Protein AF-0000000083949241 (afdb_homodimer)

Radius of gyration: 25.57 Å; Cα contacts (8 Å, |Δi|>4): 778; chains: 2; bounding box: 56×88×55 Å

Structure (mmCIF, N/CA/C/O backbone):
data_AF-0000000083949241-model_v1
#
loop_
_entity.id
_entity.type
_entity.pdbx_description
1 polymer "Pyrimidine 5'-nucleotidase YjjG"
#
loop_
_atom_site.group_PDB
_atom_site.id
_atom_site.type_symbol
_atom_site.label_atom_id
_atom_site.label_alt_id
_atom_site.label_comp_id
_atom_site.label_asym_id
_atom_site.label_entity_id
_atom_site.label_seq_id
_atom_site.pdbx_PDB_ins_code
_atom_site.Cartn_x
_atom_site.Cartn_y
_atom_site.Cartn_z
_atom_site.occupancy
_atom_site.B_iso_or_equiv
_atom_site.auth_seq_id
_atom_site.auth_comp_id
_atom_site.auth_asym_id
_atom_site.auth_atom_id
_atom_site.pdbx_PDB_model_num
ATOM 1 N N . MET A 1 1 ? 3.969 38.906 28.594 1 31.47 1 MET A N 1
ATOM 2 C CA . MET A 1 1 ? 4.617 39.594 27.484 1 31.47 1 MET A CA 1
ATOM 3 C C . MET A 1 1 ? 3.771 39.469 26.219 1 31.47 1 MET A C 1
ATOM 5 O O . MET A 1 1 ? 3.24 38.406 25.906 1 31.47 1 MET A O 1
ATOM 9 N N . PRO A 1 2 ? 3.133 40.438 25.672 1 34.81 2 PRO A N 1
ATOM 10 C CA . PRO A 1 2 ? 2.5 40.25 24.359 1 34.81 2 PRO A CA 1
ATOM 11 C C . PRO A 1 2 ? 3.363 39.438 23.391 1 34.81 2 PRO A C 1
ATOM 13 O O . PRO A 1 2 ? 4.59 39.406 23.531 1 34.81 2 PRO A O 1
ATOM 16 N N . TYR A 1 3 ? 3 38.156 23.078 1 38.16 3 TYR A N 1
ATOM 17 C CA . TYR A 1 3 ? 3.797 37.562 22.016 1 38.16 3 TYR A CA 1
ATOM 18 C C . TYR A 1 3 ? 4.184 38.594 20.969 1 38.16 3 TYR A C 1
ATOM 20 O O . TYR A 1 3 ? 3.35 39 20.156 1 38.16 3 TYR A O 1
ATOM 28 N N . SER A 1 4 ? 4.719 39.719 21.375 1 34.59 4 SER A N 1
ATOM 29 C CA . SER A 1 4 ? 5.062 40.875 20.547 1 34.59 4 SER A CA 1
ATOM 30 C C . SER A 1 4 ? 5.395 40.469 19.125 1 34.59 4 SER A C 1
ATOM 32 O O . SER A 1 4 ? 4.703 40.844 18.172 1 34.59 4 SER A O 1
ATOM 34 N N . ASN A 1 5 ? 6.734 40.781 18.516 1 39.88 5 ASN A N 1
ATOM 35 C CA . ASN A 1 5 ? 7.215 40.781 17.141 1 39.88 5 ASN A CA 1
ATOM 36 C C . ASN A 1 5 ? 6.934 39.438 16.469 1 39.88 5 ASN A C 1
ATOM 38 O O . ASN A 1 5 ? 6.957 38.375 17.125 1 39.88 5 ASN A O 1
ATOM 42 N N . SER A 1 6 ? 6.238 39.281 15.242 1 45.97 6 SER A N 1
ATOM 43 C CA . SER A 1 6 ? 5.844 38.406 14.133 1 45.97 6 SER A CA 1
ATOM 44 C C . SER A 1 6 ? 6.922 37.375 13.82 1 45.97 6 SER A C 1
ATOM 46 O O . SER A 1 6 ? 7.781 37.625 12.969 1 45.97 6 SER A O 1
ATOM 48 N N . GLN A 1 7 ? 7.629 36.969 14.625 1 58.72 7 GLN A N 1
ATOM 49 C CA . GLN A 1 7 ? 8.664 36.062 14.172 1 58.72 7 GLN A CA 1
ATOM 50 C C . GLN A 1 7 ? 8.109 35.062 13.164 1 58.72 7 GLN A C 1
ATOM 52 O O . GLN A 1 7 ? 7.141 34.344 13.453 1 58.72 7 GLN A O 1
ATOM 57 N N . ALA A 1 8 ? 8.414 35.312 11.852 1 82.75 8 ALA A N 1
ATOM 58 C CA . ALA A 1 8 ? 7.996 34.594 10.664 1 82.75 8 ALA A CA 1
ATOM 59 C C . ALA A 1 8 ? 8.406 33.125 10.773 1 82.75 8 ALA A C 1
ATOM 61 O O . ALA A 1 8 ? 9.539 32.812 11.141 1 82.75 8 ALA A O 1
ATOM 62 N N . TYR A 1 9 ? 7.457 32.344 10.953 1 96.06 9 TYR A N 1
ATOM 63 C CA . TYR A 1 9 ? 7.734 30.906 10.914 1 96.06 9 TYR A CA 1
ATOM 64 C C . TYR A 1 9 ? 8.562 30.547 9.688 1 96.06 9 TYR A C 1
ATOM 66 O O . TYR A 1 9 ? 8.281 31.016 8.578 1 96.06 9 TYR A O 1
ATOM 74 N N . GLN A 1 10 ? 9.594 29.844 9.953 1 97.56 10 GLN A N 1
ATOM 75 C CA . GLN A 1 10 ? 10.391 29.297 8.852 1 97.56 10 GLN A CA 1
ATOM 76 C C . GLN A 1 10 ? 9.641 28.188 8.133 1 97.56 10 GLN A C 1
ATOM 78 O O . GLN A 1 10 ? 9.734 28.062 6.91 1 97.56 10 GLN A O 1
ATOM 83 N N . TRP A 1 11 ? 8.93 27.344 8.852 1 98.5 11 TRP A N 1
ATOM 84 C CA . TRP A 1 11 ? 8.125 26.25 8.336 1 98.5 11 TRP A CA 1
ATOM 85 C C . TRP A 1 11 ? 6.695 26.312 8.867 1 98.5 11 TRP A C 1
ATOM 87 O O . TRP A 1 11 ? 6.48 26.625 10.039 1 98.5 11 TRP A O 1
ATOM 97 N N . VAL A 1 12 ? 5.777 26.047 8.016 1 98.69 12 VAL A N 1
ATOM 98 C CA . VAL A 1 12 ? 4.402 25.781 8.414 1 98.69 12 VAL A CA 1
ATOM 99 C C . VAL A 1 12 ? 4.004 24.375 7.961 1 98.69 12 VAL A C 1
ATOM 101 O O . VAL A 1 12 ? 4.035 24.078 6.766 1 98.69 12 VAL A O 1
ATOM 104 N N . LEU A 1 13 ? 3.734 23.484 8.906 1 98.88 13 LEU A N 1
ATOM 105 C CA . LEU A 1 13 ? 3.256 22.125 8.664 1 98.88 13 LEU A CA 1
ATOM 106 C C . LEU A 1 13 ? 1.739 22.062 8.805 1 98.88 13 LEU A C 1
ATOM 108 O O . LEU A 1 13 ? 1.17 22.625 9.734 1 98.88 13 LEU A O 1
ATOM 112 N N . PHE A 1 14 ? 1.123 21.391 7.855 1 98.94 14 PHE A N 1
ATOM 113 C CA . PHE A 1 14 ? -0.328 21.266 7.863 1 98.94 14 PHE A CA 1
ATOM 114 C C . PHE A 1 14 ? -0.735 19.797 7.98 1 98.94 14 PHE A C 1
ATOM 116 O O . PHE A 1 14 ? -0.119 18.922 7.363 1 98.94 14 PHE A O 1
ATOM 123 N N . ASP A 1 15 ? -1.791 19.516 8.789 1 98.94 15 ASP A N 1
ATOM 124 C CA . ASP A 1 15 ? -2.607 18.328 8.562 1 98.94 15 ASP A CA 1
ATOM 125 C C . ASP A 1 15 ? -3.307 18.391 7.207 1 98.94 15 ASP A C 1
ATOM 127 O O . ASP A 1 15 ? -3.41 19.469 6.605 1 98.94 15 ASP A O 1
ATOM 131 N N . ALA A 1 16 ? -3.771 17.234 6.754 1 98.75 16 ALA A N 1
ATOM 132 C CA . ALA A 1 16 ? -4.426 17.203 5.445 1 98.75 16 ALA A CA 1
ATOM 133 C C . ALA A 1 16 ? -5.941 17.266 5.59 1 98.75 16 ALA A C 1
ATOM 135 O O . ALA A 1 16 ? -6.562 18.297 5.348 1 98.75 16 ALA A O 1
ATOM 136 N N . ASP A 1 17 ? -6.535 16.219 6.156 1 98.44 17 ASP A N 1
ATOM 137 C CA . ASP A 1 17 ? -7.984 16.062 6.23 1 98.44 17 ASP A CA 1
ATOM 138 C C . ASP A 1 17 ? -8.578 16.984 7.293 1 98.44 17 ASP A C 1
ATOM 140 O O . ASP A 1 17 ? -8.164 16.953 8.453 1 98.44 17 ASP A O 1
ATOM 144 N N . GLU A 1 18 ? -9.555 17.812 6.82 1 98.38 18 GLU A N 1
ATOM 145 C CA . GLU A 1 18 ? -10.305 18.766 7.637 1 98.38 18 GLU A CA 1
ATOM 146 C C . GLU A 1 18 ? -9.414 19.906 8.117 1 98.38 18 GLU A C 1
ATOM 148 O O . GLU A 1 18 ? -9.734 20.578 9.094 1 98.38 18 GLU A O 1
ATOM 153 N N . THR A 1 19 ? -8.281 20.031 7.422 1 98.81 19 THR A N 1
ATOM 154 C CA . THR A 1 19 ? -7.391 21.172 7.605 1 98.81 19 THR A CA 1
ATOM 155 C C . THR A 1 19 ? -7.113 21.859 6.273 1 98.81 19 THR A C 1
ATOM 157 O O . THR A 1 19 ? -7.484 23.031 6.082 1 98.81 19 THR A O 1
ATOM 160 N N . LEU A 1 20 ? -6.602 21.156 5.289 1 98.69 20 LEU A 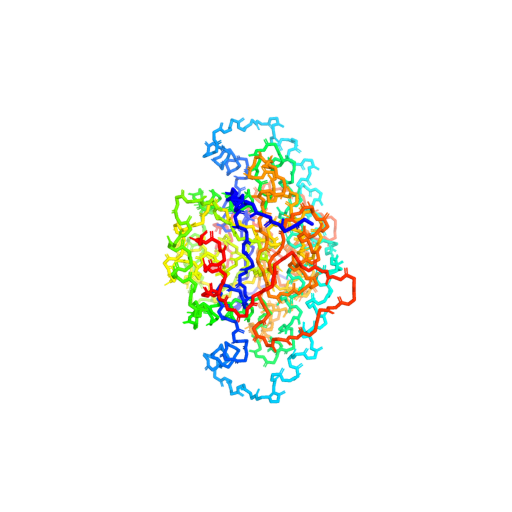N 1
ATOM 161 C CA . LEU A 1 20 ? -6.418 21.703 3.947 1 98.69 20 LEU A CA 1
ATOM 162 C C . LEU A 1 20 ? -7.535 21.25 3.018 1 98.69 20 LEU A C 1
ATOM 164 O O . LEU A 1 20 ? -7.941 21.984 2.117 1 98.69 20 LEU A O 1
ATOM 168 N N . PHE A 1 21 ? -8 20.031 3.264 1 98.62 21 PHE A N 1
ATOM 169 C CA . PHE A 1 21 ? -8.992 19.422 2.395 1 98.62 21 PHE A CA 1
ATOM 170 C C . PHE A 1 21 ? -10.227 19 3.189 1 98.62 21 PHE A C 1
ATOM 172 O O . PHE A 1 21 ? -10.109 18.516 4.32 1 98.62 21 PHE A O 1
ATOM 179 N N . GLN A 1 22 ? -11.367 19.172 2.576 1 96.81 22 GLN A N 1
ATOM 180 C CA . GLN A 1 22 ? -12.57 18.578 3.152 1 96.81 22 GLN A CA 1
ATOM 181 C C . GLN A 1 22 ? -12.516 17.062 3.102 1 96.81 22 GLN A C 1
ATOM 183 O O . GLN A 1 22 ? -12.07 16.484 2.107 1 96.81 22 GLN A O 1
ATOM 188 N N . PHE A 1 23 ? -12.922 16.406 4.176 1 95.25 23 PHE A N 1
ATOM 189 C CA . PHE A 1 23 ? -13.023 14.953 4.191 1 95.25 23 PHE A CA 1
ATOM 190 C C . PHE A 1 23 ? -14.453 14.508 4.48 1 95.25 23 PHE A C 1
ATOM 192 O O . PHE A 1 23 ? -14.828 14.344 5.641 1 95.25 23 PHE A O 1
ATOM 199 N N . ASP A 1 24 ? -15.195 14.273 3.455 1 96.81 24 ASP A N 1
ATOM 200 C CA . ASP A 1 24 ? -16.578 13.852 3.555 1 96.81 24 ASP A CA 1
ATOM 201 C C . ASP A 1 24 ? -16.703 12.336 3.355 1 96.81 24 ASP A C 1
ATOM 203 O O . ASP A 1 24 ? -17.062 11.883 2.266 1 96.81 24 ASP A O 1
ATOM 207 N N . ALA A 1 25 ? -16.531 11.586 4.453 1 97.19 25 ALA A N 1
ATOM 208 C CA . ALA A 1 25 ? -16.484 10.133 4.395 1 97.19 25 ALA A CA 1
ATOM 209 C C . ALA A 1 25 ? -17.828 9.555 3.938 1 97.19 25 ALA A C 1
ATOM 211 O O . ALA A 1 25 ? -17.859 8.68 3.072 1 97.19 25 ALA A O 1
ATOM 212 N N . PRO A 1 26 ? -18.984 10.055 4.496 1 97.81 26 PRO A N 1
ATOM 213 C CA . PRO A 1 26 ? -20.25 9.508 4.023 1 97.81 26 PRO A CA 1
ATOM 214 C C . PRO A 1 26 ? -20.438 9.672 2.518 1 97.81 26 PRO A C 1
ATOM 216 O O . PRO A 1 26 ? -20.859 8.734 1.841 1 97.81 26 PRO A O 1
ATOM 219 N N . ARG A 1 27 ? -20.141 10.805 1.992 1 98 27 ARG A N 1
ATOM 220 C CA . ARG A 1 27 ? -20.281 11.055 0.562 1 98 27 ARG A CA 1
ATOM 221 C C . ARG A 1 27 ? -19.359 10.156 -0.247 1 98 27 ARG A C 1
ATOM 223 O O . ARG A 1 27 ? -19.75 9.617 -1.279 1 98 27 ARG A O 1
ATOM 230 N N . GLY A 1 28 ? -18.094 10.023 0.193 1 98.44 28 GLY A N 1
ATOM 231 C CA . GLY A 1 28 ? -17.141 9.156 -0.487 1 98.44 28 GLY A CA 1
ATOM 232 C C . GLY A 1 28 ? -17.562 7.699 -0.498 1 98.44 28 GLY A C 1
ATOM 233 O O . GLY A 1 28 ? -17.438 7.016 -1.518 1 98.44 28 GLY A O 1
ATOM 234 N N . LEU A 1 29 ? -18.062 7.227 0.665 1 98.75 29 LEU A N 1
ATOM 235 C CA . LEU A 1 29 ? -18.516 5.848 0.763 1 98.75 29 LEU A CA 1
ATOM 236 C C . LEU A 1 29 ? -19.734 5.613 -0.128 1 98.75 29 LEU A C 1
ATOM 238 O O . LEU A 1 29 ? -19.812 4.602 -0.828 1 98.75 29 LEU A O 1
ATOM 242 N N . LYS A 1 30 ? -20.688 6.539 -0.098 1 98.62 30 LYS A N 1
ATOM 243 C CA . LYS A 1 30 ? -21.859 6.43 -0.959 1 98.62 30 LYS A CA 1
ATOM 244 C C . LYS A 1 30 ? -21.453 6.355 -2.43 1 98.62 30 LYS A C 1
ATOM 246 O O . LYS A 1 30 ? -21.984 5.539 -3.184 1 98.62 30 LYS A O 1
ATOM 251 N N . LEU A 1 31 ? -20.531 7.199 -2.832 1 98.56 31 LEU A N 1
ATOM 252 C CA . LEU A 1 31 ? -20.062 7.188 -4.211 1 98.56 31 LEU A CA 1
ATOM 253 C C . LEU A 1 31 ? -19.391 5.859 -4.547 1 98.56 31 LEU A C 1
ATOM 255 O O . LEU A 1 31 ? -19.703 5.238 -5.566 1 98.56 31 LEU A O 1
ATOM 259 N N . MET A 1 32 ? -18.469 5.406 -3.701 1 98.38 32 MET A N 1
ATOM 260 C CA . MET A 1 32 ? -17.75 4.156 -3.928 1 98.38 32 MET A CA 1
ATOM 261 C C . MET A 1 32 ? -18.719 2.988 -4.094 1 98.38 32 MET A C 1
ATOM 263 O O . MET A 1 32 ? -18.609 2.221 -5.051 1 98.38 32 MET A O 1
ATOM 267 N N . PHE A 1 33 ? -19.656 2.869 -3.178 1 98.44 33 PHE A N 1
ATOM 268 C CA . PHE A 1 33 ? -20.594 1.74 -3.188 1 98.44 33 PHE A CA 1
ATOM 269 C C . PHE A 1 33 ? -21.547 1.84 -4.363 1 98.44 33 PHE A C 1
ATOM 271 O O . PHE A 1 33 ? -21.953 0.822 -4.93 1 98.44 33 PHE A O 1
ATOM 278 N N . SER A 1 34 ? -21.922 3.09 -4.766 1 98.25 34 SER A N 1
ATOM 279 C CA . SER A 1 34 ? -22.781 3.262 -5.938 1 98.25 34 SER A CA 1
ATOM 280 C C . SER A 1 34 ? -22.109 2.707 -7.191 1 98.25 34 SER A C 1
ATOM 282 O O . SER A 1 34 ? -22.781 2.16 -8.07 1 98.25 34 SER A O 1
ATOM 284 N N . ARG A 1 35 ? -20.844 2.857 -7.289 1 97 35 ARG A N 1
ATOM 285 C CA . ARG A 1 35 ? -20.078 2.352 -8.43 1 97 35 ARG A CA 1
ATOM 286 C C . ARG A 1 35 ? -20.094 0.826 -8.461 1 97 35 ARG A C 1
ATOM 288 O O . ARG A 1 35 ? -19.766 0.218 -9.477 1 97 35 ARG A O 1
ATOM 295 N N . GLN A 1 36 ? -20.516 0.241 -7.391 1 92.94 36 GLN A N 1
ATOM 296 C CA . GLN A 1 36 ? -20.609 -1.212 -7.289 1 92.94 36 GLN A CA 1
ATOM 297 C C . GLN A 1 36 ? -22.047 -1.682 -7.285 1 92.94 36 GLN A C 1
ATOM 299 O O . GLN A 1 36 ? -22.344 -2.836 -6.957 1 92.94 36 GLN A O 1
ATOM 304 N N . GLY A 1 37 ? -22.938 -0.794 -7.484 1 95.25 37 GLY A N 1
ATOM 305 C CA . GLY A 1 37 ? -24.344 -1.12 -7.559 1 95.25 37 GLY A CA 1
ATOM 306 C C . GLY A 1 37 ? -25 -1.259 -6.199 1 95.25 37 GLY A C 1
ATOM 307 O O . GLY A 1 37 ? -26.062 -1.889 -6.07 1 95.25 37 GLY A O 1
ATOM 308 N N . VAL A 1 38 ? -24.391 -0.781 -5.188 1 97 38 VAL A N 1
ATOM 309 C CA . VAL A 1 38 ? -24.906 -0.882 -3.824 1 97 38 VAL A CA 1
ATOM 310 C C . VAL A 1 38 ? -25.453 0.467 -3.381 1 97 38 VAL A C 1
ATOM 312 O O . VAL A 1 38 ? -24.828 1.505 -3.572 1 97 38 VAL A O 1
ATOM 315 N N . ASP A 1 39 ? -26.672 0.486 -2.879 1 97.25 39 ASP A N 1
ATOM 316 C CA . ASP A 1 39 ? -27.234 1.675 -2.244 1 97.25 39 ASP A CA 1
ATOM 317 C C . ASP A 1 39 ? -26.781 1.779 -0.787 1 97.25 39 ASP A C 1
ATOM 319 O O . ASP A 1 39 ? -27.391 1.168 0.096 1 97.25 39 ASP A O 1
ATOM 323 N N . PHE A 1 40 ? -25.828 2.504 -0.528 1 98.06 40 PHE A N 1
ATOM 324 C CA . PHE A 1 40 ? -25.234 2.689 0.789 1 98.06 40 PHE A CA 1
ATOM 325 C C . PHE A 1 40 ? -25.984 3.758 1.577 1 98.06 40 PHE A C 1
ATOM 327 O O . PHE A 1 40 ? -25.891 4.945 1.264 1 98.06 40 PHE A O 1
ATOM 334 N N . SER A 1 41 ? -26.641 3.389 2.668 1 97.75 41 SER A N 1
ATOM 335 C CA . SER A 1 41 ? -27.547 4.258 3.414 1 97.75 41 SER A CA 1
ATOM 336 C C . SER A 1 41 ? -26.859 4.875 4.621 1 97.75 41 SER A C 1
ATOM 338 O O . SER A 1 41 ? -25.703 4.531 4.93 1 97.75 41 SER A O 1
ATOM 340 N N . ASP A 1 42 ? -27.562 5.746 5.25 1 97.69 42 ASP A N 1
ATOM 341 C CA . ASP A 1 42 ? -27.062 6.332 6.492 1 97.69 42 ASP A CA 1
ATOM 342 C C . ASP A 1 42 ? -26.938 5.277 7.586 1 97.69 42 ASP A C 1
ATOM 344 O O . ASP A 1 42 ? -26.047 5.359 8.438 1 97.69 42 ASP A O 1
ATOM 348 N N . ALA A 1 43 ? -27.859 4.324 7.566 1 97.75 43 ALA A N 1
ATOM 349 C CA . ALA A 1 43 ? -27.766 3.219 8.516 1 97.75 43 ALA A CA 1
ATOM 350 C C . ALA A 1 43 ? -26.516 2.385 8.273 1 97.75 43 ALA A C 1
ATOM 352 O O . ALA A 1 43 ? -25.875 1.926 9.219 1 97.75 43 ALA A O 1
ATOM 353 N N . ASP A 1 44 ? -26.203 2.15 7 1 98.06 44 ASP A N 1
ATOM 354 C CA . ASP A 1 44 ? -24.969 1.455 6.656 1 98.06 44 ASP A CA 1
ATOM 355 C C . ASP A 1 44 ? -23.75 2.211 7.176 1 98.06 44 ASP A C 1
ATOM 357 O O . ASP A 1 44 ? -22.812 1.603 7.691 1 98.06 44 ASP A O 1
ATOM 361 N N . TYR A 1 45 ? -23.781 3.51 7.062 1 98.25 45 TYR A N 1
ATOM 362 C CA . TYR A 1 45 ? -22.672 4.32 7.539 1 98.25 45 TYR A CA 1
ATOM 363 C C . TYR A 1 45 ? -22.516 4.199 9.047 1 98.25 45 TYR A C 1
ATOM 365 O O . TYR A 1 45 ? -21.391 4.105 9.555 1 98.25 45 TYR A O 1
ATOM 373 N N . ALA A 1 46 ? -23.594 4.258 9.742 1 98.06 46 ALA A N 1
ATOM 374 C CA . ALA A 1 46 ? -23.547 4.117 11.195 1 98.06 46 ALA A CA 1
ATOM 375 C C . ALA A 1 46 ? -22.938 2.781 11.602 1 98.06 46 ALA A C 1
ATOM 377 O O . ALA A 1 46 ? -22.125 2.721 12.531 1 98.06 46 ALA A O 1
ATOM 378 N N . GLU A 1 47 ? -23.297 1.739 10.898 1 97.25 47 GLU A N 1
ATOM 379 C CA . GLU A 1 47 ? -22.719 0.423 11.148 1 97.25 47 GLU A CA 1
ATOM 380 C C . GLU A 1 47 ? -21.219 0.407 10.836 1 97.25 47 GLU A C 1
ATOM 382 O O . GLU A 1 47 ? -20.422 -0.116 11.617 1 97.25 47 GLU A O 1
ATOM 387 N N . TYR A 1 48 ? -20.922 0.955 9.68 1 98.12 48 TYR A N 1
ATOM 388 C CA . TYR A 1 48 ? -19.531 1.077 9.281 1 98.12 48 TYR A CA 1
ATOM 389 C C . TYR A 1 48 ? -18.719 1.805 10.344 1 98.12 48 TYR A C 1
ATOM 391 O O . TYR A 1 48 ? -17.609 1.385 10.688 1 98.12 48 TYR A O 1
ATOM 399 N N . GLN A 1 49 ? -19.203 2.838 10.945 1 98 49 GLN A N 1
ATOM 400 C CA . GLN A 1 49 ? -18.5 3.682 11.906 1 98 49 GLN A CA 1
ATOM 401 C C . GLN A 1 49 ? -18.266 2.943 13.219 1 98 49 GLN A C 1
ATOM 403 O O . GLN A 1 49 ? -17.281 3.207 13.922 1 98 49 GLN A O 1
ATOM 408 N N . GLN A 1 50 ? -19.109 1.997 13.555 1 97.94 50 GLN A N 1
ATOM 409 C CA . GLN A 1 50 ? -18.906 1.189 14.758 1 97.94 50 GLN A CA 1
ATOM 410 C C . GLN A 1 50 ? -17.594 0.412 14.68 1 97.94 50 GLN A C 1
ATOM 412 O O . GLN A 1 50 ? -16.938 0.176 15.703 1 97.94 50 GLN A O 1
ATOM 417 N N . THR A 1 51 ? -17.234 0.081 13.461 1 97.94 51 THR A N 1
ATOM 418 C CA . THR A 1 51 ? -15.984 -0.63 13.242 1 97.94 51 THR A CA 1
ATOM 419 C C . THR A 1 51 ? -14.844 0.352 12.992 1 97.94 51 THR A C 1
ATOM 421 O O . THR A 1 51 ? -13.773 0.232 13.594 1 97.94 51 THR A O 1
ATOM 424 N N . ASN A 1 52 ? -15.109 1.346 12.219 1 98.44 52 ASN A N 1
ATOM 425 C CA . ASN A 1 52 ? -14.07 2.24 11.719 1 98.44 52 ASN A CA 1
ATOM 426 C C . ASN A 1 52 ? -13.531 3.146 12.828 1 98.44 52 ASN A C 1
ATOM 428 O O . ASN A 1 52 ? -12.32 3.336 12.945 1 98.44 52 ASN A O 1
ATOM 432 N N . ALA A 1 53 ? -14.352 3.691 13.617 1 98.06 53 ALA A N 1
ATOM 433 C CA . ALA A 1 53 ? -13.977 4.711 14.586 1 98.06 53 ALA A CA 1
ATOM 434 C C . ALA A 1 53 ? -12.953 4.168 15.586 1 98.06 53 ALA A C 1
ATOM 436 O O . ALA A 1 53 ? -11.891 4.766 15.781 1 98.06 53 ALA A O 1
ATOM 437 N N . PRO A 1 54 ? -13.188 2.984 16.188 1 98.38 54 PRO A N 1
ATOM 438 C CA . PRO A 1 54 ? -12.188 2.461 17.125 1 98.38 54 PRO A CA 1
ATOM 439 C C . PRO A 1 54 ? -10.875 2.088 16.422 1 98.38 54 PRO A C 1
ATOM 441 O O . PRO A 1 54 ? -9.812 2.152 17.047 1 98.38 54 PRO A O 1
ATOM 444 N N . LEU A 1 55 ? -10.914 1.692 15.156 1 98.19 55 LEU A N 1
ATOM 445 C CA . LEU A 1 55 ? -9.703 1.358 14.414 1 98.19 55 LEU A CA 1
ATOM 446 C C . LEU A 1 55 ? -8.789 2.574 14.289 1 98.19 55 LEU A C 1
ATOM 448 O O . LEU A 1 55 ? -7.566 2.451 14.406 1 98.19 55 LEU A O 1
ATOM 452 N N . TRP A 1 56 ? -9.383 3.719 14.094 1 97.56 56 TRP A N 1
ATOM 453 C CA . TRP A 1 56 ? -8.578 4.934 13.984 1 97.56 56 TRP A CA 1
ATOM 454 C C . TRP A 1 56 ? -7.93 5.273 15.328 1 97.56 56 TRP A C 1
ATOM 456 O O . TRP A 1 56 ? -6.789 5.742 15.367 1 97.56 56 TRP A O 1
ATOM 466 N N . VAL A 1 57 ? -8.633 5.105 16.406 1 96.88 57 VAL A N 1
ATOM 467 C CA . VAL A 1 57 ? -8.062 5.309 17.734 1 96.88 57 VAL A CA 1
ATOM 468 C C . VAL A 1 57 ? -6.887 4.363 17.938 1 96.88 57 VAL A C 1
ATOM 470 O O . VAL A 1 57 ? -5.809 4.789 18.359 1 96.88 57 VAL A O 1
ATOM 473 N N . ALA A 1 58 ? -7.039 3.102 17.594 1 97.5 58 ALA A N 1
ATOM 474 C CA . ALA A 1 58 ? -5.984 2.1 17.734 1 97.5 58 ALA A CA 1
ATOM 475 C C . ALA A 1 58 ? -4.77 2.453 16.875 1 97.5 58 ALA A C 1
ATOM 477 O O . ALA A 1 58 ? -3.629 2.273 17.312 1 97.5 58 ALA A O 1
ATOM 478 N N . TYR A 1 59 ? -5.043 2.934 15.695 1 97.25 59 TYR A N 1
ATOM 479 C CA . TYR A 1 59 ? -3.963 3.312 14.789 1 97.25 59 TYR A CA 1
ATOM 480 C C . TYR A 1 59 ? -3.166 4.484 15.352 1 97.25 59 TYR A C 1
ATOM 482 O O . TYR A 1 59 ? -1.935 4.441 15.391 1 97.25 59 TYR A O 1
ATOM 490 N N . GLN A 1 60 ? -3.842 5.512 15.828 1 95.56 60 GLN A N 1
ATOM 491 C CA . GLN A 1 60 ? -3.189 6.688 16.391 1 95.56 60 GLN A CA 1
ATOM 492 C C . GLN A 1 60 ? -2.426 6.336 17.672 1 95.56 60 GLN A C 1
ATOM 494 O O . GLN A 1 60 ? -1.426 6.977 18 1 95.56 60 GLN A O 1
ATOM 499 N N . ASP A 1 61 ? -2.875 5.305 18.359 1 95.12 61 ASP A N 1
ATOM 500 C CA . ASP A 1 61 ? -2.223 4.844 19.578 1 95.12 61 ASP A CA 1
ATOM 501 C C . ASP A 1 61 ? -1.055 3.912 19.25 1 95.12 61 ASP A C 1
ATOM 503 O O . ASP A 1 61 ? -0.365 3.439 20.156 1 95.12 61 ASP A O 1
ATOM 507 N N . GLY A 1 62 ? -0.894 3.658 18.047 1 93 62 GLY A N 1
ATOM 508 C CA . GLY A 1 62 ? 0.218 2.818 17.641 1 93 62 GLY A CA 1
ATOM 509 C C . GLY A 1 62 ? -0.034 1.34 17.875 1 93 62 GLY A C 1
ATOM 510 O O . GLY A 1 62 ? 0.904 0.54 17.875 1 93 62 GLY A O 1
ATOM 511 N N . LYS A 1 63 ? -1.294 0.91 18.016 1 94.56 63 LYS A N 1
ATOM 512 C CA . LYS A 1 63 ? -1.635 -0.465 18.359 1 94.56 63 LYS A CA 1
ATOM 513 C C . LYS A 1 63 ? -1.825 -1.322 17.125 1 94.56 63 LYS A C 1
ATOM 515 O O . LYS A 1 63 ? -1.728 -2.549 17.188 1 94.56 63 LYS A O 1
ATOM 520 N N . ILE A 1 64 ? -2.168 -0.709 15.984 1 94 64 ILE A N 1
ATOM 521 C CA . ILE A 1 64 ? -2.332 -1.428 14.727 1 94 64 ILE A CA 1
ATOM 522 C C . ILE A 1 64 ? -1.645 -0.66 13.602 1 94 64 ILE A C 1
ATOM 524 O O . ILE A 1 64 ? -1.366 0.534 13.734 1 94 64 ILE A O 1
ATOM 528 N N . SER A 1 65 ? -1.359 -1.345 12.516 1 92.69 65 SER A N 1
ATOM 529 C CA . SER A 1 65 ? -0.745 -0.733 11.344 1 92.69 65 SER A CA 1
ATOM 530 C C . SER A 1 65 ? -1.793 -0.077 10.453 1 92.69 65 SER A C 1
ATOM 532 O O . SER A 1 65 ? -2.99 -0.326 10.602 1 92.69 65 SER A O 1
ATOM 534 N N . ALA A 1 66 ? -1.28 0.708 9.508 1 94.38 66 ALA A N 1
ATOM 535 C CA . ALA A 1 66 ? -2.162 1.294 8.508 1 94.38 66 ALA A CA 1
ATOM 536 C C . ALA A 1 66 ? -2.867 0.21 7.695 1 94.38 66 ALA A C 1
ATOM 538 O O . ALA A 1 66 ? -4.066 0.308 7.43 1 94.38 66 ALA A O 1
ATOM 539 N N . SER A 1 67 ? -2.143 -0.784 7.383 1 91.62 67 SER A N 1
ATOM 540 C CA . SER A 1 67 ? -2.719 -1.877 6.605 1 91.62 67 SER A CA 1
ATOM 541 C C . SER A 1 67 ? -3.834 -2.576 7.379 1 91.62 67 SER A C 1
ATOM 543 O O . SER A 1 67 ? -4.895 -2.863 6.824 1 91.62 67 SER A O 1
ATOM 545 N N . GLU A 1 68 ? -3.527 -2.916 8.617 1 92.31 68 GLU A N 1
ATOM 546 C CA . GLU A 1 68 ? -4.551 -3.555 9.438 1 92.31 68 GLU A CA 1
ATOM 547 C C . GLU A 1 68 ? -5.82 -2.709 9.492 1 92.31 68 GLU A C 1
ATOM 549 O O . GLU A 1 68 ? -6.93 -3.236 9.375 1 92.31 68 GLU A O 1
ATOM 554 N N . LEU A 1 69 ? -5.703 -1.409 9.656 1 97.12 69 LEU A N 1
ATOM 555 C CA . LEU A 1 69 ? -6.848 -0.506 9.648 1 97.12 69 LEU A CA 1
ATOM 556 C C . LEU A 1 69 ? -7.582 -0.56 8.312 1 97.12 69 LEU A C 1
ATOM 558 O O . LEU A 1 69 ? -8.797 -0.762 8.273 1 97.12 69 LEU A O 1
ATOM 562 N N . GLN A 1 70 ? -6.84 -0.426 7.242 1 96.56 70 GLN A N 1
ATOM 563 C CA . GLN A 1 70 ? -7.398 -0.371 5.895 1 96.56 70 GLN A CA 1
ATOM 564 C C . GLN A 1 70 ? -8.172 -1.646 5.566 1 96.56 70 GLN A C 1
ATOM 566 O O . GLN A 1 70 ? -9.227 -1.593 4.938 1 96.56 70 GLN A O 1
ATOM 571 N N . LEU A 1 71 ? -7.703 -2.764 6 1 93.38 71 LEU A N 1
ATOM 572 C CA . LEU A 1 71 ? -8.312 -4.043 5.645 1 93.38 71 LEU A CA 1
ATOM 573 C C . LEU A 1 71 ? -9.477 -4.363 6.574 1 93.38 71 LEU A C 1
ATOM 575 O O . LEU A 1 71 ? -10.539 -4.785 6.117 1 93.38 71 LEU A O 1
ATOM 579 N N . THR A 1 72 ? -9.281 -4.125 7.879 1 96 72 THR A N 1
ATOM 580 C CA . THR A 1 72 ? -10.305 -4.492 8.859 1 96 72 THR A CA 1
ATOM 581 C C . THR A 1 72 ? -11.562 -3.654 8.664 1 96 72 THR A C 1
ATOM 583 O O . THR A 1 72 ? -12.68 -4.168 8.781 1 96 72 THR A O 1
ATOM 586 N N . ARG A 1 73 ? -11.453 -2.416 8.266 1 98.25 73 ARG A N 1
ATOM 587 C CA . ARG A 1 73 ? -12.602 -1.519 8.219 1 98.25 73 ARG A CA 1
ATOM 588 C C . ARG A 1 73 ? -13.562 -1.927 7.109 1 98.25 73 ARG A C 1
ATOM 590 O O . ARG A 1 73 ? -14.734 -1.532 7.121 1 98.25 73 ARG A O 1
ATOM 597 N N . PHE A 1 74 ? -13.117 -2.748 6.156 1 97.75 74 PHE A N 1
ATOM 598 C CA . PHE A 1 74 ? -13.969 -3.125 5.035 1 97.75 74 PHE A CA 1
ATOM 599 C C . PHE A 1 74 ? -14.203 -4.633 5.012 1 97.75 74 PHE A C 1
ATOM 601 O O . PHE A 1 74 ? -14.812 -5.156 4.078 1 97.75 74 PHE A O 1
ATOM 608 N N . SER A 1 75 ? -13.711 -5.367 6.027 1 95.19 75 SER A N 1
ATOM 609 C CA . SER A 1 75 ? -13.75 -6.828 6.023 1 95.19 75 SER A CA 1
ATOM 610 C C . SER A 1 75 ? -15.18 -7.34 5.852 1 95.19 75 SER A C 1
ATOM 612 O O . SER A 1 75 ? -15.43 -8.234 5.043 1 95.19 75 SER A O 1
ATOM 614 N N . HIS A 1 76 ? -16.156 -6.789 6.559 1 95.56 76 HIS A N 1
ATOM 615 C CA . HIS A 1 76 ? -17.547 -7.238 6.512 1 95.56 76 HIS A CA 1
ATOM 616 C C . HIS A 1 76 ? -18.156 -7 5.133 1 95.56 76 HIS A C 1
ATOM 618 O O . HIS A 1 76 ? -18.797 -7.891 4.57 1 95.56 76 HIS A O 1
ATOM 624 N N . TRP A 1 77 ? -17.938 -5.832 4.559 1 96.5 77 TRP A N 1
ATOM 625 C CA . TRP A 1 77 ? -18.5 -5.492 3.258 1 96.5 77 TRP A CA 1
ATOM 626 C C . TRP A 1 77 ? -17.844 -6.297 2.145 1 96.5 77 TRP A C 1
ATOM 628 O O . TRP A 1 77 ? -18.484 -6.648 1.155 1 96.5 77 TRP A O 1
ATOM 638 N N . ALA A 1 78 ? -16.547 -6.523 2.326 1 93.69 78 ALA A N 1
ATOM 639 C CA . ALA A 1 78 ? -15.82 -7.336 1.35 1 93.69 78 ALA A CA 1
ATOM 640 C C . ALA A 1 78 ? -16.438 -8.719 1.223 1 93.69 78 ALA A C 1
ATOM 642 O O . ALA A 1 78 ? -16.656 -9.211 0.112 1 93.69 78 ALA A O 1
ATOM 643 N N . LYS A 1 79 ? -16.734 -9.305 2.346 1 89.69 79 LYS A N 1
ATOM 644 C CA . LYS A 1 79 ? -17.391 -10.617 2.363 1 89.69 79 LYS A CA 1
ATOM 645 C C . LYS A 1 79 ? -18.75 -10.562 1.694 1 89.69 79 LYS A C 1
ATOM 647 O O . LYS A 1 79 ? -19.078 -11.406 0.863 1 89.69 79 LYS A O 1
ATOM 652 N N . ARG A 1 80 ? -19.484 -9.539 1.984 1 91.88 80 ARG A N 1
ATOM 653 C CA . ARG A 1 80 ? -20.844 -9.375 1.466 1 91.88 80 ARG A CA 1
ATOM 654 C C . ARG A 1 80 ? -20.828 -9.203 -0.05 1 91.88 80 ARG A C 1
ATOM 656 O O . ARG A 1 80 ? -21.75 -9.664 -0.739 1 91.88 80 ARG A O 1
ATOM 663 N N . LEU A 1 81 ? -19.812 -8.578 -0.565 1 92.81 81 LEU A N 1
ATOM 664 C CA . LEU A 1 81 ? -19.797 -8.203 -1.974 1 92.81 81 LEU A CA 1
ATOM 665 C C . LEU A 1 81 ? -18.922 -9.156 -2.785 1 92.81 81 LEU A C 1
ATOM 667 O O . LEU A 1 81 ? -18.766 -8.984 -3.998 1 92.81 81 LEU A O 1
ATOM 671 N N . GLY A 1 82 ? -18.297 -10.133 -2.123 1 85.38 82 GLY A N 1
ATOM 672 C CA . GLY A 1 82 ? -17.406 -11.039 -2.824 1 85.38 82 GLY A CA 1
ATOM 673 C C . GLY A 1 82 ? -16.156 -10.359 -3.35 1 85.38 82 GLY A C 1
ATOM 674 O O . GLY A 1 82 ? -15.719 -10.625 -4.477 1 85.38 82 GLY A O 1
ATOM 675 N N . ARG A 1 83 ? -15.617 -9.367 -2.592 1 89.06 83 ARG A N 1
ATOM 676 C CA . ARG A 1 83 ? -14.398 -8.625 -2.883 1 89.06 83 ARG A CA 1
ATOM 677 C C . ARG A 1 83 ? -13.383 -8.766 -1.752 1 89.06 83 ARG A C 1
ATOM 679 O O . ARG A 1 83 ? -13.672 -9.406 -0.735 1 89.06 83 ARG A O 1
ATOM 686 N N . THR A 1 84 ? -12.219 -8.289 -1.977 1 89.69 84 THR A N 1
ATOM 687 C CA . THR A 1 84 ? -11.266 -8.227 -0.872 1 89.69 84 THR A CA 1
ATOM 688 C C . THR A 1 84 ? -11.359 -6.879 -0.16 1 89.69 84 THR A C 1
ATOM 690 O O . THR A 1 84 ? -11.734 -5.875 -0.766 1 89.69 84 THR A O 1
ATOM 693 N N . PRO A 1 85 ? -11 -6.852 1.144 1 94.88 85 PRO A N 1
ATOM 694 C CA . PRO A 1 85 ? -10.953 -5.562 1.836 1 94.88 85 PRO A CA 1
ATOM 695 C C . PRO A 1 85 ? -10.023 -4.559 1.159 1 94.88 85 PRO A C 1
ATOM 697 O O . PRO A 1 85 ? -10.305 -3.359 1.147 1 94.88 85 PRO A O 1
ATOM 700 N N . PHE A 1 86 ? -8.969 -5.023 0.584 1 93.94 86 PHE A N 1
ATOM 701 C CA . PHE A 1 86 ? -8 -4.18 -0.112 1 93.94 86 PHE A CA 1
ATOM 702 C C . PHE A 1 86 ? -8.648 -3.48 -1.301 1 93.94 86 PHE A C 1
ATOM 704 O O . PHE A 1 86 ? -8.484 -2.273 -1.485 1 93.94 86 PHE A O 1
ATOM 711 N N . GLU A 1 87 ? -9.383 -4.23 -2.096 1 92.06 87 GLU A N 1
ATOM 712 C CA . GLU A 1 87 ? -10.086 -3.67 -3.246 1 92.06 87 GLU A CA 1
ATOM 713 C C . GLU A 1 87 ? -11.062 -2.578 -2.818 1 92.06 87 GLU A C 1
ATOM 715 O O . GLU A 1 87 ? -11.172 -1.539 -3.475 1 92.06 87 GLU A O 1
ATOM 720 N N . LEU A 1 88 ? -11.781 -2.861 -1.757 1 96.69 88 LEU A N 1
ATOM 721 C CA . LEU A 1 88 ? -12.758 -1.892 -1.278 1 96.69 88 LEU A CA 1
ATOM 722 C C . LEU A 1 88 ? -12.062 -0.646 -0.733 1 96.69 88 LEU A C 1
ATOM 724 O O . LEU A 1 88 ? -12.531 0.474 -0.951 1 96.69 88 LEU A O 1
ATOM 728 N N . ASN A 1 89 ? -10.977 -0.826 -0.027 1 97.62 89 ASN A N 1
ATOM 729 C CA . ASN A 1 89 ? -10.234 0.336 0.445 1 97.62 89 ASN A CA 1
ATOM 730 C C . ASN A 1 89 ? -9.727 1.188 -0.716 1 97.62 89 ASN A C 1
ATOM 732 O O . ASN A 1 89 ? -9.859 2.414 -0.693 1 97.62 89 ASN A O 1
ATOM 736 N N . SER A 1 90 ? -9.172 0.562 -1.701 1 95.88 90 SER A N 1
ATOM 737 C CA . SER A 1 90 ? -8.672 1.284 -2.869 1 95.88 90 SER A CA 1
ATOM 738 C C . SER A 1 90 ? -9.805 2.025 -3.58 1 95.88 90 SER A C 1
ATOM 740 O O . SER A 1 90 ? -9.633 3.174 -3.994 1 95.88 90 SER A O 1
ATOM 742 N N . ALA A 1 91 ? -10.914 1.362 -3.744 1 97.12 91 ALA A N 1
ATOM 743 C CA . ALA A 1 91 ? -12.078 2.002 -4.355 1 97.12 91 ALA A CA 1
ATOM 744 C C . ALA A 1 91 ? -12.516 3.225 -3.553 1 97.12 91 ALA A C 1
ATOM 746 O O . ALA A 1 91 ? -12.898 4.246 -4.129 1 97.12 91 ALA A O 1
ATOM 747 N N . PHE A 1 92 ? -12.5 3.084 -2.236 1 98.56 92 PHE A N 1
ATOM 748 C CA . PHE A 1 92 ? -12.852 4.203 -1.369 1 98.56 92 PHE A CA 1
ATOM 749 C C . PHE A 1 92 ? -11.875 5.355 -1.557 1 98.56 92 PHE A C 1
ATOM 751 O O . PHE A 1 92 ? -12.281 6.512 -1.68 1 98.56 92 PHE A O 1
ATOM 758 N N . MET A 1 93 ? -10.539 5.07 -1.6 1 97.94 93 MET A N 1
ATOM 759 C CA . MET A 1 93 ? -9.531 6.109 -1.819 1 97.94 93 MET A CA 1
ATOM 760 C C . MET A 1 93 ? -9.766 6.816 -3.152 1 97.94 93 MET A C 1
ATOM 762 O O . MET A 1 93 ? -9.664 8.039 -3.236 1 97.94 93 MET A O 1
ATOM 766 N N . THR A 1 94 ? -10.078 6.098 -4.141 1 97.12 94 THR A N 1
ATOM 767 C CA . THR A 1 94 ? -10.367 6.668 -5.453 1 97.12 94 THR A CA 1
ATOM 768 C C . THR A 1 94 ? -11.578 7.594 -5.387 1 97.12 94 THR A C 1
ATOM 770 O O . THR A 1 94 ? -11.547 8.703 -5.922 1 97.12 94 THR A O 1
ATOM 773 N N . ALA A 1 95 ? -12.625 7.137 -4.75 1 98.38 95 ALA A N 1
ATOM 774 C CA . ALA A 1 95 ? -13.82 7.957 -4.594 1 98.38 95 ALA A CA 1
ATOM 775 C C . ALA A 1 95 ? -13.508 9.242 -3.834 1 98.38 95 ALA A C 1
ATOM 777 O O . ALA A 1 95 ? -13.977 10.32 -4.207 1 98.38 95 ALA A O 1
ATOM 778 N N . MET A 1 96 ? -12.742 9.109 -2.785 1 98.25 96 MET A N 1
ATOM 779 C CA . MET A 1 96 ? -12.375 10.273 -1.985 1 98.25 96 MET A CA 1
ATOM 780 C C . MET A 1 96 ? -11.562 11.273 -2.811 1 98.25 96 MET A C 1
ATOM 782 O O . MET A 1 96 ? -11.734 12.484 -2.672 1 98.25 96 MET A O 1
ATOM 786 N N . ALA A 1 97 ? -10.703 10.781 -3.662 1 97.44 97 ALA A N 1
ATOM 787 C CA . ALA A 1 97 ? -9.953 11.648 -4.562 1 97.44 97 ALA A CA 1
ATOM 788 C C . ALA A 1 97 ? -10.883 12.375 -5.531 1 97.44 97 ALA A C 1
ATOM 790 O O . ALA A 1 97 ? -10.703 13.562 -5.801 1 97.44 97 ALA A O 1
ATOM 791 N N . ASP A 1 98 ? -11.828 11.719 -6.004 1 97.31 98 ASP A N 1
ATOM 792 C CA . ASP A 1 98 ? -12.75 12.25 -7 1 97.31 98 ASP A CA 1
ATOM 793 C C . ASP A 1 98 ? -13.562 13.406 -6.43 1 97.31 98 ASP A C 1
ATOM 795 O O . ASP A 1 98 ? -13.875 14.367 -7.141 1 97.31 98 ASP A O 1
ATOM 799 N N . ILE A 1 99 ? -13.836 13.359 -5.191 1 97.69 99 ILE A N 1
ATOM 800 C CA . ILE A 1 99 ? -14.719 14.383 -4.629 1 97.69 99 ILE A CA 1
ATOM 801 C C . ILE A 1 99 ? -13.891 15.391 -3.836 1 97.69 99 ILE A C 1
ATOM 803 O O . ILE A 1 99 ? -14.445 16.25 -3.146 1 97.69 99 ILE A O 1
ATOM 807 N N . CYS A 1 100 ? -12.625 15.281 -3.898 1 97.44 100 CYS A N 1
ATOM 808 C CA . CYS A 1 100 ? -11.727 16.078 -3.064 1 97.44 100 CYS A CA 1
ATOM 809 C C . CYS A 1 100 ? -11.883 17.562 -3.373 1 97.44 100 CYS A C 1
ATOM 811 O O . CYS A 1 100 ? -11.844 17.969 -4.539 1 97.44 100 CYS A O 1
ATOM 813 N N . GLU A 1 101 ? -12.039 18.359 -2.344 1 97.69 101 GLU A N 1
ATOM 814 C CA . GLU A 1 101 ? -12.102 19.812 -2.43 1 97.69 101 GLU A CA 1
ATOM 815 C C . GLU A 1 101 ? -11.273 20.469 -1.331 1 97.69 101 GLU A C 1
ATOM 817 O O . GLU A 1 101 ? -11.297 20.031 -0.179 1 97.69 101 GLU A O 1
ATOM 822 N N . PRO A 1 102 ? -10.508 21.531 -1.725 1 98.56 102 PRO A N 1
ATOM 823 C CA . PRO A 1 102 ? -9.844 22.297 -0.665 1 98.56 102 PRO A CA 1
ATOM 824 C C . PRO A 1 102 ? -10.836 22.953 0.298 1 98.56 102 PRO A 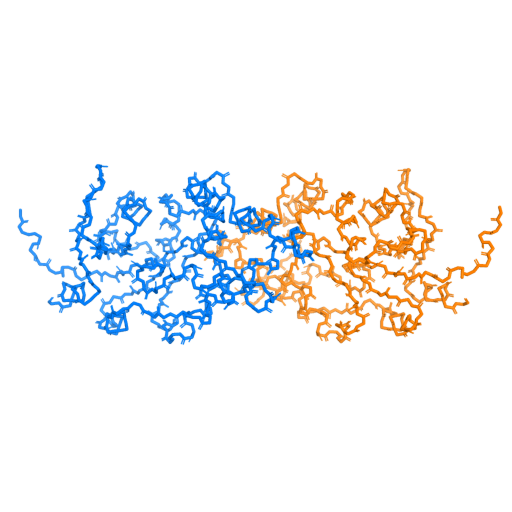C 1
ATOM 826 O O . PRO A 1 102 ? -11.945 23.297 -0.1 1 98.56 102 PRO A O 1
ATOM 829 N N . LEU A 1 103 ? -10.453 23.094 1.557 1 98.44 103 LEU A N 1
ATOM 830 C CA . LEU A 1 103 ? -11.234 23.922 2.475 1 98.44 103 LEU A CA 1
ATOM 831 C C . LEU A 1 103 ? -11.266 25.375 2.014 1 98.44 103 LEU A C 1
ATOM 833 O O . LEU A 1 103 ? -10.32 25.844 1.393 1 98.44 103 LEU A O 1
ATOM 837 N N . PRO A 1 104 ? -12.367 26.078 2.35 1 98.31 104 PRO A N 1
ATOM 838 C CA . PRO A 1 104 ? -12.391 27.516 2.031 1 98.31 104 PRO A CA 1
ATOM 839 C C . PRO A 1 104 ? -11.188 28.266 2.596 1 98.31 104 PRO A C 1
ATOM 841 O O . PRO A 1 104 ? -10.836 28.094 3.766 1 98.31 104 PRO A O 1
ATOM 844 N N . GLY A 1 105 ? -10.484 28.984 1.677 1 98.44 105 GLY A N 1
ATOM 845 C CA . GLY A 1 105 ? -9.367 29.812 2.111 1 98.44 105 GLY A CA 1
ATOM 846 C C . GLY A 1 105 ? -8.023 29.125 1.962 1 98.44 105 GLY A C 1
ATOM 847 O O . GLY A 1 105 ? -6.977 29.75 2.121 1 98.44 105 GLY A O 1
ATOM 848 N N . ALA A 1 106 ? -8.008 27.828 1.663 1 98.69 106 ALA A N 1
ATOM 849 C CA . ALA A 1 106 ? -6.766 27.062 1.605 1 98.69 106 ALA A CA 1
ATOM 850 C C . ALA A 1 106 ? -5.844 27.609 0.512 1 98.69 106 ALA A C 1
ATOM 852 O O . ALA A 1 106 ? -4.66 27.859 0.757 1 98.69 106 ALA A O 1
ATOM 853 N N . ALA A 1 107 ? -6.41 27.766 -0.667 1 98.38 107 ALA A N 1
ATOM 854 C CA . ALA A 1 107 ? -5.598 28.234 -1.787 1 98.38 107 ALA A CA 1
ATOM 855 C C . ALA A 1 107 ? -4.988 29.594 -1.488 1 98.38 107 ALA A C 1
ATOM 857 O O . ALA A 1 107 ? -3.791 29.812 -1.695 1 98.38 107 ALA A O 1
ATOM 858 N N . GLU A 1 108 ? -5.77 30.547 -1.039 1 98.19 108 GLU A N 1
ATOM 859 C CA . GLU A 1 108 ? -5.312 31.891 -0.72 1 98.19 108 GLU A CA 1
ATOM 860 C C . GLU A 1 108 ? -4.234 31.875 0.359 1 98.19 108 GLU A C 1
ATOM 862 O O . GLU A 1 108 ? -3.236 32.594 0.264 1 98.19 108 GLU A O 1
ATOM 867 N N . LEU A 1 109 ? -4.465 31.062 1.378 1 98.31 109 LEU A N 1
ATOM 868 C CA . LEU A 1 109 ? -3.496 30.922 2.461 1 98.31 109 LEU A CA 1
ATOM 869 C C . LEU A 1 109 ? -2.16 30.406 1.937 1 98.31 109 LEU A C 1
ATOM 871 O O . LEU A 1 109 ? -1.113 31 2.203 1 98.31 109 LEU A O 1
ATOM 875 N N . LEU A 1 110 ? -2.209 29.328 1.171 1 98.44 110 LEU A N 1
ATOM 876 C CA . LEU A 1 110 ? -0.985 28.734 0.649 1 98.44 110 LEU A CA 1
ATOM 877 C C . LEU A 1 110 ? -0.244 29.719 -0.253 1 98.44 110 LEU A C 1
ATOM 879 O O . LEU A 1 110 ? 0.98 29.828 -0.173 1 98.44 110 LEU A O 1
ATOM 883 N N . ASP A 1 111 ? -0.984 30.438 -1.084 1 97.56 111 ASP A N 1
ATOM 884 C CA . ASP A 1 111 ? -0.383 31.422 -1.974 1 97.56 111 ASP A CA 1
ATOM 885 C C . ASP A 1 111 ? 0.283 32.531 -1.179 1 97.56 111 ASP A C 1
ATOM 887 O O . ASP A 1 111 ? 1.365 33 -1.541 1 97.56 111 ASP A O 1
ATOM 891 N N . SER A 1 112 ? -0.31 32.906 -0.162 1 97.12 112 SER A N 1
ATOM 892 C CA . SER A 1 112 ? 0.197 34.031 0.633 1 97.12 112 SER A CA 1
ATOM 893 C C . SER A 1 112 ? 1.479 33.656 1.365 1 97.12 112 SER A C 1
ATOM 895 O O . SER A 1 112 ? 2.258 34.531 1.76 1 97.12 112 SER A O 1
ATOM 897 N N . LEU A 1 113 ? 1.682 32.375 1.578 1 97 113 LEU A N 1
ATOM 898 C CA . LEU A 1 113 ? 2.83 31.906 2.352 1 97 113 LEU A CA 1
ATOM 899 C C . LEU A 1 113 ? 4.027 31.656 1.442 1 97 113 LEU A C 1
ATOM 901 O O . LEU A 1 113 ? 5.145 31.453 1.924 1 97 113 LEU A O 1
ATOM 905 N N . LYS A 1 114 ? 3.756 31.703 0.157 1 93.31 114 LYS A N 1
ATOM 906 C CA . LYS A 1 114 ? 4.844 31.5 -0.796 1 93.31 114 LYS A CA 1
ATOM 907 C C . LYS A 1 114 ? 5.945 32.531 -0.597 1 93.31 114 LYS A C 1
ATOM 909 O O . LYS A 1 114 ? 5.676 33.75 -0.557 1 93.31 114 LYS A O 1
ATOM 914 N N . GLY A 1 115 ? 7.188 32.031 -0.497 1 92.12 115 GLY A N 1
ATOM 915 C CA . GLY A 1 115 ? 8.32 32.938 -0.325 1 92.12 115 GLY A CA 1
ATOM 916 C C . GLY A 1 115 ? 8.492 33.406 1.103 1 92.12 115 GLY A C 1
ATOM 917 O O . GLY A 1 115 ? 9.5 34.031 1.438 1 92.12 115 GLY A O 1
ATOM 918 N N . ARG A 1 116 ? 7.566 33.156 1.975 1 94.38 116 ARG A N 1
ATOM 919 C CA . ARG A 1 116 ? 7.625 33.594 3.361 1 94.38 116 ARG A CA 1
ATOM 920 C C . ARG A 1 116 ? 7.984 32.438 4.297 1 94.38 116 ARG A C 1
ATOM 922 O O . ARG A 1 116 ? 8.68 32.656 5.297 1 94.38 116 ARG A O 1
ATOM 929 N N . ALA A 1 117 ? 7.461 31.281 4 1 97.31 117 ALA A N 1
ATOM 930 C CA . ALA A 1 117 ? 7.719 30.078 4.773 1 97.31 117 ALA A CA 1
ATOM 931 C C . ALA A 1 117 ? 7.777 28.844 3.863 1 97.31 117 ALA A C 1
ATOM 933 O O . ALA A 1 117 ? 7.133 28.812 2.811 1 97.31 117 ALA A O 1
ATOM 934 N N . ARG A 1 118 ? 8.562 27.875 4.215 1 98 118 ARG A N 1
ATOM 935 C CA . ARG A 1 118 ? 8.469 26.562 3.584 1 98 118 ARG A CA 1
ATOM 936 C C . ARG A 1 118 ? 7.273 25.781 4.125 1 98 118 ARG A C 1
ATOM 938 O O . ARG A 1 118 ? 6.93 25.906 5.301 1 98 118 ARG A O 1
ATOM 945 N N . LEU A 1 119 ? 6.68 25.062 3.295 1 98.75 119 LEU A N 1
ATOM 946 C CA . LEU A 1 119 ? 5.43 24.406 3.676 1 98.75 119 LEU A CA 1
ATOM 947 C C . LEU A 1 119 ? 5.57 22.891 3.629 1 98.75 119 LEU A C 1
ATOM 949 O O . LEU A 1 119 ? 6.23 22.359 2.736 1 98.75 119 LEU A O 1
ATOM 953 N N . GLY A 1 120 ? 4.934 22.172 4.578 1 98.75 120 GLY A N 1
ATOM 954 C CA . GLY A 1 120 ? 4.855 20.719 4.602 1 98.75 120 GLY A CA 1
ATOM 955 C C . GLY A 1 120 ? 3.508 20.203 5.062 1 98.75 120 GLY A C 1
ATOM 956 O O . GLY A 1 120 ? 2.688 20.953 5.578 1 98.75 120 GLY A O 1
ATOM 957 N N . ILE A 1 121 ? 3.295 18.953 4.785 1 98.81 121 ILE A N 1
ATOM 958 C CA . ILE A 1 121 ? 2.129 18.234 5.281 1 98.81 121 ILE A CA 1
ATOM 959 C C . ILE A 1 121 ? 2.576 17.062 6.16 1 98.81 121 ILE A C 1
ATOM 961 O O . ILE A 1 121 ? 3.531 16.359 5.828 1 98.81 121 ILE A O 1
ATOM 965 N N . ILE A 1 122 ? 2.02 16.922 7.332 1 98.81 122 ILE A N 1
ATOM 966 C CA . ILE A 1 122 ? 2.064 15.703 8.141 1 98.81 122 ILE A CA 1
ATOM 967 C C . ILE A 1 122 ? 0.657 15.133 8.297 1 98.81 122 ILE A C 1
ATOM 969 O O . ILE A 1 122 ? -0.22 15.773 8.875 1 98.81 122 ILE A O 1
ATOM 973 N N . THR A 1 123 ? 0.406 13.938 7.766 1 98.81 123 THR A N 1
ATOM 974 C CA . THR A 1 123 ? -0.949 13.398 7.734 1 98.81 123 THR A CA 1
ATOM 975 C C . THR A 1 123 ? -0.961 11.938 8.188 1 98.81 123 THR A C 1
ATOM 977 O O . THR A 1 123 ? -0.054 11.172 7.852 1 98.81 123 THR A O 1
ATOM 980 N N . ASN A 1 124 ? -1.984 11.594 8.969 1 98.12 124 ASN A N 1
ATOM 981 C CA . ASN A 1 124 ? -2.236 10.195 9.32 1 98.12 124 ASN A CA 1
ATOM 982 C C . ASN A 1 124 ? -2.982 9.469 8.203 1 98.12 124 ASN A C 1
ATOM 984 O O . ASN A 1 124 ? -3.277 8.281 8.32 1 98.12 124 ASN A O 1
ATOM 988 N N . GLY A 1 125 ? -3.291 10.156 7.09 1 97.5 125 GLY A N 1
ATOM 989 C CA . GLY A 1 125 ? -3.979 9.523 5.973 1 97.5 125 GLY A CA 1
ATOM 990 C C . GLY A 1 125 ? -3.117 8.523 5.234 1 97.5 125 GLY A C 1
ATOM 991 O O . GLY A 1 125 ? -2.008 8.211 5.668 1 97.5 125 GLY A O 1
ATOM 992 N N . PHE A 1 126 ? -3.656 8.078 4.199 1 96.75 126 PHE A N 1
ATOM 993 C CA . PHE A 1 126 ? -3.021 6.957 3.521 1 96.75 126 PHE A CA 1
ATOM 994 C C . PHE A 1 126 ? -2.354 7.41 2.229 1 96.75 126 PHE A C 1
ATOM 996 O O . PHE A 1 126 ? -2.873 8.281 1.528 1 96.75 126 PHE A O 1
ATOM 1003 N N . THR A 1 127 ? -1.271 6.766 1.922 1 94.94 127 THR A N 1
ATOM 1004 C CA . THR A 1 127 ? -0.378 7.113 0.821 1 94.94 127 THR A CA 1
ATOM 1005 C C . THR A 1 127 ? -1.146 7.184 -0.496 1 94.94 127 THR A C 1
ATOM 1007 O O . THR A 1 127 ? -0.979 8.133 -1.268 1 94.94 127 THR A O 1
ATOM 1010 N N . GLU A 1 128 ? -2.039 6.234 -0.78 1 93.06 128 GLU A N 1
ATOM 1011 C CA . GLU A 1 128 ? -2.748 6.086 -2.047 1 93.06 128 GLU A CA 1
ATOM 1012 C C . GLU A 1 128 ? -3.531 7.348 -2.393 1 93.06 128 GLU A C 1
ATOM 1014 O O . GLU A 1 128 ? -3.713 7.672 -3.568 1 93.06 128 GLU A O 1
ATOM 1019 N N . LEU A 1 129 ? -3.873 8.125 -1.404 1 97.25 129 LEU A N 1
ATOM 1020 C CA . LEU A 1 129 ? -4.766 9.258 -1.612 1 97.25 129 LEU A CA 1
ATOM 1021 C C . LEU A 1 129 ? -3.975 10.562 -1.705 1 97.25 129 LEU A C 1
ATOM 1023 O O . LEU A 1 129 ? -4.363 11.477 -2.43 1 97.25 129 LEU A O 1
ATOM 1027 N N . GLN A 1 130 ? -2.893 10.719 -1.069 1 96.12 130 GLN A N 1
ATOM 1028 C CA . GLN A 1 130 ? -2.311 12.016 -0.736 1 96.12 130 GLN A CA 1
ATOM 1029 C C . GLN A 1 130 ? -1.718 12.688 -1.972 1 96.12 130 GLN A C 1
ATOM 1031 O O . GLN A 1 130 ? -2.018 13.844 -2.26 1 96.12 130 GLN A O 1
ATOM 1036 N N . GLN A 1 131 ? -0.909 11.969 -2.771 1 91.19 131 GLN A N 1
ATOM 1037 C CA . GLN A 1 131 ? -0.309 12.594 -3.945 1 91.19 131 GLN A CA 1
ATOM 1038 C C . GLN A 1 131 ? -1.369 12.938 -4.984 1 91.19 131 GLN A C 1
ATOM 1040 O O . GLN A 1 131 ? -1.311 14.008 -5.609 1 91.19 131 GLN A O 1
ATOM 1045 N N . VAL A 1 132 ? -2.311 12.086 -5.125 1 94.31 132 VAL A N 1
ATOM 1046 C CA . VAL A 1 132 ? -3.359 12.266 -6.121 1 94.31 132 VAL A CA 1
ATOM 1047 C C . VAL A 1 132 ? -4.168 13.523 -5.793 1 94.31 132 VAL A C 1
ATOM 1049 O O . VAL A 1 132 ? -4.453 14.336 -6.68 1 94.31 132 VAL A O 1
ATOM 1052 N N . ARG A 1 133 ? -4.512 13.734 -4.574 1 96.94 133 ARG A N 1
ATOM 1053 C CA . ARG A 1 133 ? -5.344 14.883 -4.242 1 96.94 133 ARG A CA 1
ATOM 1054 C C . ARG A 1 133 ? -4.562 16.188 -4.375 1 96.94 133 ARG A C 1
ATOM 1056 O O . ARG A 1 133 ? -5.121 17.219 -4.75 1 96.94 133 ARG A O 1
ATOM 1063 N N . LEU A 1 134 ? -3.248 16.141 -4.066 1 97.5 134 LEU A N 1
ATOM 1064 C CA . LEU A 1 134 ? -2.42 17.328 -4.242 1 97.5 134 LEU A CA 1
ATOM 1065 C C . LEU A 1 134 ? -2.354 17.734 -5.711 1 97.5 134 LEU A C 1
ATOM 1067 O O . LEU A 1 134 ? -2.436 18.922 -6.039 1 97.5 134 LEU A O 1
ATOM 1071 N N . GLN A 1 135 ? -2.236 16.766 -6.582 1 95.75 135 GLN A N 1
ATOM 1072 C CA . GLN A 1 135 ? -2.203 17.031 -8.016 1 95.75 135 GLN A CA 1
ATOM 1073 C C . GLN A 1 135 ? -3.547 17.562 -8.508 1 95.75 135 GLN A C 1
ATOM 1075 O O . GLN A 1 135 ? -3.6 18.547 -9.234 1 95.75 135 GLN A O 1
ATOM 1080 N N . LYS A 1 136 ? -4.559 17 -8.102 1 96 136 LYS A N 1
ATOM 1081 C CA . LYS A 1 136 ? -5.898 17.359 -8.555 1 96 136 LYS A CA 1
ATOM 1082 C C . LYS A 1 136 ? -6.27 18.781 -8.125 1 96 136 LYS A C 1
ATOM 1084 O O . LYS A 1 136 ? -6.984 19.484 -8.844 1 96 136 LYS A O 1
ATOM 1089 N N . THR A 1 137 ? -5.793 19.188 -7.012 1 96.94 137 THR A N 1
ATOM 1090 C CA . THR A 1 137 ? -6.172 20.484 -6.469 1 96.94 137 THR A CA 1
ATOM 1091 C C . THR A 1 137 ? -5.164 21.547 -6.871 1 96.94 137 THR A C 1
ATOM 1093 O O . THR A 1 137 ? -5.352 22.734 -6.57 1 96.94 137 THR A O 1
ATOM 1096 N N . GLY A 1 138 ? -4.055 21.156 -7.465 1 96.06 138 GLY A N 1
ATOM 1097 C CA . GLY A 1 138 ? -3.018 22.094 -7.867 1 96.06 138 GLY A CA 1
ATOM 1098 C C . GLY A 1 138 ? -2.125 22.531 -6.723 1 96.06 138 GLY A C 1
ATOM 1099 O O . GLY A 1 138 ? -1.445 23.547 -6.809 1 96.06 138 GLY A O 1
ATOM 1100 N N . PHE A 1 139 ? -2.141 21.766 -5.602 1 97.62 139 PHE A N 1
ATOM 1101 C CA . PHE A 1 139 ? -1.386 22.172 -4.418 1 97.62 139 PHE A CA 1
ATOM 1102 C C . PHE A 1 139 ? -0.011 21.516 -4.41 1 97.62 139 PHE A C 1
ATOM 1104 O O . PHE A 1 139 ? 0.836 21.844 -3.576 1 97.62 139 PHE A O 1
ATOM 1111 N N . ALA A 1 140 ? 0.285 20.625 -5.324 1 96.38 140 ALA A N 1
ATOM 1112 C CA . ALA A 1 140 ? 1.483 19.797 -5.273 1 96.38 140 ALA A CA 1
ATOM 1113 C C . ALA A 1 140 ? 2.744 20.656 -5.195 1 96.38 140 ALA A C 1
ATOM 1115 O O . ALA A 1 140 ? 3.66 20.344 -4.426 1 96.38 140 ALA A O 1
ATOM 1116 N N . GLU A 1 141 ? 2.818 21.734 -5.879 1 96 141 GLU A N 1
ATOM 1117 C CA . GLU A 1 141 ? 4.031 22.531 -5.984 1 96 141 GLU A CA 1
ATOM 1118 C C . GLU A 1 141 ? 4.172 23.484 -4.801 1 96 141 GLU A C 1
ATOM 1120 O O . GLU A 1 141 ? 5.199 24.156 -4.648 1 96 141 GLU A O 1
ATOM 1125 N N . HIS A 1 142 ? 3.145 23.562 -3.98 1 97.56 142 HIS A N 1
ATOM 1126 C CA . HIS A 1 142 ? 3.197 24.453 -2.828 1 97.56 142 HIS A CA 1
ATOM 1127 C C . HIS A 1 142 ? 4.031 23.859 -1.702 1 97.56 142 HIS A C 1
ATOM 1129 O O . HIS A 1 142 ? 4.492 24.578 -0.812 1 97.56 142 HIS A O 1
ATOM 1135 N N . PHE A 1 143 ? 4.207 22.531 -1.729 1 98.19 143 PHE A N 1
ATOM 1136 C CA . PHE A 1 143 ? 4.746 21.875 -0.54 1 98.19 143 PHE A CA 1
ATOM 1137 C C . PHE A 1 143 ? 6.148 21.344 -0.802 1 98.19 143 PHE A C 1
ATOM 1139 O O . PHE A 1 143 ? 6.383 20.672 -1.813 1 98.19 143 PHE A O 1
ATOM 1146 N N . ASP A 1 144 ? 6.977 21.609 0.154 1 97.5 144 ASP A N 1
ATOM 1147 C CA . ASP A 1 144 ? 8.352 21.125 0.115 1 97.5 144 ASP A CA 1
ATOM 1148 C C . ASP A 1 144 ? 8.461 19.734 0.727 1 97.5 144 ASP A C 1
ATOM 1150 O O . ASP A 1 144 ? 9.445 19.031 0.505 1 97.5 144 ASP A O 1
ATOM 1154 N N . LEU A 1 145 ? 7.465 19.406 1.494 1 96.88 145 LEU A N 1
ATOM 1155 C CA . LEU A 1 145 ? 7.543 18.188 2.281 1 96.88 145 LEU A CA 1
ATOM 1156 C C . LEU A 1 145 ? 6.168 17.547 2.42 1 96.88 145 LEU A C 1
ATOM 1158 O O . LEU A 1 145 ? 5.176 18.234 2.666 1 96.88 145 LEU A O 1
ATOM 1162 N N . LEU A 1 146 ? 6.102 16.281 2.172 1 97.12 146 LEU A N 1
ATOM 1163 C CA . LEU A 1 146 ? 4.922 15.469 2.432 1 97.12 146 LEU A CA 1
ATOM 1164 C C . LEU A 1 146 ? 5.277 14.266 3.299 1 97.12 146 LEU A C 1
ATOM 1166 O O . LEU A 1 146 ? 6.016 13.375 2.863 1 97.12 146 LEU A O 1
ATOM 1170 N N . VAL A 1 147 ? 4.781 14.234 4.57 1 97.44 147 VAL A N 1
ATOM 1171 C CA . VAL A 1 147 ? 5.02 13.156 5.523 1 97.44 147 VAL A CA 1
ATOM 1172 C C . VAL A 1 147 ? 3.717 12.414 5.797 1 97.44 147 VAL A C 1
ATOM 1174 O O . VAL A 1 147 ? 2.744 13 6.273 1 97.44 147 VAL A O 1
ATOM 1177 N N . ILE A 1 148 ? 3.713 11.141 5.473 1 97.5 148 ILE A N 1
ATOM 1178 C CA . ILE A 1 148 ? 2.539 10.289 5.629 1 97.5 148 ILE A CA 1
ATOM 1179 C C . ILE A 1 148 ? 2.816 9.219 6.68 1 97.5 148 ILE A C 1
ATOM 1181 O O . ILE A 1 148 ? 3.803 8.484 6.586 1 97.5 148 ILE A O 1
ATOM 1185 N N . SER A 1 149 ? 1.896 9.07 7.652 1 97.69 149 SER A N 1
ATOM 1186 C CA . SER A 1 149 ? 2.102 8.156 8.773 1 97.69 149 SER A CA 1
ATOM 1187 C C . SER A 1 149 ? 2.305 6.727 8.289 1 97.69 149 SER A C 1
ATOM 1189 O O . SER A 1 149 ? 3.135 5.992 8.836 1 97.69 149 SER A O 1
ATOM 1191 N N . GLU A 1 150 ? 1.576 6.348 7.285 1 94.88 150 GLU A N 1
ATOM 1192 C CA . GLU A 1 150 ? 1.677 5.012 6.707 1 94.88 150 GLU A CA 1
ATOM 1193 C C . GLU A 1 150 ? 3.1 4.719 6.238 1 94.88 150 GLU A C 1
ATOM 1195 O O . GLU A 1 150 ? 3.617 3.621 6.461 1 94.88 150 GLU A O 1
ATOM 1200 N N . GLU A 1 151 ? 3.736 5.688 5.688 1 92.56 151 GLU A N 1
ATOM 1201 C CA . GLU A 1 151 ? 5.078 5.527 5.137 1 92.56 151 GLU A CA 1
ATOM 1202 C C . GLU A 1 151 ? 6.133 5.543 6.242 1 92.56 151 GLU A C 1
ATOM 1204 O O . GLU A 1 151 ? 7.141 4.84 6.156 1 92.56 151 GLU A O 1
ATOM 1209 N N . VAL A 1 152 ? 5.852 6.312 7.258 1 91.56 152 VAL A N 1
ATOM 1210 C CA . VAL A 1 152 ? 6.793 6.477 8.359 1 91.56 152 VAL A CA 1
ATOM 1211 C C . VAL A 1 152 ? 6.672 5.297 9.32 1 91.56 152 VAL A C 1
ATOM 1213 O O . VAL A 1 152 ? 7.66 4.891 9.938 1 91.56 152 VAL A O 1
ATOM 1216 N N . GLY A 1 153 ? 5.441 4.754 9.492 1 88.75 153 GLY A N 1
ATOM 1217 C CA . GLY A 1 153 ? 5.164 3.695 10.453 1 88.75 153 GLY A CA 1
ATOM 1218 C C . GLY A 1 153 ? 4.754 4.215 11.812 1 88.75 153 GLY A C 1
ATOM 1219 O O . GLY A 1 153 ? 4.508 3.432 12.734 1 88.75 153 GLY A O 1
ATOM 1220 N N . LEU A 1 154 ? 4.672 5.484 11.953 1 93.06 154 LEU A N 1
ATOM 1221 C CA . LEU A 1 154 ? 4.223 6.16 13.172 1 93.06 154 LEU A CA 1
ATOM 1222 C C . LEU A 1 154 ? 3.168 7.211 12.852 1 93.06 154 LEU A C 1
ATOM 1224 O O . LEU A 1 154 ? 3.318 7.977 11.891 1 93.06 154 LEU A O 1
ATOM 1228 N N . ALA A 1 155 ? 2.137 7.258 13.641 1 97.94 155 ALA A N 1
ATOM 1229 C CA . ALA A 1 155 ? 1.068 8.234 13.445 1 97.94 155 ALA A CA 1
ATOM 1230 C C . ALA A 1 155 ? 1.129 9.336 14.492 1 97.94 155 ALA A C 1
ATOM 1232 O O . ALA A 1 155 ? 1.623 9.117 15.602 1 97.94 155 ALA A O 1
ATOM 1233 N N . LYS A 1 156 ? 0.622 10.578 14.016 1 98.62 156 LYS A N 1
ATOM 1234 C CA . LYS A 1 156 ? 0.327 11.57 15.047 1 98.62 156 LYS A CA 1
ATOM 1235 C C . LYS A 1 156 ? -0.592 10.992 16.109 1 98.62 156 LYS A C 1
ATOM 1237 O O . LYS A 1 156 ? -1.492 10.203 15.812 1 98.62 156 LYS A O 1
ATOM 1242 N N . PRO A 1 157 ? -0.304 11.266 17.375 1 98.38 157 PRO A N 1
ATOM 1243 C CA . PRO A 1 157 ? 0.59 12.289 17.938 1 98.38 157 PRO A CA 1
ATOM 1244 C C . PRO A 1 157 ? 1.971 11.734 18.281 1 98.38 157 PRO A C 1
ATOM 1246 O O . PRO A 1 157 ? 2.764 12.406 18.938 1 98.38 157 PRO A O 1
ATOM 1249 N N . ASP A 1 158 ? 2.342 10.578 17.891 1 97.94 158 ASP A N 1
ATOM 1250 C CA . ASP A 1 158 ? 3.65 10.031 18.234 1 97.94 158 ASP A CA 1
ATOM 1251 C C . ASP A 1 158 ? 4.766 11.016 17.891 1 97.94 158 ASP A C 1
ATOM 1253 O O . ASP A 1 158 ? 4.797 11.57 16.781 1 97.94 158 ASP A O 1
ATOM 1257 N N . PRO A 1 159 ? 5.703 11.203 18.844 1 97.56 159 PRO A N 1
ATOM 1258 C CA . PRO A 1 159 ? 6.781 12.156 18.547 1 97.56 159 PRO A CA 1
ATOM 1259 C C . PRO A 1 159 ? 7.645 11.734 17.375 1 97.56 159 PRO A C 1
ATOM 1261 O O . PRO A 1 159 ? 8.242 12.578 16.703 1 97.56 159 PRO A O 1
ATOM 1264 N N . GLY A 1 160 ? 7.629 10.461 17.094 1 95.88 160 GLY A N 1
ATOM 1265 C CA . GLY A 1 160 ? 8.484 9.945 16.047 1 95.88 160 GLY A CA 1
ATOM 1266 C C . GLY A 1 160 ? 8.156 10.5 14.672 1 95.88 160 GLY A C 1
ATOM 1267 O O . GLY A 1 160 ? 9.055 10.719 13.859 1 95.88 160 GLY A O 1
ATOM 1268 N N . ILE A 1 161 ? 6.914 10.711 14.391 1 97.38 161 ILE A N 1
ATOM 1269 C CA . ILE A 1 161 ? 6.551 11.219 13.07 1 97.38 161 ILE A CA 1
ATOM 1270 C C . ILE A 1 161 ? 6.984 12.672 12.945 1 97.38 161 ILE A C 1
ATOM 1272 O O . ILE A 1 161 ? 7.398 13.117 11.867 1 97.38 161 ILE A O 1
ATOM 1276 N N . PHE A 1 162 ? 6.945 13.422 13.992 1 98.69 162 PHE A N 1
ATOM 1277 C CA . PHE A 1 162 ? 7.41 14.797 13.992 1 98.69 162 PHE A CA 1
ATOM 1278 C C . PHE A 1 162 ? 8.93 14.859 13.891 1 98.69 162 PHE A C 1
ATOM 1280 O O . PHE A 1 162 ? 9.477 15.688 13.164 1 98.69 162 PHE A O 1
ATOM 1287 N N . GLU A 1 163 ? 9.633 13.977 14.602 1 97.19 163 GLU A N 1
ATOM 1288 C CA . GLU A 1 163 ? 11.086 13.906 14.492 1 97.19 163 GLU A CA 1
ATOM 1289 C C .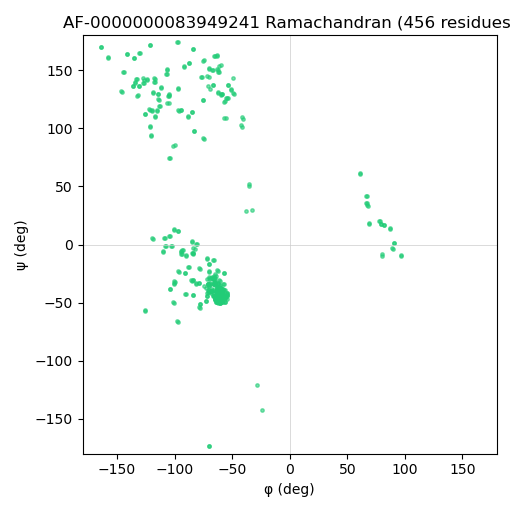 GLU A 1 163 ? 11.516 13.586 13.062 1 97.19 163 GLU A C 1
ATOM 1291 O O . GLU A 1 163 ? 12.5 14.141 12.562 1 97.19 163 GLU A O 1
ATOM 1296 N N . HIS A 1 164 ? 10.773 12.703 12.484 1 95 164 HIS A N 1
ATOM 1297 C CA . HIS A 1 164 ? 11.039 12.383 11.086 1 95 164 HIS A CA 1
ATOM 1298 C C . HIS A 1 164 ? 10.906 13.617 10.203 1 95 164 HIS A C 1
ATOM 1300 O O . HIS A 1 164 ? 11.789 13.898 9.383 1 95 164 HIS A O 1
ATOM 1306 N N . ALA A 1 165 ? 9.852 14.352 10.336 1 97.62 165 ALA A N 1
ATOM 1307 C CA . ALA A 1 165 ? 9.633 15.57 9.57 1 97.62 165 ALA A CA 1
ATOM 1308 C C . ALA A 1 165 ? 10.75 16.578 9.82 1 97.62 165 ALA A C 1
ATOM 1310 O O . ALA A 1 165 ? 11.305 17.156 8.883 1 97.62 165 ALA A O 1
ATOM 1311 N N . LEU A 1 166 ? 11.109 16.75 11.062 1 97.88 166 LEU A N 1
ATOM 1312 C CA . LEU A 1 166 ? 12.141 17.703 11.445 1 97.88 166 LEU A CA 1
ATOM 1313 C C . LEU A 1 166 ? 13.484 17.328 10.828 1 97.88 166 LEU A C 1
ATOM 1315 O O . LEU A 1 166 ? 14.234 18.203 10.383 1 97.88 166 LEU A O 1
ATOM 1319 N N . ALA A 1 167 ? 13.75 16.078 10.844 1 95.19 167 ALA A N 1
ATOM 1320 C CA . ALA A 1 167 ? 14.992 15.625 10.227 1 95.19 167 ALA A CA 1
ATOM 1321 C C . ALA A 1 167 ? 15.023 15.969 8.742 1 95.19 167 ALA A C 1
ATOM 1323 O O . ALA A 1 167 ? 16.031 16.469 8.234 1 95.19 167 ALA A O 1
ATOM 1324 N N . LYS A 1 168 ? 13.945 15.789 8.062 1 94.75 168 LYS A N 1
ATOM 1325 C CA . LYS A 1 168 ? 13.852 16.094 6.637 1 94.75 168 LYS A CA 1
ATOM 1326 C C . LYS A 1 168 ? 13.945 17.594 6.387 1 94.75 168 LYS A C 1
ATOM 1328 O O . LYS A 1 168 ? 14.414 18.016 5.328 1 94.75 168 LYS A O 1
ATOM 1333 N N . MET A 1 169 ? 13.539 18.312 7.336 1 97.19 169 MET A N 1
ATOM 1334 C CA . MET A 1 169 ? 13.57 19.766 7.258 1 97.19 169 MET A CA 1
ATOM 1335 C C . MET A 1 169 ? 14.938 20.312 7.664 1 97.19 169 MET A C 1
ATOM 1337 O O . MET A 1 169 ? 15.133 21.516 7.777 1 97.19 169 MET A O 1
ATOM 1341 N N . GLN A 1 170 ? 15.852 19.422 7.961 1 95.75 170 GLN A N 1
ATOM 1342 C CA . GLN A 1 170 ? 17.219 19.734 8.344 1 95.75 170 GLN A CA 1
ATOM 1343 C C . GLN A 1 170 ? 17.266 20.438 9.695 1 95.75 170 GLN A C 1
ATOM 1345 O O . GLN A 1 170 ? 18.031 21.391 9.883 1 95.75 170 GLN A O 1
ATOM 1350 N N . GLN A 1 171 ? 16.406 20.078 10.508 1 95.5 171 GLN A N 1
ATOM 1351 C CA . GLN A 1 171 ? 16.391 20.406 11.93 1 95.5 171 GLN A CA 1
ATOM 1352 C C . GLN A 1 171 ? 16.312 21.906 12.148 1 95.5 171 GLN A C 1
ATOM 1354 O O . GLN A 1 171 ? 17.172 22.484 12.82 1 95.5 171 GLN A O 1
ATOM 1359 N N . PRO A 1 172 ? 15.344 22.562 11.727 1 97.69 172 PRO A N 1
ATOM 1360 C CA . PRO A 1 172 ? 15.148 23.969 12.055 1 97.69 172 PRO A CA 1
ATOM 1361 C C . PRO A 1 172 ? 14.898 24.203 13.547 1 97.69 172 PRO A C 1
ATOM 1363 O O . PRO A 1 172 ? 14.641 23.25 14.281 1 97.69 172 PRO A O 1
ATOM 1366 N N . GLU A 1 173 ? 15.094 25.484 13.93 1 97.56 173 GLU A N 1
ATOM 1367 C CA . GLU A 1 173 ? 14.656 25.828 15.281 1 97.56 173 GLU A CA 1
ATOM 1368 C C . GLU A 1 173 ? 13.18 25.516 15.477 1 97.56 173 GLU A C 1
ATOM 1370 O O . GLU A 1 173 ? 12.328 26.031 14.742 1 97.56 173 GLU A O 1
ATOM 1375 N N . ARG A 1 174 ? 12.82 24.688 16.453 1 98.06 174 ARG A N 1
ATOM 1376 C CA . ARG A 1 174 ? 11.484 24.141 16.641 1 98.06 174 ARG A CA 1
ATOM 1377 C C . ARG A 1 174 ? 10.461 25.234 16.859 1 98.06 174 ARG A C 1
ATOM 1379 O O . ARG A 1 174 ? 9.32 25.125 16.406 1 98.06 174 ARG A O 1
ATOM 1386 N N . LYS A 1 175 ? 10.859 26.281 17.516 1 97.19 175 LYS A N 1
ATOM 1387 C CA . LYS A 1 175 ? 9.938 27.391 17.812 1 97.19 175 LYS A CA 1
ATOM 1388 C C . LYS A 1 175 ? 9.617 28.172 16.547 1 97.19 175 LYS A C 1
ATOM 1390 O O . LYS A 1 175 ? 8.688 29 16.531 1 97.19 175 LYS A O 1
ATOM 1395 N N . ARG A 1 176 ? 10.352 27.938 15.469 1 97.69 176 ARG A N 1
ATOM 1396 C CA . ARG A 1 176 ? 10.094 28.594 14.188 1 97.69 176 ARG A CA 1
ATOM 1397 C C . ARG A 1 176 ? 9.336 27.656 13.242 1 97.69 176 ARG A C 1
ATOM 1399 O O . ARG A 1 176 ? 9.297 27.891 12.031 1 97.69 176 ARG A O 1
ATOM 1406 N N . VAL A 1 177 ? 8.805 26.562 13.75 1 98.62 177 VAL A N 1
ATOM 1407 C CA . VAL A 1 177 ? 7.953 25.625 13.016 1 98.62 177 VAL A CA 1
ATOM 1408 C C . VAL A 1 177 ? 6.543 25.641 13.602 1 98.62 177 VAL A C 1
ATOM 1410 O O . VAL A 1 177 ? 6.363 25.5 14.812 1 98.62 177 VAL A O 1
ATOM 1413 N N . LEU A 1 178 ? 5.531 25.891 12.75 1 98.75 178 LEU A N 1
ATOM 1414 C CA . LEU A 1 178 ? 4.129 25.906 13.156 1 98.75 178 LEU A CA 1
ATOM 1415 C C . LEU A 1 178 ? 3.404 24.672 12.648 1 98.75 178 LEU A C 1
ATOM 1417 O O . LEU A 1 178 ? 3.422 24.391 11.445 1 98.75 178 LEU A O 1
ATOM 1421 N N . MET A 1 179 ? 2.812 23.875 13.516 1 98.94 179 MET A N 1
ATOM 1422 C CA . MET A 1 179 ? 1.923 22.766 13.156 1 98.94 179 MET A CA 1
ATOM 1423 C C . MET A 1 179 ? 0.466 23.219 13.172 1 98.94 179 MET A C 1
ATOM 1425 O O . MET A 1 179 ? -0.06 23.609 14.219 1 98.94 179 MET A O 1
ATOM 1429 N N . VAL A 1 180 ? -0.174 23.203 12.023 1 98.94 180 VAL A N 1
ATOM 1430 C CA . VAL A 1 180 ? -1.57 23.594 11.867 1 98.94 180 VAL A CA 1
ATOM 1431 C C . VAL A 1 180 ? -2.438 22.359 11.672 1 98.94 180 VAL A C 1
ATOM 1433 O O . VAL A 1 180 ? -2.137 21.516 10.828 1 98.94 180 VAL A O 1
ATOM 1436 N N . GLY A 1 181 ? -3.469 22.203 12.438 1 98.94 181 GLY A N 1
ATOM 1437 C CA . GLY A 1 181 ? -4.367 21.078 12.234 1 98.94 181 GLY A CA 1
ATOM 1438 C C . GLY A 1 181 ? -5.699 21.25 12.945 1 98.94 181 GLY A C 1
ATOM 1439 O O . GLY A 1 181 ? -5.867 22.172 13.758 1 98.94 181 GLY A O 1
ATOM 1440 N N . ASP A 1 182 ? -6.633 20.406 12.664 1 98.81 182 ASP A N 1
ATOM 1441 C CA . ASP A 1 182 ? -7.984 20.5 13.203 1 98.81 182 ASP A CA 1
ATOM 1442 C C . ASP A 1 182 ? -8.141 19.609 14.438 1 98.81 182 ASP A C 1
ATOM 1444 O O . ASP A 1 182 ? -9.078 19.781 15.219 1 98.81 182 ASP A O 1
ATOM 1448 N N . ASN A 1 183 ? -7.34 18.578 14.586 1 98.31 183 ASN A N 1
ATOM 1449 C CA . ASN A 1 183 ? -7.512 17.625 15.672 1 98.31 183 ASN A CA 1
ATOM 1450 C C . ASN A 1 183 ? -6.609 17.938 16.859 1 98.31 183 ASN A C 1
ATOM 1452 O O . ASN A 1 183 ? -5.383 17.875 16.75 1 98.31 183 ASN A O 1
ATOM 1456 N N . PRO A 1 184 ? -7.16 18.281 17.984 1 98.5 184 PRO A N 1
ATOM 1457 C CA . PRO A 1 184 ? -6.328 18.672 19.125 1 98.5 184 PRO A CA 1
ATOM 1458 C C . PRO A 1 184 ? -5.477 17.516 19.656 1 98.5 184 PRO A C 1
ATOM 1460 O O . PRO A 1 184 ? -4.355 17.734 20.125 1 98.5 184 PRO A O 1
ATOM 1463 N N . HIS A 1 185 ? -5.949 16.312 19.5 1 97.62 185 HIS A N 1
ATOM 1464 C CA . HIS A 1 185 ? -5.289 15.18 20.125 1 97.62 185 HIS A CA 1
ATOM 1465 C C . HIS A 1 185 ? -4.137 14.672 19.266 1 97.62 185 HIS A C 1
ATOM 1467 O O . HIS A 1 185 ? -3.158 14.133 19.781 1 97.62 185 HIS A O 1
ATOM 1473 N N . SER A 1 186 ? -4.305 14.844 17.938 1 98.12 186 SER A N 1
ATOM 1474 C CA . SER A 1 186 ? -3.24 14.359 17.062 1 98.12 186 SER A CA 1
ATOM 1475 C C . SER A 1 186 ? -2.352 15.508 16.594 1 98.12 186 SER A C 1
ATOM 1477 O O . SER A 1 186 ? -1.14 15.492 16.828 1 98.12 186 SER A O 1
ATOM 1479 N N . ASP A 1 187 ? -2.91 16.547 16.109 1 98.75 187 ASP A N 1
ATOM 1480 C CA . ASP A 1 187 ? -2.146 17.656 15.523 1 98.75 187 ASP A CA 1
ATOM 1481 C C . ASP A 1 187 ? -1.553 18.547 16.609 1 98.75 187 ASP A C 1
ATOM 1483 O O . ASP A 1 187 ? -0.352 18.828 16.594 1 98.75 187 ASP A O 1
ATOM 1487 N N . ILE A 1 188 ? -2.332 18.984 17.516 1 98.81 188 ILE A N 1
ATOM 1488 C CA . ILE A 1 188 ? -1.917 20 18.484 1 98.81 188 ILE A CA 1
ATOM 1489 C C . ILE A 1 188 ? -1.061 19.344 19.578 1 98.81 188 ILE A C 1
ATOM 1491 O O . ILE A 1 188 ? 0.079 19.75 19.797 1 98.81 188 ILE A O 1
ATOM 1495 N N . LEU A 1 189 ? -1.609 18.297 20.188 1 98.69 189 LEU A N 1
ATOM 1496 C CA . LEU A 1 189 ? -0.829 17.594 21.203 1 98.69 189 LEU A CA 1
ATOM 1497 C C . LEU A 1 189 ? 0.501 17.125 20.625 1 98.69 189 LEU A C 1
ATOM 1499 O O . LEU A 1 189 ? 1.548 17.281 21.266 1 98.69 189 LEU A O 1
ATOM 1503 N N . GLY A 1 190 ? 0.448 16.516 19.406 1 98.62 190 GLY A N 1
ATOM 1504 C CA . GLY A 1 190 ? 1.673 16.062 18.766 1 98.62 190 GLY A CA 1
ATOM 1505 C C . GLY A 1 190 ? 2.674 17.188 18.547 1 98.62 190 GLY A C 1
ATOM 1506 O O . GLY A 1 190 ? 3.859 17.031 18.844 1 98.62 190 GLY A O 1
ATOM 1507 N N . GLY A 1 191 ? 2.232 18.297 17.984 1 98.81 191 GLY A N 1
ATOM 1508 C CA . GLY A 1 191 ? 3.088 19.453 17.781 1 98.81 191 GLY A CA 1
ATOM 1509 C C . GLY A 1 191 ? 3.695 19.984 19.078 1 98.81 191 GLY A C 1
ATOM 1510 O O . GLY A 1 191 ? 4.887 20.297 19.125 1 98.81 191 GLY A O 1
ATOM 1511 N N . LEU A 1 192 ? 2.906 20.062 20.109 1 98.62 192 LEU A N 1
ATOM 1512 C CA . LEU A 1 192 ? 3.371 20.531 21.422 1 98.62 192 LEU A CA 1
ATOM 1513 C C . LEU A 1 192 ? 4.465 19.609 21.953 1 98.62 192 LEU A C 1
ATOM 1515 O O . LEU A 1 192 ? 5.512 20.094 22.406 1 98.62 192 LEU A O 1
ATOM 1519 N N . GLN A 1 193 ? 4.234 18.328 21.922 1 98.19 193 GLN A N 1
ATOM 1520 C CA . GLN A 1 193 ? 5.184 17.359 22.453 1 98.19 193 GLN A CA 1
ATOM 1521 C C . GLN A 1 193 ? 6.488 17.375 21.656 1 98.19 193 GLN A C 1
ATOM 1523 O O . GLN A 1 193 ? 7.547 17.031 22.203 1 98.19 193 GLN A O 1
ATOM 1528 N N . ALA A 1 194 ? 6.375 17.781 20.453 1 98.44 194 ALA A N 1
ATOM 1529 C CA . ALA A 1 194 ? 7.551 17.875 19.578 1 98.44 194 ALA A CA 1
ATOM 1530 C C . ALA A 1 194 ? 8.273 19.203 19.781 1 98.44 194 ALA A C 1
ATOM 1532 O O . ALA A 1 194 ? 9.328 19.438 19.188 1 98.44 194 ALA A O 1
ATOM 1533 N N . GLY A 1 195 ? 7.684 20.109 20.562 1 98.44 195 GLY A N 1
ATOM 1534 C CA . GLY A 1 195 ? 8.305 21.391 20.844 1 98.44 195 GLY A CA 1
ATOM 1535 C C . GLY A 1 195 ? 7.992 22.453 19.797 1 98.44 195 GLY A C 1
ATOM 1536 O O . GLY A 1 195 ? 8.648 23.5 19.75 1 98.44 195 GLY A O 1
ATOM 1537 N N . LEU A 1 196 ? 7.039 22.219 18.953 1 98.62 196 LEU A N 1
ATOM 1538 C CA . LEU A 1 196 ? 6.66 23.156 17.906 1 98.62 196 LEU A CA 1
ATOM 1539 C C . LEU A 1 196 ? 5.629 24.156 18.406 1 98.62 196 LEU A C 1
ATOM 1541 O O . LEU A 1 196 ? 4.98 23.922 19.438 1 98.62 196 LEU A O 1
ATOM 1545 N N . ASP A 1 197 ? 5.566 25.312 17.766 1 98.5 197 ASP A N 1
ATOM 1546 C CA . ASP A 1 197 ? 4.344 26.094 17.922 1 98.5 197 ASP A CA 1
ATOM 1547 C C . ASP A 1 197 ? 3.17 25.422 17.203 1 98.5 197 ASP A C 1
ATOM 1549 O O . ASP A 1 197 ? 3.365 24.656 16.266 1 98.5 197 ASP A O 1
ATOM 1553 N N . THR A 1 198 ? 1.972 25.641 17.703 1 98.75 198 THR A N 1
ATOM 1554 C CA . THR A 1 198 ? 0.808 24.953 17.156 1 98.75 198 THR A CA 1
ATOM 1555 C C . THR A 1 198 ? -0.331 25.938 16.906 1 98.75 198 THR A C 1
ATOM 1557 O O . THR A 1 198 ? -0.482 26.922 17.625 1 98.75 198 THR A O 1
ATOM 1560 N N . CYS A 1 199 ? -1.019 25.734 15.867 1 98.81 199 CYS A N 1
ATOM 1561 C CA . CYS A 1 199 ? -2.252 26.438 15.539 1 98.81 199 CYS A CA 1
ATOM 1562 C C . CYS A 1 199 ? -3.412 25.469 15.375 1 98.81 199 CYS A C 1
ATOM 1564 O O . CYS A 1 199 ? -3.408 24.641 14.461 1 98.81 199 CYS A O 1
ATOM 1566 N N . TRP A 1 200 ? -4.422 25.578 16.25 1 98.94 200 TRP A N 1
ATOM 1567 C CA . TRP A 1 200 ? -5.621 24.75 16.188 1 98.94 200 TRP A CA 1
ATOM 1568 C C . TRP A 1 200 ? -6.68 25.391 15.297 1 98.94 200 TRP A C 1
ATOM 1570 O O . TRP A 1 200 ? -7.188 26.469 15.594 1 98.94 200 TRP A O 1
ATOM 1580 N N . LEU A 1 201 ? -6.934 24.812 14.148 1 98.88 201 LEU A N 1
ATOM 1581 C CA . LEU A 1 201 ? -8.07 25.188 13.312 1 98.88 201 LEU A CA 1
ATOM 1582 C C . LEU A 1 201 ? -9.375 24.656 13.898 1 98.88 201 LEU A C 1
ATOM 1584 O O . LEU A 1 201 ? -9.797 23.547 13.562 1 98.88 201 LEU A O 1
ATOM 1588 N N . ASN A 1 202 ? -10.039 25.375 14.711 1 98.69 202 ASN A N 1
ATOM 1589 C CA . ASN A 1 202 ? -11.242 25.016 15.461 1 98.69 202 ASN A CA 1
ATOM 1590 C C . ASN A 1 202 ? -12.492 25.656 14.852 1 98.69 202 ASN A C 1
ATOM 1592 O O . ASN A 1 202 ? -13.109 26.516 15.469 1 98.69 202 ASN A O 1
ATOM 1596 N N . VAL A 1 203 ? -12.898 25.109 13.766 1 97.69 203 VAL A N 1
ATOM 1597 C CA . VAL A 1 203 ? -13.969 25.688 12.961 1 97.69 203 VAL A CA 1
ATOM 1598 C C . VAL A 1 203 ? -15.266 25.719 13.766 1 97.69 203 VAL A C 1
ATOM 1600 O O . VAL A 1 203 ? -16.062 26.641 13.641 1 97.69 203 VAL A O 1
ATOM 1603 N N . LYS A 1 204 ? -15.508 24.781 14.633 1 96.81 204 LYS A N 1
ATOM 1604 C CA . LYS A 1 204 ? -16.781 24.641 15.336 1 96.81 204 LYS A CA 1
ATOM 1605 C C . LYS A 1 204 ? -16.75 25.359 16.688 1 96.81 204 LYS A C 1
ATOM 1607 O O . LYS A 1 204 ? -17.75 25.391 17.406 1 96.81 204 LYS A O 1
ATOM 1612 N N . GLY A 1 205 ? -15.617 25.875 17.047 1 97.12 205 GLY A N 1
ATOM 1613 C CA . GLY A 1 205 ? -15.5 26.578 18.312 1 97.12 205 GLY A CA 1
ATOM 1614 C C . GLY A 1 205 ? -15.656 25.672 19.516 1 97.12 205 GLY A C 1
ATOM 1615 O O . GLY A 1 205 ? -16.344 26.016 20.484 1 97.12 205 GLY A O 1
ATOM 1616 N N . GLU A 1 206 ? -15.055 24.5 19.453 1 97.62 206 GLU A N 1
ATOM 1617 C CA . GLU A 1 206 ? -15.102 23.547 20.562 1 97.62 206 GLU A CA 1
ATOM 1618 C C . GLU A 1 206 ? -14.188 23.969 21.703 1 97.62 206 GLU A C 1
ATOM 1620 O O . GLU A 1 206 ? -13.25 24.75 21.484 1 97.62 206 GLU A O 1
ATOM 1625 N N . ALA A 1 207 ? -14.492 23.469 22.844 1 97.38 207 ALA A N 1
ATOM 1626 C CA . ALA A 1 207 ? -13.594 23.688 23.969 1 97.38 207 ALA A CA 1
ATOM 1627 C C . ALA A 1 207 ? -12.297 22.906 23.812 1 97.38 207 ALA A C 1
ATOM 1629 O O . ALA A 1 207 ? -12.312 21.75 23.375 1 97.38 207 ALA A O 1
ATOM 1630 N N . ALA A 1 208 ? -11.219 23.438 24.234 1 96.06 208 ALA A N 1
ATOM 1631 C CA . ALA A 1 208 ? -9.938 22.734 24.203 1 96.06 208 ALA A CA 1
ATOM 1632 C C . ALA A 1 208 ? -9.922 21.578 25.203 1 96.06 208 ALA A C 1
ATOM 1634 O O . ALA A 1 208 ? -10.375 21.734 26.344 1 96.06 208 ALA A O 1
ATOM 1635 N N . PRO A 1 209 ? -9.469 20.422 24.797 1 97.5 209 PRO A N 1
ATOM 1636 C CA . PRO A 1 209 ? -9.328 19.344 25.781 1 97.5 209 PRO A CA 1
ATOM 1637 C C . PRO A 1 209 ? -8.383 19.703 26.922 1 97.5 209 PRO A C 1
ATOM 1639 O O . PRO A 1 209 ? -7.457 20.5 26.734 1 97.5 209 PRO A O 1
ATOM 1642 N N . GLU A 1 210 ? -8.594 19.078 28.047 1 96.88 210 GLU A N 1
ATOM 1643 C CA . GLU A 1 210 ? -7.738 19.312 29.203 1 96.88 210 GLU A CA 1
ATOM 1644 C C . GLU A 1 210 ? -6.285 18.969 28.906 1 96.88 210 GLU A C 1
ATOM 1646 O O . GLU A 1 210 ? -6 17.906 28.328 1 96.88 210 GLU A O 1
ATOM 1651 N N . GLY A 1 211 ? -5.445 19.891 29.203 1 97.19 211 GLY A N 1
ATOM 1652 C CA . GLY A 1 211 ? -4.023 19.625 29.062 1 97.19 211 GLY A CA 1
ATOM 1653 C C . GLY A 1 211 ? -3.48 19.969 27.688 1 97.19 211 GLY A C 1
ATOM 1654 O O . GLY A 1 211 ? -2.279 19.844 27.438 1 97.19 211 GLY A O 1
ATOM 1655 N N . ILE A 1 212 ? -4.34 20.375 26.797 1 98.31 212 ILE A N 1
ATOM 1656 C CA . ILE A 1 212 ? -3.91 20.734 25.453 1 98.31 212 ILE A CA 1
ATOM 1657 C C . ILE A 1 212 ? -4.195 22.219 25.188 1 98.31 212 ILE A C 1
ATOM 1659 O O . ILE A 1 212 ? -5.355 22.625 25.062 1 98.31 212 ILE A O 1
ATOM 1663 N N . LYS A 1 213 ? -3.107 23 25.125 1 97.88 213 LYS A N 1
ATOM 1664 C CA . LYS A 1 213 ? -3.232 24.453 24.922 1 97.88 213 LYS A CA 1
ATOM 1665 C C . LYS A 1 213 ? -2.496 24.891 23.656 1 97.88 213 LYS A C 1
ATOM 1667 O O . LYS A 1 213 ? -1.271 25.031 23.672 1 97.88 213 LYS A O 1
ATOM 1672 N N . PRO A 1 214 ? -3.221 25.094 22.625 1 98.5 214 PRO A N 1
ATOM 1673 C CA . PRO A 1 214 ? -2.559 25.562 21.406 1 98.5 214 PRO A CA 1
ATOM 1674 C C . PRO A 1 214 ? -1.978 26.969 21.547 1 98.5 214 PRO A C 1
ATOM 1676 O O . PRO A 1 214 ? -2.488 27.766 22.328 1 98.5 214 PRO A O 1
ATOM 1679 N N . HIS A 1 215 ? -0.885 27.297 20.828 1 97.94 215 HIS A N 1
ATOM 1680 C CA . HIS A 1 215 ? -0.317 28.641 20.797 1 97.94 215 HIS A CA 1
ATOM 1681 C C . HIS A 1 215 ? -1.233 29.625 20.078 1 97.94 215 HIS A C 1
ATOM 1683 O O . HIS A 1 215 ? -1.341 30.781 20.453 1 97.94 215 HIS A O 1
ATOM 1689 N N . ILE A 1 216 ? -1.802 29.172 18.984 1 97.62 216 ILE A N 1
ATOM 1690 C CA . ILE A 1 216 ? -2.744 29.922 18.172 1 97.62 216 ILE A CA 1
ATOM 1691 C C . ILE A 1 216 ? -4.023 29.109 17.969 1 97.62 216 ILE A C 1
ATOM 1693 O O . ILE A 1 216 ? -3.977 27.891 17.875 1 97.62 216 ILE A O 1
ATOM 1697 N N . GLU A 1 217 ? -5.133 29.75 17.984 1 98.44 217 GLU A N 1
ATOM 1698 C CA . GLU A 1 217 ? -6.418 29.156 17.625 1 98.44 217 GLU A CA 1
ATOM 1699 C C . GLU A 1 217 ? -7.176 30.047 16.641 1 98.44 217 GLU A C 1
ATOM 1701 O O . GLU A 1 217 ? -7.266 31.25 16.828 1 98.44 217 GLU A O 1
ATOM 1706 N N . VAL A 1 218 ? -7.605 29.484 15.57 1 98.62 218 VAL A N 1
ATOM 1707 C CA . VAL A 1 218 ? -8.375 30.219 14.57 1 98.62 218 VAL A CA 1
ATOM 1708 C C . VAL A 1 218 ? -9.633 29.422 14.211 1 98.62 218 VAL A C 1
ATOM 1710 O O . VAL A 1 218 ? -9.711 28.219 14.477 1 98.62 218 VAL A O 1
ATOM 1713 N N . ARG A 1 219 ? -10.57 30.062 13.57 1 98.19 219 ARG A N 1
ATOM 1714 C CA . ARG A 1 219 ? -11.828 29.422 13.195 1 98.19 219 ARG A CA 1
ATOM 1715 C C . ARG A 1 219 ? -11.914 29.219 11.688 1 98.19 219 ARG A C 1
ATOM 1717 O O . ARG A 1 219 ? -12.867 28.609 11.188 1 98.19 219 ARG A O 1
ATOM 1724 N N . SER A 1 220 ? -10.945 29.75 10.984 1 98.5 220 SER A N 1
ATOM 1725 C CA . SER A 1 220 ? -10.883 29.609 9.531 1 98.5 220 SER A CA 1
ATOM 1726 C C . SER A 1 220 ? -9.469 29.812 9.016 1 98.5 220 SER A C 1
ATOM 1728 O O . SER A 1 220 ? -8.617 30.375 9.703 1 98.5 220 SER A O 1
ATOM 1730 N N . LEU A 1 221 ? -9.266 29.312 7.785 1 98.69 221 LEU A N 1
ATOM 1731 C CA . LEU A 1 221 ? -7.945 29.469 7.18 1 98.69 221 LEU A CA 1
ATOM 1732 C C . LEU A 1 221 ? -7.711 30.922 6.789 1 98.69 221 LEU A C 1
ATOM 1734 O O . LEU A 1 221 ? -6.57 31.406 6.801 1 98.69 221 LEU A O 1
ATOM 1738 N N . SER A 1 222 ? -8.773 31.609 6.473 1 98.38 222 SER A N 1
ATOM 1739 C CA . SER A 1 222 ? -8.656 33.031 6.215 1 98.38 222 SER A CA 1
ATOM 1740 C C . SER A 1 222 ? -8.156 33.781 7.449 1 98.38 222 SER A C 1
ATOM 1742 O O . SER A 1 222 ? -7.355 34.719 7.336 1 98.38 222 SER A O 1
ATOM 1744 N N . GLU A 1 223 ? -8.695 33.406 8.578 1 98.06 223 GLU A N 1
ATOM 1745 C CA . GLU A 1 223 ? -8.227 34 9.828 1 98.06 223 GLU A CA 1
ATOM 1746 C C . GLU A 1 223 ? -6.754 33.688 10.07 1 98.06 223 GLU A C 1
ATOM 1748 O O . GLU A 1 223 ? -5.992 34.531 10.523 1 98.06 223 GLU A O 1
ATOM 1753 N N . LEU A 1 224 ? -6.355 32.469 9.812 1 98.12 224 LEU A N 1
ATOM 1754 C CA . LEU A 1 224 ? -4.953 32.094 9.945 1 98.12 224 LEU A CA 1
ATOM 1755 C C . LEU A 1 224 ? -4.074 32.938 9.031 1 98.12 224 LEU A C 1
ATOM 1757 O O . LEU A 1 224 ? -3.01 33.406 9.438 1 98.12 224 LEU A O 1
ATOM 1761 N N . GLN A 1 225 ? -4.543 33.094 7.812 1 97.62 225 GLN A N 1
ATOM 1762 C CA . GLN A 1 225 ? -3.814 33.938 6.855 1 97.62 225 GLN A CA 1
ATOM 1763 C C . GLN A 1 225 ? -3.576 35.312 7.414 1 97.62 225 GLN A C 1
ATOM 1765 O O . GLN A 1 225 ? -2.469 35.875 7.309 1 97.62 225 GLN A O 1
ATOM 1770 N N . ARG A 1 226 ? -4.582 35.906 7.969 1 96.12 226 ARG A N 1
ATOM 1771 C CA . ARG A 1 226 ? -4.477 37.25 8.523 1 96.12 226 ARG A CA 1
ATOM 1772 C C . ARG A 1 226 ? -3.469 37.281 9.672 1 96.12 226 ARG A C 1
ATOM 1774 O O . ARG A 1 226 ? -2.721 38.25 9.812 1 96.12 226 ARG A O 1
ATOM 1781 N N . GLN A 1 227 ? -3.428 36.25 10.43 1 94.5 227 GLN A N 1
ATOM 1782 C CA . GLN A 1 227 ? -2.537 36.219 11.586 1 94.5 227 GLN A CA 1
ATOM 1783 C C . GLN A 1 227 ? -1.087 36.031 11.156 1 94.5 227 GLN A C 1
ATOM 1785 O O . GLN A 1 227 ? -0.169 36.531 11.797 1 94.5 227 GLN A O 1
ATOM 1790 N N . LEU A 1 228 ? -0.882 35.25 10.125 1 94.44 228 LEU A N 1
ATOM 1791 C CA . LEU A 1 228 ? 0.478 34.906 9.719 1 94.44 228 LEU A CA 1
ATOM 1792 C C . LEU A 1 228 ? 1.052 36 8.797 1 94.44 228 LEU A C 1
ATOM 1794 O O . LEU A 1 228 ? 2.271 36.125 8.695 1 94.44 228 LEU A O 1
ATOM 1798 N N . CYS A 1 229 ? 0.26 36.656 8.023 1 84.81 229 CYS A N 1
ATOM 1799 C CA . CYS A 1 229 ? 0.755 37.562 7 1 84.81 229 CYS A CA 1
ATOM 1800 C C . CYS A 1 229 ? 0.514 39.031 7.398 1 84.81 229 CYS A C 1
ATOM 1802 O O . CYS A 1 229 ? 0.846 39.938 6.648 1 84.81 229 CYS A O 1
ATOM 1804 N N . SER A 1 230 ? -0.066 39.219 8.477 1 73.56 230 SER A N 1
ATOM 1805 C CA . SER A 1 230 ? -0.19 40.625 8.938 1 73.56 230 SER A CA 1
ATOM 1806 C C . SER A 1 230 ? 1.133 41.125 9.484 1 73.56 230 SER A C 1
ATOM 1808 O O . SER A 1 230 ? 1.97 40.344 9.945 1 73.56 230 SER A O 1
ATOM 1810 N N . MET B 1 1 ? -2.348 -47.281 -11.242 1 31.83 1 MET B N 1
ATOM 1811 C CA . MET B 1 1 ? -3.236 -46.969 -12.352 1 31.83 1 MET B CA 1
ATOM 1812 C C . MET B 1 1 ? -2.623 -45.875 -13.234 1 31.83 1 MET B C 1
ATOM 1814 O O . MET B 1 1 ? -2.086 -44.875 -12.727 1 31.83 1 MET B O 1
ATOM 1818 N N . PRO B 1 2 ? -2.152 -46.031 -14.438 1 34.22 2 PRO B N 1
ATOM 1819 C CA . PRO B 1 2 ? -1.683 -44.906 -15.234 1 34.22 2 PRO B CA 1
ATOM 1820 C C . PRO B 1 2 ? -2.598 -43.688 -15.117 1 34.22 2 PRO B C 1
ATOM 1822 O O . PRO B 1 2 ? -3.789 -43.844 -14.828 1 34.22 2 PRO B O 1
ATOM 1825 N N . TYR B 1 3 ? -2.15 -42.594 -14.438 1 39.22 3 TYR B N 1
ATOM 1826 C CA . TYR B 1 3 ? -3.021 -41.438 -14.578 1 39.22 3 TYR B CA 1
ATOM 1827 C C . TYR B 1 3 ? -3.633 -41.375 -15.969 1 39.22 3 TYR B C 1
ATOM 1829 O O . TYR B 1 3 ? -2.951 -41.031 -16.938 1 39.22 3 TYR B O 1
ATOM 1837 N N . SER B 1 4 ? -4.242 -42.438 -16.422 1 35.28 4 SER B N 1
ATOM 1838 C CA . SER B 1 4 ? -4.82 -42.562 -17.75 1 35.28 4 SER B CA 1
ATOM 1839 C C . SER B 1 4 ? -5.168 -41.188 -18.328 1 35.28 4 SER B C 1
ATOM 1841 O O . SER B 1 4 ? -5.164 -40.188 -17.609 1 35.28 4 SER B O 1
ATOM 1843 N N . ASN B 1 5 ? -6.383 -41 -19.141 1 39.44 5 ASN B N 1
ATOM 1844 C CA . ASN B 1 5 ? -6.793 -39.906 -20.016 1 39.44 5 ASN B CA 1
ATOM 1845 C C . ASN B 1 5 ? -6.637 -38.562 -19.328 1 39.44 5 ASN B C 1
ATOM 1847 O O . ASN B 1 5 ? -6.625 -38.469 -18.094 1 39.44 5 ASN B O 1
ATOM 1851 N N . SER B 1 6 ? -6.215 -37.344 -20.016 1 45.5 6 SER B N 1
ATOM 1852 C CA . SER B 1 6 ? -5.965 -35.906 -20.078 1 45.5 6 SER B CA 1
ATOM 1853 C C . SER B 1 6 ? -7.023 -35.125 -19.312 1 45.5 6 SER B C 1
ATOM 1855 O O . SER B 1 6 ? -8.023 -34.688 -19.891 1 45.5 6 SER B O 1
ATOM 1857 N N . GLN B 1 7 ? -7.562 -35.531 -18.438 1 58.78 7 GLN B N 1
ATOM 1858 C CA . GLN B 1 7 ? -8.602 -34.688 -17.875 1 58.78 7 GLN B CA 1
ATOM 1859 C C . GLN B 1 7 ? -8.148 -33.219 -17.828 1 58.78 7 GLN B C 1
ATOM 1861 O O . GLN B 1 7 ? -7.113 -32.906 -17.234 1 58.78 7 GLN B O 1
ATOM 1866 N N . ALA B 1 8 ? -8.641 -32.406 -18.828 1 82.62 8 ALA B N 1
ATOM 1867 C CA . ALA B 1 8 ? -8.352 -31 -19.047 1 82.62 8 ALA B CA 1
ATOM 1868 C C . ALA B 1 8 ? -8.664 -30.172 -17.812 1 82.62 8 ALA B C 1
ATOM 1870 O O . ALA B 1 8 ? -9.711 -30.328 -17.188 1 82.62 8 ALA B O 1
ATOM 1871 N N . TYR B 1 9 ? -7.645 -29.75 -17.219 1 96.06 9 TYR B N 1
ATOM 1872 C CA . TYR B 1 9 ? -7.848 -28.828 -16.109 1 96.06 9 TYR B CA 1
ATOM 1873 C C . TYR B 1 9 ? -8.797 -27.703 -16.516 1 96.06 9 TYR B C 1
ATOM 1875 O O . TYR B 1 9 ? -8.672 -27.141 -17.609 1 96.06 9 TYR B O 1
ATOM 1883 N N . GLN B 1 10 ? -9.734 -27.516 -15.68 1 97.56 10 GLN B N 1
ATOM 1884 C CA . GLN B 1 10 ? -10.625 -26.359 -15.867 1 97.56 10 GLN B CA 1
ATOM 1885 C C . GLN B 1 10 ? -9.898 -25.062 -15.555 1 97.56 10 GLN B C 1
ATOM 1887 O O . GLN B 1 10 ? -10.133 -24.047 -16.219 1 97.56 10 GLN B O 1
ATOM 1892 N N . TRP B 1 11 ? -9.078 -25.047 -14.539 1 98.5 11 TRP B N 1
ATOM 1893 C CA . TRP B 1 11 ? -8.281 -23.891 -14.117 1 98.5 11 TRP B CA 1
ATOM 1894 C C . TRP B 1 11 ? -6.805 -24.266 -14 1 98.5 11 TRP B C 1
ATOM 1896 O O . TRP B 1 11 ? -6.473 -25.359 -13.523 1 98.5 11 TRP B O 1
ATOM 1906 N N . VAL B 1 12 ? -5.969 -23.391 -14.445 1 98.75 12 VAL B N 1
ATOM 1907 C CA . VAL B 1 12 ? -4.547 -23.453 -14.133 1 98.75 12 VAL B CA 1
ATOM 1908 C C . VAL B 1 12 ? -4.129 -22.188 -13.391 1 98.75 12 VAL B C 1
ATOM 1910 O O . VAL B 1 12 ? -4.285 -21.078 -13.906 1 98.75 12 VAL B O 1
ATOM 1913 N N . LEU B 1 13 ? -3.705 -22.328 -12.141 1 98.88 13 LEU B N 1
ATOM 1914 C CA . LEU B 1 13 ? -3.186 -21.25 -11.305 1 98.88 13 LEU B CA 1
ATOM 1915 C C . LEU B 1 13 ? -1.661 -21.219 -11.336 1 98.88 13 LEU B C 1
ATOM 1917 O O . LEU B 1 13 ? -1.02 -22.281 -11.234 1 98.88 13 LEU B O 1
ATOM 1921 N N . PHE B 1 14 ? -1.117 -20.031 -11.5 1 98.94 14 PHE B N 1
ATOM 1922 C CA . PHE B 1 14 ? 0.331 -19.875 -11.555 1 98.94 14 PHE B CA 1
ATOM 1923 C C . PHE B 1 14 ? 0.828 -19.016 -10.406 1 98.94 14 PHE B C 1
ATOM 1925 O O . PHE B 1 14 ? 0.194 -18.016 -10.062 1 98.94 14 PHE B O 1
ATOM 1932 N N . ASP B 1 15 ? 1.982 -19.406 -9.805 1 98.94 15 ASP B N 1
ATOM 1933 C CA . ASP B 1 15 ? 2.832 -18.422 -9.125 1 98.94 15 ASP B CA 1
ATOM 1934 C C . ASP B 1 15 ? 3.369 -17.391 -10.117 1 98.94 15 ASP B C 1
ATOM 1936 O O . ASP B 1 15 ? 3.35 -17.609 -11.328 1 98.94 15 ASP B O 1
ATOM 1940 N N . ALA B 1 16 ? 3.838 -16.266 -9.562 1 98.75 16 ALA B N 1
ATOM 1941 C CA . ALA B 1 16 ? 4.34 -15.219 -10.445 1 98.75 16 ALA B CA 1
ATOM 1942 C C . ALA B 1 16 ? 5.859 -15.273 -10.562 1 98.75 16 ALA B C 1
ATOM 1944 O O . ALA B 1 16 ? 6.391 -15.719 -11.578 1 98.75 16 ALA B O 1
ATOM 1945 N N . ASP B 1 17 ? 6.57 -15 -9.461 1 98.44 17 ASP B N 1
ATOM 1946 C CA . ASP B 1 17 ? 8.023 -14.883 -9.469 1 98.44 17 ASP B CA 1
ATOM 1947 C C . ASP B 1 17 ? 8.688 -16.25 -9.57 1 98.44 17 ASP B C 1
ATOM 1949 O O . ASP B 1 17 ? 8.406 -17.156 -8.766 1 98.44 17 ASP B O 1
ATOM 1953 N N . GLU B 1 18 ? 9.547 -16.375 -10.617 1 98.38 18 GLU B N 1
ATOM 1954 C CA . GLU B 1 18 ? 10.336 -17.562 -10.914 1 98.38 18 GLU B CA 1
ATOM 1955 C C . GLU B 1 18 ? 9.438 -18.719 -11.383 1 98.38 18 GLU B C 1
ATOM 1957 O O . GLU B 1 18 ? 9.828 -19.875 -11.32 1 98.38 18 GLU B O 1
ATOM 1962 N N . THR B 1 19 ? 8.234 -18.328 -11.797 1 98.81 19 THR B N 1
ATOM 1963 C CA . THR B 1 19 ? 7.309 -19.25 -12.453 1 98.81 19 THR B CA 1
ATOM 1964 C C . THR B 1 19 ? 6.844 -18.688 -13.797 1 98.81 19 THR B C 1
ATOM 1966 O O . THR B 1 19 ? 7.113 -19.266 -14.844 1 98.81 19 THR B O 1
ATOM 1969 N N . LEU B 1 20 ? 6.262 -17.5 -13.82 1 98.69 20 LEU B N 1
ATOM 1970 C CA . LEU B 1 20 ? 5.898 -16.828 -15.07 1 98.69 20 LEU B CA 1
ATOM 1971 C C . LEU B 1 20 ? 6.926 -15.766 -15.43 1 98.69 20 LEU B C 1
ATOM 1973 O O . LEU B 1 20 ? 7.191 -15.523 -16.609 1 98.69 20 LEU B O 1
ATOM 1977 N N . PHE B 1 21 ? 7.484 -15.156 -14.398 1 98.62 21 PHE B N 1
ATOM 1978 C CA . PHE B 1 21 ? 8.398 -14.039 -14.578 1 98.62 21 PHE B CA 1
ATOM 1979 C C . PHE B 1 21 ? 9.734 -14.312 -13.898 1 98.62 21 PHE B C 1
ATOM 1981 O O . PHE B 1 21 ? 9.773 -14.883 -12.805 1 98.62 21 PHE B O 1
ATOM 1988 N N . GLN B 1 22 ? 10.797 -13.898 -14.547 1 96.81 22 GLN B N 1
ATOM 1989 C CA . GLN B 1 22 ? 12.086 -13.898 -13.867 1 96.81 22 GLN B CA 1
ATOM 1990 C C . GLN B 1 22 ? 12.109 -12.883 -12.727 1 96.81 22 GLN B C 1
ATOM 1992 O O . GLN B 1 22 ? 11.586 -11.773 -12.859 1 96.81 22 GLN B O 1
ATOM 1997 N N . PHE B 1 23 ? 12.664 -13.273 -11.609 1 95.19 23 PHE B N 1
ATOM 1998 C CA . PHE B 1 23 ? 12.844 -12.352 -10.492 1 95.19 23 PHE B CA 1
ATOM 1999 C C . PHE B 1 23 ? 14.312 -12.219 -10.133 1 95.19 23 PHE B C 1
ATOM 2001 O O . PHE B 1 23 ? 14.836 -12.984 -9.32 1 95.19 23 PHE B O 1
ATOM 2008 N N . ASP B 1 24 ? 14.945 -11.227 -10.672 1 96.81 24 ASP B N 1
ATOM 2009 C CA . ASP B 1 24 ? 16.359 -10.953 -10.445 1 96.81 24 ASP B CA 1
ATOM 2010 C C . ASP B 1 24 ? 16.547 -9.828 -9.43 1 96.81 24 ASP B C 1
ATOM 2012 O O . ASP B 1 24 ? 16.797 -8.68 -9.805 1 96.81 24 ASP B O 1
ATOM 2016 N N . ALA B 1 25 ? 16.531 -10.195 -8.141 1 97.19 25 ALA B N 1
ATOM 2017 C CA . ALA B 1 25 ? 16.562 -9.219 -7.055 1 97.19 25 ALA B CA 1
ATOM 2018 C C . ALA B 1 25 ? 17.859 -8.43 -7.055 1 97.19 25 ALA B C 1
ATOM 2020 O O . ALA B 1 25 ? 17.844 -7.199 -6.934 1 97.19 25 ALA B O 1
ATOM 2021 N N . PRO B 1 26 ? 19.047 -9.117 -7.207 1 97.81 26 PRO B N 1
ATOM 2022 C CA . PRO B 1 26 ? 20.281 -8.336 -7.238 1 97.81 26 PRO B CA 1
ATOM 2023 C C . PRO B 1 26 ? 20.281 -7.273 -8.336 1 97.81 26 PRO B C 1
ATOM 2025 O O . PRO B 1 26 ? 20.672 -6.125 -8.086 1 97.81 26 PRO B O 1
ATOM 2028 N N . ARG B 1 27 ? 19.875 -7.605 -9.5 1 98 27 ARG B N 1
ATOM 2029 C CA . ARG B 1 27 ? 19.844 -6.66 -10.617 1 98 27 ARG B CA 1
ATOM 2030 C C . ARG B 1 27 ? 18.875 -5.52 -10.328 1 98 27 ARG B C 1
ATOM 2032 O O . ARG B 1 27 ? 19.172 -4.355 -10.609 1 98 27 ARG B O 1
ATOM 2039 N N . GLY B 1 28 ? 17.672 -5.84 -9.805 1 98.5 28 GLY B N 1
ATOM 2040 C CA . GLY B 1 28 ? 16.688 -4.82 -9.461 1 98.5 28 GLY B CA 1
ATOM 2041 C C . GLY B 1 28 ? 17.188 -3.857 -8.398 1 98.5 28 GLY B C 1
ATOM 2042 O O . GLY B 1 28 ? 16.984 -2.646 -8.5 1 98.5 28 GLY B O 1
ATOM 2043 N N . LEU B 1 29 ? 17.844 -4.414 -7.363 1 98.75 29 LEU B N 1
ATOM 2044 C CA . LEU B 1 29 ? 18.375 -3.582 -6.297 1 98.75 29 LEU B CA 1
ATOM 2045 C C . LEU B 1 29 ? 19.5 -2.684 -6.816 1 98.75 29 LEU B C 1
ATOM 2047 O O . LEU B 1 29 ? 19.547 -1.494 -6.496 1 98.75 29 LEU B O 1
ATOM 2051 N N . LYS B 1 30 ? 20.391 -3.242 -7.605 1 98.62 30 LYS B N 1
ATOM 2052 C CA . LYS B 1 30 ? 21.469 -2.445 -8.203 1 98.62 30 LYS B CA 1
ATOM 2053 C C . LYS B 1 30 ? 20.906 -1.294 -9.023 1 98.62 30 LYS B C 1
ATOM 2055 O O . LYS B 1 30 ? 21.375 -0.161 -8.93 1 98.62 30 LYS B O 1
ATOM 2060 N N . LEU B 1 31 ? 19.891 -1.582 -9.828 1 98.56 31 LEU B N 1
ATOM 2061 C CA . LEU B 1 31 ? 19.266 -0.545 -10.641 1 98.56 31 LEU B CA 1
ATOM 2062 C C . LEU B 1 31 ? 18.625 0.523 -9.758 1 98.56 31 LEU B C 1
ATOM 2064 O O . LEU B 1 31 ? 18.859 1.719 -9.961 1 98.56 31 LEU B O 1
ATOM 2068 N N . MET B 1 32 ? 17.844 0.112 -8.781 1 98.38 32 MET B N 1
ATOM 2069 C CA . MET B 1 32 ? 17.156 1.043 -7.883 1 98.38 32 MET B CA 1
ATOM 2070 C C . MET B 1 32 ? 18.156 1.97 -7.199 1 98.38 32 MET B C 1
ATOM 2072 O O . MET B 1 32 ? 17.984 3.189 -7.199 1 98.38 32 MET B O 1
ATOM 2076 N N . PHE B 1 33 ? 19.203 1.402 -6.625 1 98.44 33 PHE B N 1
ATOM 2077 C CA . PHE B 1 33 ? 20.188 2.184 -5.871 1 98.44 33 PHE B CA 1
ATOM 2078 C C . PHE B 1 33 ? 21 3.076 -6.797 1 98.44 33 PHE B C 1
ATOM 2080 O O . PHE B 1 33 ? 21.391 4.184 -6.418 1 98.44 33 PHE B O 1
ATOM 2087 N N . SER B 1 34 ? 21.25 2.611 -8.047 1 98.25 34 SER B N 1
ATOM 2088 C CA . SER B 1 34 ? 21.953 3.447 -9.016 1 98.25 34 SER B CA 1
ATOM 2089 C C . SER B 1 34 ? 21.188 4.73 -9.305 1 98.25 34 SER B C 1
ATOM 2091 O O . SER B 1 34 ? 21.781 5.789 -9.516 1 98.25 34 SER B O 1
ATOM 2093 N N . ARG B 1 35 ? 19.906 4.637 -9.344 1 97 35 ARG B N 1
ATOM 2094 C CA . ARG B 1 35 ? 19.047 5.793 -9.586 1 97 35 ARG B CA 1
ATOM 2095 C C . ARG B 1 35 ? 19.141 6.789 -8.438 1 97 35 ARG B C 1
ATOM 2097 O O . ARG B 1 35 ? 18.719 7.941 -8.57 1 97 35 ARG B O 1
ATOM 2104 N N . GLN B 1 36 ? 19.703 6.363 -7.363 1 92.94 36 GLN B N 1
ATOM 2105 C CA . GLN B 1 36 ? 19.875 7.215 -6.191 1 92.94 36 GLN B CA 1
ATOM 2106 C C . GLN B 1 36 ? 21.344 7.598 -5.996 1 92.94 36 GLN B C 1
ATOM 2108 O O . GLN B 1 36 ? 21.719 8.102 -4.934 1 92.94 36 GLN B O 1
ATOM 2113 N N . GLY B 1 37 ? 22.141 7.23 -6.906 1 95.25 37 GLY B N 1
ATOM 2114 C CA . GLY B 1 37 ? 23.562 7.578 -6.867 1 95.25 37 GLY B CA 1
ATOM 2115 C C . GLY B 1 37 ? 24.375 6.66 -5.977 1 95.25 37 GLY B C 1
ATOM 2116 O O . GLY B 1 37 ? 25.469 7.023 -5.531 1 95.25 37 GLY B O 1
ATOM 2117 N N . VAL B 1 38 ? 23.844 5.535 -5.641 1 97.06 38 VAL B N 1
ATOM 2118 C CA . VAL B 1 38 ? 24.516 4.582 -4.762 1 97.06 38 VAL B CA 1
ATOM 2119 C C . VAL B 1 38 ? 25.047 3.41 -5.582 1 97.06 38 VAL B C 1
ATOM 2121 O O . VAL B 1 38 ? 24.344 2.859 -6.426 1 97.06 38 VAL B O 1
ATOM 2124 N N . ASP B 1 39 ? 26.312 3.08 -5.41 1 97.25 39 ASP B N 1
ATOM 2125 C CA . ASP B 1 39 ? 26.875 1.863 -5.984 1 97.25 39 ASP B CA 1
ATOM 2126 C C . 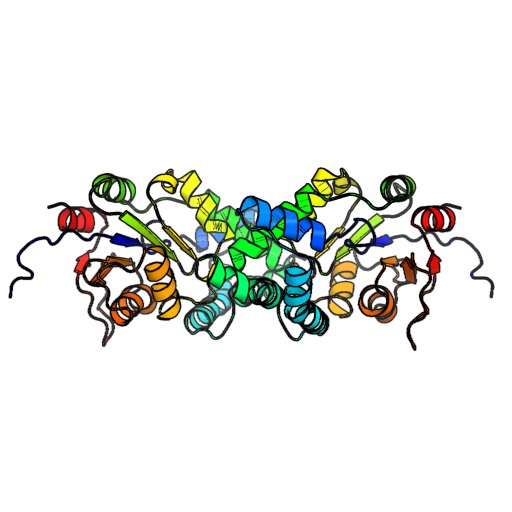ASP B 1 39 ? 26.594 0.655 -5.094 1 97.25 39 ASP B C 1
ATOM 2128 O O . ASP B 1 39 ? 27.344 0.405 -4.137 1 97.25 39 ASP B O 1
ATOM 2132 N N . PHE B 1 40 ? 25.641 -0.061 -5.379 1 98.06 40 PHE B N 1
ATOM 2133 C CA . PHE B 1 40 ? 25.203 -1.223 -4.621 1 98.06 40 PHE B CA 1
ATOM 2134 C C . PHE B 1 40 ? 25.969 -2.469 -5.027 1 98.06 40 PHE B C 1
ATOM 2136 O O . PHE B 1 40 ? 25.781 -2.996 -6.125 1 98.06 40 PHE B O 1
ATOM 2143 N N . SER B 1 41 ? 26.781 -3.025 -4.129 1 97.75 41 SER B N 1
ATOM 2144 C CA . SER B 1 41 ? 27.719 -4.102 -4.43 1 97.75 41 SER B CA 1
ATOM 2145 C C . SER B 1 41 ? 27.141 -5.461 -4.062 1 97.75 41 SER B C 1
ATOM 2147 O O . SER B 1 41 ? 26.062 -5.539 -3.469 1 97.75 41 SER B O 1
ATOM 2149 N N . ASP B 1 42 ? 27.875 -6.465 -4.41 1 97.69 42 ASP B N 1
ATOM 2150 C CA . ASP B 1 42 ? 27.484 -7.82 -4.02 1 97.69 42 ASP B CA 1
ATOM 2151 C C . ASP B 1 42 ? 27.547 -7.988 -2.504 1 97.69 42 ASP B C 1
ATOM 2153 O O . ASP B 1 42 ? 26.75 -8.742 -1.93 1 97.69 42 ASP B O 1
ATOM 2157 N N . ALA B 1 43 ? 28.516 -7.309 -1.896 1 97.75 43 ALA B N 1
ATOM 2158 C CA . ALA B 1 43 ? 28.594 -7.336 -0.437 1 97.75 43 ALA B CA 1
ATOM 2159 C C . ALA B 1 43 ? 27.359 -6.691 0.192 1 97.75 43 ALA B C 1
ATOM 2161 O O . ALA B 1 43 ? 26.859 -7.164 1.214 1 97.75 43 ALA B O 1
ATOM 2162 N N . ASP B 1 44 ? 26.906 -5.582 -0.389 1 98.06 44 ASP B N 1
ATOM 2163 C CA . ASP B 1 44 ? 25.672 -4.941 0.069 1 98.06 44 ASP B CA 1
ATOM 2164 C C . ASP B 1 44 ? 24.484 -5.891 -0.046 1 98.06 44 ASP B C 1
ATOM 2166 O O . ASP B 1 44 ? 23.641 -5.953 0.853 1 98.06 44 ASP B O 1
ATOM 2170 N N . TYR B 1 45 ? 24.453 -6.633 -1.121 1 98.31 45 TYR B N 1
ATOM 2171 C CA . TYR B 1 45 ? 23.359 -7.574 -1.316 1 98.31 45 TYR B CA 1
ATOM 2172 C C . TYR B 1 45 ? 23.375 -8.672 -0.255 1 98.31 45 TYR B C 1
ATOM 2174 O O . TYR B 1 45 ? 22.328 -9.062 0.263 1 98.31 45 TYR B O 1
ATOM 2182 N N . ALA B 1 46 ? 24.531 -9.188 0.008 1 98.12 46 ALA B N 1
ATOM 2183 C CA . ALA B 1 46 ? 24.656 -10.219 1.036 1 98.12 46 ALA B CA 1
ATOM 2184 C C . ALA B 1 46 ? 24.172 -9.703 2.387 1 98.12 46 ALA B C 1
ATOM 2186 O O . ALA B 1 46 ? 23.484 -10.43 3.113 1 98.12 46 ALA B O 1
ATOM 2187 N N . GLU B 1 47 ? 24.5 -8.484 2.709 1 97.31 47 GLU B N 1
ATOM 2188 C CA . GLU B 1 47 ? 24.031 -7.867 3.945 1 97.31 47 GLU B CA 1
ATOM 2189 C C . GLU B 1 47 ? 22.516 -7.695 3.932 1 97.31 47 GLU B C 1
ATOM 2191 O O . GLU B 1 47 ? 21.844 -8.008 4.918 1 97.31 47 GLU B O 1
ATOM 2196 N N . TYR B 1 48 ? 22.047 -7.168 2.822 1 98.19 48 TYR B N 1
ATOM 2197 C CA . TYR B 1 48 ? 20.609 -7.016 2.637 1 98.19 48 TYR B CA 1
ATOM 2198 C C . TYR B 1 48 ? 19.891 -8.344 2.844 1 98.19 48 TYR B C 1
ATOM 2200 O O . TYR B 1 48 ? 18.844 -8.391 3.506 1 98.19 48 TYR B O 1
ATOM 2208 N N . GLN B 1 49 ? 20.375 -9.445 2.369 1 98.06 49 GLN B N 1
ATOM 2209 C CA . GLN B 1 49 ? 19.75 -10.758 2.408 1 98.06 49 GLN B CA 1
ATOM 2210 C C . GLN B 1 49 ? 19.703 -11.305 3.832 1 98.06 49 GLN B C 1
ATOM 2212 O O . GLN B 1 49 ? 18.797 -12.07 4.184 1 98.06 49 GLN B O 1
ATOM 2217 N N . GLN B 1 50 ? 20.641 -10.922 4.676 1 97.94 50 GLN B N 1
ATOM 2218 C CA . GLN B 1 50 ? 20.609 -11.336 6.078 1 97.94 50 GLN B CA 1
ATOM 2219 C C . GLN B 1 50 ? 19.344 -10.852 6.773 1 97.94 50 GLN B C 1
ATOM 2221 O O . GLN B 1 50 ? 18.828 -11.523 7.672 1 97.94 50 GLN B O 1
ATOM 2226 N N . THR B 1 51 ? 18.891 -9.727 6.301 1 97.94 51 THR B N 1
ATOM 2227 C CA . THR B 1 51 ? 17.656 -9.164 6.852 1 97.94 51 THR B CA 1
ATOM 2228 C C . THR B 1 51 ? 16.438 -9.664 6.07 1 97.94 51 THR B C 1
ATOM 2230 O O . THR B 1 51 ? 15.453 -10.109 6.664 1 97.94 51 THR B O 1
ATOM 2233 N N . ASN B 1 52 ? 16.562 -9.688 4.793 1 98.5 52 ASN B N 1
ATOM 2234 C CA . ASN B 1 52 ? 15.422 -9.93 3.91 1 98.5 52 ASN B CA 1
ATOM 2235 C C . ASN B 1 52 ? 14.969 -11.391 3.973 1 98.5 52 ASN B C 1
ATOM 2237 O O . ASN B 1 52 ? 13.773 -11.664 4.039 1 98.5 52 ASN B O 1
ATOM 2241 N N . ALA B 1 53 ? 15.844 -12.305 3.955 1 98.06 53 ALA B N 1
ATOM 2242 C CA . ALA B 1 53 ? 15.523 -13.719 3.826 1 98.06 53 ALA B CA 1
ATOM 2243 C C . ALA B 1 53 ? 14.648 -14.195 4.988 1 98.06 53 ALA B C 1
ATOM 2245 O O . ALA B 1 53 ? 13.586 -14.773 4.777 1 98.06 53 ALA B O 1
ATOM 2246 N N . PRO B 1 54 ? 15.016 -13.891 6.246 1 98.38 54 PRO B N 1
ATOM 2247 C CA . PRO B 1 54 ? 14.164 -14.32 7.352 1 98.38 54 PRO B CA 1
ATOM 2248 C C . PRO B 1 54 ? 12.805 -13.625 7.355 1 98.38 54 PRO B C 1
ATOM 2250 O O . PRO B 1 54 ? 11.812 -14.195 7.82 1 98.38 54 PRO B O 1
ATOM 2253 N N . LEU B 1 55 ? 12.711 -12.398 6.852 1 98.25 55 LEU B N 1
ATOM 2254 C CA . LEU B 1 55 ? 11.445 -11.68 6.781 1 98.25 55 LEU B CA 1
ATOM 2255 C C . LEU B 1 55 ? 10.461 -12.414 5.871 1 98.25 55 LEU B C 1
ATOM 2257 O O . LEU B 1 55 ? 9.266 -12.484 6.176 1 98.25 55 LEU B O 1
ATOM 2261 N N . TRP B 1 56 ? 10.961 -12.961 4.805 1 97.62 56 TRP B N 1
ATOM 2262 C CA . TRP B 1 56 ? 10.086 -13.695 3.898 1 97.62 56 TRP B CA 1
ATOM 2263 C C . TRP B 1 56 ? 9.578 -14.977 4.555 1 97.62 56 TRP B C 1
ATOM 2265 O O . TRP B 1 56 ? 8.422 -15.367 4.355 1 97.62 56 TRP B O 1
ATOM 2275 N N . VAL B 1 57 ? 10.414 -15.656 5.277 1 96.88 57 VAL B N 1
ATOM 2276 C CA . VAL B 1 57 ? 9.992 -16.844 6.027 1 96.88 57 VAL B CA 1
ATOM 2277 C C . VAL B 1 57 ? 8.898 -16.453 7.02 1 96.88 57 VAL B C 1
ATOM 2279 O O . VAL B 1 57 ? 7.852 -17.109 7.082 1 96.88 57 VAL B O 1
ATOM 2282 N N . ALA B 1 58 ? 9.07 -15.375 7.758 1 97.56 58 ALA B N 1
ATOM 2283 C CA . ALA B 1 58 ? 8.094 -14.906 8.742 1 97.56 58 ALA B CA 1
ATOM 2284 C C . ALA B 1 58 ? 6.773 -14.539 8.07 1 97.56 58 ALA B C 1
ATOM 2286 O O . ALA B 1 58 ? 5.699 -14.82 8.609 1 97.56 58 ALA B O 1
ATOM 2287 N N . TYR B 1 59 ? 6.887 -13.914 6.922 1 97.31 59 TYR B N 1
ATOM 2288 C CA . TYR B 1 59 ? 5.691 -13.523 6.184 1 97.31 59 TYR B CA 1
ATOM 2289 C C . TYR B 1 59 ? 4.902 -14.742 5.73 1 97.31 59 TYR B C 1
ATOM 2291 O O . TYR B 1 59 ? 3.686 -14.812 5.93 1 97.31 59 TYR B O 1
ATOM 2299 N N . GLN B 1 60 ? 5.562 -15.727 5.168 1 95.69 60 GLN B N 1
ATOM 2300 C CA . GLN B 1 60 ? 4.914 -16.953 4.691 1 95.69 60 GLN B CA 1
ATOM 2301 C C . GLN B 1 60 ? 4.324 -17.734 5.855 1 95.69 60 GLN B C 1
ATOM 2303 O O . GLN B 1 60 ? 3.336 -18.453 5.684 1 95.69 60 GLN B O 1
ATOM 2308 N N . ASP B 1 61 ? 4.914 -17.594 7.02 1 95.25 61 ASP B N 1
ATOM 2309 C CA . ASP B 1 61 ? 4.43 -18.266 8.219 1 95.25 61 ASP B CA 1
ATOM 2310 C C . ASP B 1 61 ? 3.283 -17.5 8.867 1 95.25 61 ASP B C 1
ATOM 2312 O O . ASP B 1 61 ? 2.721 -17.938 9.867 1 95.25 61 ASP B O 1
ATOM 2316 N N . GLY B 1 62 ? 3.002 -16.422 8.32 1 93.19 62 GLY B N 1
ATOM 2317 C CA . GLY B 1 62 ? 1.897 -15.617 8.836 1 93.19 62 GLY B CA 1
ATOM 2318 C C . GLY B 1 62 ? 2.254 -14.844 10.086 1 93.19 62 GLY B C 1
ATOM 2319 O O . GLY B 1 62 ? 1.368 -14.398 10.82 1 93.19 62 GLY B O 1
ATOM 2320 N N . LYS B 1 63 ? 3.533 -14.617 10.375 1 94.69 63 LYS B N 1
ATOM 2321 C CA . LYS B 1 63 ? 3.984 -13.992 11.617 1 94.69 63 LYS B CA 1
ATOM 2322 C C . LYS B 1 63 ? 4.082 -12.477 11.461 1 94.69 63 LYS B C 1
ATOM 2324 O O . LYS B 1 63 ? 4.055 -11.742 12.453 1 94.69 63 LYS B O 1
ATOM 2329 N N . ILE B 1 64 ? 4.266 -11.977 10.227 1 94.06 64 ILE B N 1
ATOM 2330 C CA . ILE B 1 64 ? 4.324 -10.547 9.969 1 94.06 64 ILE B CA 1
ATOM 2331 C C . ILE B 1 64 ? 3.475 -10.211 8.742 1 94.06 64 ILE B C 1
ATOM 2333 O O . ILE B 1 64 ? 3.152 -11.094 7.941 1 94.06 64 ILE B O 1
ATOM 2337 N N . SER B 1 65 ? 3.107 -8.953 8.609 1 92.69 65 SER B N 1
ATOM 2338 C CA . SER B 1 65 ? 2.332 -8.477 7.473 1 92.69 65 SER B CA 1
ATOM 2339 C C . SER B 1 65 ? 3.234 -8.164 6.285 1 92.69 65 SER B C 1
ATOM 2341 O O . SER B 1 65 ? 4.453 -8.062 6.434 1 92.69 65 SER B O 1
ATOM 2343 N N . ALA B 1 66 ? 2.578 -7.961 5.148 1 94.31 66 ALA B N 1
ATOM 2344 C CA . ALA B 1 66 ? 3.307 -7.516 3.963 1 94.31 66 ALA B CA 1
ATOM 2345 C C . ALA B 1 66 ? 3.971 -6.164 4.203 1 94.31 66 ALA B C 1
ATOM 2347 O O . ALA B 1 66 ? 5.125 -5.957 3.82 1 94.31 66 ALA B O 1
ATOM 2348 N N . SER B 1 67 ? 3.268 -5.328 4.855 1 91.56 67 SER B N 1
ATOM 2349 C CA . SER B 1 67 ? 3.809 -4 5.141 1 91.56 67 SER B CA 1
ATOM 2350 C C . SER B 1 67 ? 5.039 -4.086 6.035 1 91.56 67 SER B C 1
ATOM 2352 O O . SER B 1 67 ? 6.043 -3.42 5.785 1 91.56 67 SER B O 1
ATOM 2354 N N . GLU B 1 68 ? 4.891 -4.84 7.109 1 92.31 68 GLU B N 1
ATOM 2355 C CA . GLU B 1 68 ? 6.039 -5.004 7.996 1 92.31 68 GLU B CA 1
ATOM 2356 C C . GLU B 1 68 ? 7.258 -5.52 7.238 1 92.31 68 GLU B C 1
ATOM 2358 O O . GLU B 1 68 ? 8.375 -5.031 7.441 1 92.31 68 GLU B O 1
ATOM 2363 N N . LEU B 1 69 ? 7.086 -6.484 6.359 1 97.12 69 LEU B N 1
ATOM 2364 C CA . LEU B 1 69 ? 8.172 -6.996 5.531 1 97.12 69 LEU B CA 1
ATOM 2365 C C . LEU B 1 69 ? 8.75 -5.898 4.648 1 97.12 69 LEU B C 1
ATOM 2367 O O . LEU B 1 69 ? 9.961 -5.676 4.633 1 97.12 69 LEU B O 1
ATOM 2371 N N . GLN B 1 70 ? 7.887 -5.191 3.957 1 96.56 70 GLN B N 1
ATOM 2372 C CA . GLN B 1 70 ? 8.281 -4.16 3.002 1 96.56 70 GLN B CA 1
ATOM 2373 C C . GLN B 1 70 ? 9.078 -3.053 3.686 1 96.56 70 GLN B C 1
ATOM 2375 O O . GLN B 1 70 ? 10.055 -2.545 3.129 1 96.56 70 GLN B O 1
ATOM 2380 N N . LEU B 1 71 ? 8.727 -2.695 4.863 1 93.38 71 LEU B N 1
ATOM 2381 C CA . LEU B 1 71 ? 9.352 -1.575 5.555 1 93.38 71 LEU B CA 1
ATOM 2382 C C . LEU B 1 71 ? 10.641 -2.02 6.25 1 93.38 71 LEU B C 1
ATOM 2384 O O . LEU B 1 71 ? 11.664 -1.338 6.168 1 93.38 71 LEU B O 1
ATOM 2388 N N . THR B 1 72 ? 10.578 -3.186 6.906 1 96 72 THR B N 1
ATOM 2389 C CA . THR B 1 72 ? 11.719 -3.646 7.688 1 96 72 THR B CA 1
ATOM 2390 C C . THR B 1 72 ? 12.898 -3.965 6.781 1 96 72 THR B C 1
ATOM 2392 O O . THR B 1 72 ? 14.047 -3.662 7.117 1 96 72 THR B O 1
ATOM 2395 N N . ARG B 1 73 ? 12.688 -4.457 5.59 1 98.25 73 ARG B N 1
ATOM 2396 C CA . ARG B 1 73 ? 13.773 -4.93 4.738 1 98.25 73 ARG B CA 1
ATOM 2397 C C . ARG B 1 73 ? 14.617 -3.766 4.238 1 98.25 73 ARG B C 1
ATOM 2399 O O . ARG B 1 73 ? 15.758 -3.959 3.809 1 98.25 73 ARG B O 1
ATOM 2406 N N . PHE B 1 74 ? 14.109 -2.523 4.324 1 97.75 74 PHE B N 1
ATOM 2407 C CA . PHE B 1 74 ? 14.844 -1.377 3.807 1 97.75 74 PHE B CA 1
ATOM 2408 C C . PHE B 1 74 ? 15.148 -0.382 4.922 1 97.75 74 PHE B C 1
ATOM 2410 O O . PHE B 1 74 ? 15.68 0.703 4.664 1 97.75 74 PHE B O 1
ATOM 2417 N N . SER B 1 75 ? 14.82 -0.722 6.18 1 95.19 75 SER B N 1
ATOM 2418 C CA . SER B 1 75 ? 14.93 0.217 7.289 1 95.19 75 SER B CA 1
ATOM 2419 C C . SER B 1 75 ? 16.359 0.758 7.414 1 95.19 75 SER B C 1
ATOM 2421 O O . SER B 1 75 ? 16.547 1.966 7.559 1 95.19 75 SER B O 1
ATOM 2423 N N . HIS B 1 76 ? 17.375 -0.089 7.32 1 95.56 76 HIS B N 1
ATOM 2424 C CA . HIS B 1 76 ? 18.766 0.316 7.473 1 95.56 76 HIS B CA 1
ATOM 2425 C C . HIS B 1 76 ? 19.203 1.257 6.352 1 95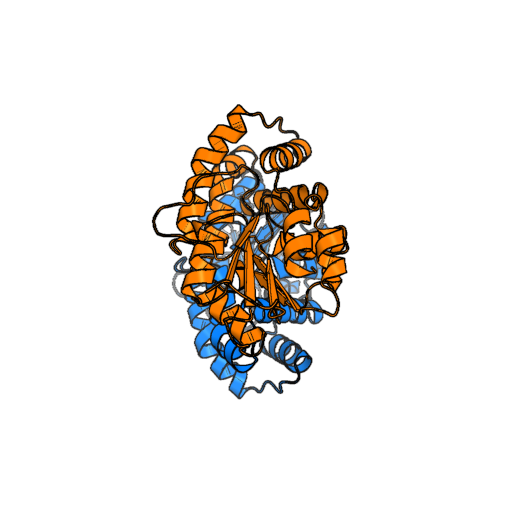.56 76 HIS B C 1
ATOM 2427 O O . HIS B 1 76 ? 19.812 2.295 6.605 1 95.56 76 HIS B O 1
ATOM 2433 N N . TRP B 1 77 ? 18.859 0.944 5.125 1 96.5 77 TRP B N 1
ATOM 2434 C CA . TRP B 1 77 ? 19.25 1.755 3.977 1 96.5 77 TRP B CA 1
ATOM 2435 C C . TRP B 1 77 ? 18.5 3.084 3.967 1 96.5 77 TRP B C 1
ATOM 2437 O O . TRP B 1 77 ? 19.047 4.105 3.537 1 96.5 77 TRP B O 1
ATOM 2447 N N . ALA B 1 78 ? 17.25 3.014 4.41 1 93.81 78 ALA B N 1
ATOM 2448 C CA . ALA B 1 78 ? 16.453 4.238 4.5 1 93.81 78 ALA B CA 1
ATOM 2449 C C . ALA B 1 78 ? 17.141 5.262 5.41 1 93.81 78 ALA B C 1
ATOM 2451 O O . ALA B 1 78 ? 17.25 6.438 5.059 1 93.81 78 ALA B O 1
ATOM 2452 N N . LYS B 1 79 ? 17.594 4.793 6.539 1 89.62 79 LYS B N 1
ATOM 2453 C CA . LYS B 1 79 ? 18.312 5.652 7.477 1 89.62 79 LYS B CA 1
ATOM 2454 C C . LYS B 1 79 ? 19.578 6.207 6.852 1 89.62 79 LYS B C 1
ATOM 2456 O O . LYS B 1 79 ? 19.859 7.406 6.945 1 89.62 79 LYS B O 1
ATOM 2461 N N . ARG B 1 80 ? 20.281 5.375 6.164 1 91.88 80 ARG B N 1
ATOM 2462 C CA . ARG B 1 80 ? 21.562 5.746 5.555 1 91.88 80 ARG B CA 1
ATOM 2463 C C . ARG B 1 80 ? 21.359 6.793 4.469 1 91.88 80 ARG B C 1
ATOM 2465 O O . ARG B 1 80 ? 22.203 7.672 4.285 1 91.88 80 ARG B O 1
ATOM 2472 N N . LEU B 1 81 ? 20.25 6.734 3.783 1 92.88 81 LEU B N 1
ATOM 2473 C CA . LEU B 1 81 ? 20.047 7.57 2.604 1 92.88 81 LEU B CA 1
ATOM 2474 C C . LEU B 1 81 ? 19.141 8.75 2.92 1 92.88 81 LEU B C 1
ATOM 2476 O O . LEU B 1 81 ? 18.844 9.562 2.041 1 92.88 81 LEU B O 1
ATOM 2480 N N . GLY B 1 82 ? 18.656 8.836 4.152 1 85.56 82 GLY B N 1
ATOM 2481 C CA . GLY B 1 82 ? 17.734 9.906 4.508 1 85.56 82 GLY B CA 1
ATOM 2482 C C . GLY B 1 82 ? 16.391 9.805 3.797 1 85.56 82 GLY B C 1
ATOM 2483 O O . GLY B 1 82 ? 15.852 10.812 3.338 1 85.56 82 GLY B O 1
ATOM 2484 N N . ARG B 1 83 ? 15.906 8.547 3.578 1 89.06 83 ARG B N 1
ATOM 2485 C CA . ARG B 1 83 ? 14.625 8.227 2.967 1 89.06 83 ARG B CA 1
ATOM 2486 C C . ARG B 1 83 ? 13.758 7.395 3.91 1 89.06 83 ARG B C 1
ATOM 2488 O O . ARG B 1 83 ? 14.195 7.043 5.008 1 89.06 83 ARG B O 1
ATOM 2495 N N . THR B 1 84 ? 12.562 7.199 3.543 1 89.88 84 THR B N 1
ATOM 2496 C CA . THR B 1 84 ? 11.75 6.254 4.301 1 89.88 84 THR B CA 1
ATOM 2497 C C . THR B 1 84 ? 11.852 4.855 3.705 1 89.88 84 THR B C 1
ATOM 2499 O O . THR B 1 84 ? 12.102 4.699 2.508 1 89.88 84 THR B O 1
ATOM 2502 N N . PRO B 1 85 ? 11.641 3.814 4.555 1 94.94 85 PRO B N 1
ATOM 2503 C CA . PRO B 1 85 ? 11.609 2.457 4.004 1 94.94 85 PRO B CA 1
ATOM 2504 C C . PRO B 1 85 ? 10.547 2.285 2.918 1 94.94 85 PRO B C 1
ATOM 2506 O O . PRO B 1 85 ? 10.766 1.544 1.954 1 94.94 85 PRO B O 1
ATOM 2509 N N . PHE B 1 86 ? 9.461 2.951 3.027 1 94.06 86 PHE B N 1
ATOM 2510 C CA . PHE B 1 86 ? 8.383 2.891 2.053 1 94.06 86 PHE B CA 1
ATOM 2511 C C . PHE B 1 86 ? 8.852 3.393 0.692 1 94.06 86 PHE B C 1
ATOM 2513 O O . PHE B 1 86 ? 8.594 2.754 -0.331 1 94.06 86 PHE B O 1
ATOM 2520 N N . GLU B 1 87 ? 9.523 4.531 0.677 1 92.12 87 GLU B N 1
ATOM 2521 C CA . GLU B 1 87 ? 10.055 5.098 -0.56 1 92.12 87 GLU B CA 1
ATOM 2522 C C . GLU B 1 87 ? 11.016 4.129 -1.24 1 92.12 87 GLU B C 1
ATOM 2524 O O . GLU B 1 87 ? 10.984 3.975 -2.463 1 92.12 87 GLU B O 1
ATOM 2529 N N . LEU B 1 88 ? 11.867 3.533 -0.428 1 96.69 88 LEU B N 1
ATOM 2530 C CA . LEU B 1 88 ? 12.836 2.602 -0.985 1 96.69 88 LEU B CA 1
ATOM 2531 C C . LEU B 1 88 ? 12.148 1.35 -1.519 1 96.69 88 LEU B C 1
ATOM 2533 O O . LEU B 1 88 ? 12.531 0.828 -2.57 1 96.69 88 LEU B O 1
ATOM 2537 N N . ASN B 1 89 ? 11.164 0.853 -0.817 1 97.62 89 ASN B N 1
ATOM 2538 C CA . ASN B 1 89 ? 10.414 -0.294 -1.327 1 97.62 89 ASN B CA 1
ATOM 2539 C C . ASN B 1 89 ? 9.734 0.024 -2.656 1 97.62 89 ASN B C 1
ATOM 2541 O O . ASN B 1 89 ? 9.805 -0.769 -3.598 1 97.62 89 ASN B O 1
ATOM 2545 N N . SER B 1 90 ? 9.102 1.155 -2.73 1 95.88 90 SER B N 1
ATOM 2546 C CA . SER B 1 90 ? 8.438 1.561 -3.965 1 95.88 90 SER B CA 1
ATOM 2547 C C . SER B 1 90 ? 9.438 1.695 -5.109 1 95.88 90 SER B C 1
ATOM 2549 O O . SER B 1 90 ? 9.164 1.269 -6.234 1 95.88 90 SER B O 1
ATOM 2551 N N . ALA B 1 91 ? 10.555 2.314 -4.836 1 97.19 91 ALA B N 1
ATOM 2552 C CA . ALA B 1 91 ? 11.602 2.441 -5.848 1 97.19 91 ALA B CA 1
ATOM 2553 C C . ALA B 1 91 ? 12.062 1.069 -6.328 1 97.19 91 ALA B C 1
ATOM 2555 O O . ALA B 1 91 ? 12.32 0.878 -7.52 1 97.19 91 ALA B O 1
ATOM 2556 N N . PHE B 1 92 ? 12.219 0.146 -5.387 1 98.56 92 PHE B N 1
ATOM 2557 C CA . PHE B 1 92 ? 12.602 -1.216 -5.738 1 98.56 92 PHE B CA 1
ATOM 2558 C C . PHE B 1 92 ? 11.555 -1.865 -6.629 1 98.56 92 PHE B C 1
ATOM 2560 O O . PHE B 1 92 ? 11.883 -2.486 -7.641 1 98.56 92 PHE B O 1
ATOM 2567 N N . MET B 1 93 ? 10.234 -1.728 -6.285 1 97.94 93 MET B N 1
ATOM 2568 C CA . MET B 1 93 ? 9.164 -2.279 -7.105 1 97.94 93 MET B CA 1
ATOM 2569 C C . MET B 1 93 ? 9.203 -1.697 -8.516 1 97.94 93 MET B C 1
ATOM 2571 O O . MET B 1 93 ? 9.023 -2.42 -9.492 1 97.94 93 MET B O 1
ATOM 2575 N N . THR B 1 94 ? 9.43 -0.459 -8.617 1 97.12 94 THR B N 1
ATOM 2576 C CA . THR B 1 94 ? 9.531 0.201 -9.914 1 97.12 94 THR B CA 1
ATOM 2577 C C . THR B 1 94 ? 10.688 -0.374 -10.727 1 97.12 94 THR B C 1
ATOM 2579 O O . THR B 1 94 ? 10.539 -0.674 -11.906 1 97.12 94 THR B O 1
ATOM 2582 N N . ALA B 1 95 ? 11.836 -0.512 -10.094 1 98.38 95 ALA B N 1
ATOM 2583 C CA . ALA B 1 95 ? 12.992 -1.09 -10.758 1 98.38 95 ALA B CA 1
ATOM 2584 C C . ALA B 1 95 ? 12.703 -2.514 -11.227 1 98.38 95 ALA B C 1
ATOM 2586 O O . ALA B 1 95 ? 13.07 -2.891 -12.344 1 98.38 95 ALA B O 1
ATOM 2587 N N . MET B 1 96 ? 12.062 -3.281 -10.375 1 98.25 96 MET B N 1
ATOM 2588 C CA . MET B 1 96 ? 11.734 -4.66 -10.719 1 98.25 96 MET B CA 1
ATOM 2589 C C . MET B 1 96 ? 10.781 -4.703 -11.914 1 98.25 96 MET B C 1
ATOM 2591 O O . MET B 1 96 ? 10.906 -5.574 -12.781 1 98.25 96 MET B O 1
ATOM 2595 N N . ALA B 1 97 ? 9.859 -3.785 -11.977 1 97.44 97 ALA B N 1
ATOM 2596 C CA . ALA B 1 97 ? 8.969 -3.691 -13.133 1 97.44 97 ALA B CA 1
ATOM 2597 C C . ALA B 1 97 ? 9.742 -3.361 -14.398 1 97.44 97 ALA B C 1
ATOM 2599 O O . ALA B 1 97 ? 9.469 -3.924 -15.469 1 97.44 97 ALA B O 1
ATOM 2600 N N . ASP B 1 98 ? 10.656 -2.523 -14.305 1 97.31 98 ASP B N 1
ATOM 2601 C CA . ASP B 1 98 ? 11.43 -2.055 -15.453 1 97.31 98 ASP B CA 1
ATOM 2602 C C . ASP B 1 98 ? 12.242 -3.191 -16.062 1 97.31 98 ASP B C 1
ATOM 2604 O O . ASP B 1 98 ? 12.422 -3.24 -17.281 1 97.31 98 ASP B O 1
ATOM 2608 N N . ILE B 1 99 ? 12.648 -4.09 -15.273 1 97.69 99 ILE B N 1
ATOM 2609 C CA . ILE B 1 99 ? 13.531 -5.129 -15.805 1 97.69 99 ILE B CA 1
ATOM 2610 C C . ILE B 1 99 ? 12.75 -6.43 -15.984 1 97.69 99 ILE B C 1
ATOM 2612 O O . ILE B 1 99 ? 13.336 -7.477 -16.266 1 97.69 99 ILE B O 1
ATOM 2616 N N . CYS B 1 100 ? 11.492 -6.383 -15.797 1 97.44 100 CYS B N 1
ATOM 2617 C CA . CYS B 1 100 ? 10.656 -7.578 -15.781 1 97.44 100 CYS B CA 1
ATOM 2618 C C . CYS B 1 100 ? 10.695 -8.281 -17.125 1 97.44 100 CYS B C 1
ATOM 2620 O O . CYS B 1 100 ? 10.5 -7.652 -18.172 1 97.44 100 CYS B O 1
ATOM 2622 N N . GLU B 1 101 ? 10.93 -9.57 -17.109 1 97.69 101 GLU B N 1
ATOM 2623 C CA . GLU B 1 101 ? 10.914 -10.43 -18.281 1 97.69 101 GLU B CA 1
ATOM 2624 C C . GLU B 1 101 ? 10.18 -11.734 -18 1 97.69 101 GLU B C 1
ATOM 2626 O O . GLU B 1 101 ? 10.359 -12.344 -16.938 1 97.69 101 GLU B O 1
ATOM 2631 N N . PRO B 1 102 ? 9.312 -12.156 -18.984 1 98.56 102 PRO B N 1
ATOM 2632 C CA . PRO B 1 102 ? 8.734 -13.492 -18.828 1 98.56 102 PRO B CA 1
ATOM 2633 C C . PRO B 1 102 ? 9.797 -14.594 -18.828 1 98.56 102 PRO B C 1
ATOM 2635 O O . PRO B 1 102 ? 10.836 -14.453 -19.484 1 98.56 102 PRO B O 1
ATOM 2638 N N . LEU B 1 103 ? 9.555 -15.672 -18.109 1 98.44 103 LEU B N 1
ATOM 2639 C CA . LEU B 1 103 ? 10.391 -16.859 -18.25 1 98.44 103 LEU B CA 1
ATOM 2640 C C . LEU B 1 103 ? 10.289 -17.422 -19.656 1 98.44 103 LEU B C 1
ATOM 2642 O O . LEU B 1 103 ? 9.25 -17.312 -20.312 1 98.44 103 LEU B O 1
ATOM 2646 N N . PRO B 1 104 ? 11.383 -18.078 -20.109 1 98.31 104 PRO B N 1
ATOM 2647 C CA . PRO B 1 104 ? 11.289 -18.75 -21.422 1 98.31 104 PRO B CA 1
ATOM 2648 C C . PRO B 1 104 ? 10.125 -19.734 -21.5 1 98.31 104 PRO B C 1
ATOM 2650 O O . PRO B 1 104 ? 9.922 -20.531 -20.578 1 98.31 104 PRO B O 1
ATOM 2653 N N . GLY B 1 105 ? 9.273 -19.516 -22.562 1 98.5 105 GLY B N 1
ATOM 2654 C CA . GLY B 1 105 ? 8.172 -20.438 -22.781 1 98.5 105 GLY B CA 1
ATOM 2655 C C . GLY B 1 105 ? 6.859 -19.969 -22.188 1 98.5 105 GLY B C 1
ATOM 2656 O O . GLY B 1 105 ? 5.805 -20.547 -22.453 1 98.5 105 GLY B O 1
ATOM 2657 N N . ALA B 1 106 ? 6.883 -18.906 -21.391 1 98.69 106 ALA B N 1
ATOM 2658 C CA . ALA B 1 106 ? 5.68 -18.453 -20.703 1 98.69 106 ALA B CA 1
ATOM 2659 C C . ALA B 1 106 ? 4.613 -18 -21.688 1 98.69 106 ALA B C 1
ATOM 2661 O O . ALA B 1 106 ? 3.455 -18.422 -21.594 1 98.69 106 ALA B O 1
ATOM 2662 N N . ALA B 1 107 ? 5.023 -17.156 -22.625 1 98.38 107 ALA B N 1
ATOM 2663 C CA . ALA B 1 107 ? 4.062 -16.656 -23.609 1 98.38 107 ALA B CA 1
ATOM 2664 C C . ALA B 1 107 ? 3.422 -17.781 -24.391 1 98.38 107 ALA B C 1
ATOM 2666 O O . ALA B 1 107 ? 2.199 -17.828 -24.547 1 98.38 107 ALA B O 1
ATOM 2667 N N . GLU B 1 108 ? 4.203 -18.688 -24.922 1 98.19 108 GLU B N 1
ATOM 2668 C CA . GLU B 1 108 ? 3.713 -19.828 -25.703 1 98.19 108 GLU B CA 1
ATOM 2669 C C . GLU B 1 108 ? 2.77 -20.703 -24.875 1 98.19 108 GLU B C 1
ATOM 2671 O O . GLU B 1 108 ? 1.732 -21.141 -25.375 1 98.19 108 GLU B O 1
ATOM 2676 N N . LEU B 1 109 ? 3.162 -20.953 -23.641 1 98.31 109 LEU B N 1
ATOM 2677 C CA . LEU B 1 109 ? 2.332 -21.75 -22.75 1 98.31 109 LEU B CA 1
ATOM 2678 C C . LEU B 1 109 ? 0.974 -21.094 -22.531 1 98.31 109 LEU B C 1
ATOM 2680 O O . LEU B 1 109 ? -0.066 -21.734 -22.703 1 98.31 109 LEU B O 1
ATOM 2684 N N . LEU B 1 110 ? 0.998 -19.812 -22.188 1 98.44 110 LEU B N 1
ATOM 2685 C CA . LEU B 1 110 ? -0.245 -19.094 -21.922 1 98.44 110 LEU B CA 1
ATOM 2686 C C . LEU B 1 110 ? -1.135 -19.062 -23.156 1 98.44 110 LEU B C 1
ATOM 2688 O O . LEU B 1 110 ? -2.348 -19.266 -23.062 1 98.44 110 LEU B O 1
ATOM 2692 N N . ASP B 1 111 ? -0.54 -18.844 -24.312 1 97.56 111 ASP B N 1
ATOM 2693 C CA . ASP B 1 111 ? -1.29 -18.828 -25.562 1 97.56 111 ASP B CA 1
ATOM 2694 C C . ASP B 1 111 ? -1.92 -20.203 -25.844 1 97.56 111 ASP B C 1
ATOM 2696 O O . ASP B 1 111 ? -3.061 -20.281 -26.312 1 97.56 111 ASP B O 1
ATOM 2700 N N . SER B 1 112 ? -1.236 -21.172 -25.547 1 97.12 112 SER B N 1
ATOM 2701 C CA . SER B 1 112 ? -1.708 -22.531 -25.844 1 97.12 112 SER B CA 1
ATOM 2702 C C . SER B 1 112 ? -2.875 -22.922 -24.953 1 97.12 112 SER B C 1
ATOM 2704 O O . SER B 1 112 ? -3.652 -23.812 -25.281 1 97.12 112 SER B O 1
ATOM 2706 N N . LEU B 1 113 ? -2.982 -22.281 -23.812 1 97 113 LEU B N 1
ATOM 2707 C CA . LEU B 1 113 ? -4.008 -22.641 -22.844 1 97 113 LEU B CA 1
ATOM 2708 C C . LEU B 1 113 ? -5.285 -21.844 -23.078 1 97 113 LEU B C 1
ATOM 2710 O O . LEU B 1 113 ? -6.328 -22.141 -22.484 1 97 113 LEU B O 1
ATOM 2714 N N . LYS B 1 114 ? -5.168 -20.875 -23.969 1 93.31 114 LYS B N 1
ATOM 2715 C CA . LYS B 1 114 ? -6.348 -20.078 -24.281 1 93.31 114 LYS B CA 1
ATOM 2716 C C . LYS B 1 114 ? -7.473 -20.953 -24.828 1 93.31 114 LYS B C 1
ATOM 2718 O O . LYS B 1 114 ? -7.266 -21.734 -25.75 1 93.31 114 LYS B O 1
ATOM 2723 N N . GLY B 1 115 ? -8.664 -20.766 -24.219 1 92.19 115 GLY B N 1
ATOM 2724 C CA . GLY B 1 115 ? -9.82 -21.531 -24.672 1 92.19 115 GLY B CA 1
ATOM 2725 C C . GLY B 1 115 ? -9.844 -22.953 -24.125 1 92.19 115 GLY B C 1
ATOM 2726 O O . GLY B 1 115 ? -10.844 -23.656 -24.266 1 92.19 115 GLY B O 1
ATOM 2727 N N . ARG B 1 116 ? -8.82 -23.406 -23.484 1 94.44 116 ARG B N 1
ATOM 2728 C CA . ARG B 1 116 ? -8.742 -24.75 -22.938 1 94.44 116 ARG B CA 1
ATOM 2729 C C . ARG B 1 116 ? -8.93 -24.75 -21.422 1 94.44 116 ARG B C 1
ATOM 2731 O O . ARG B 1 116 ? -9.508 -25.688 -20.875 1 94.44 116 ARG B O 1
ATOM 2738 N N . ALA B 1 117 ? -8.383 -23.766 -20.781 1 97.25 117 ALA B N 1
ATOM 2739 C CA . ALA B 1 117 ? -8.484 -23.594 -19.344 1 97.25 117 ALA B CA 1
ATOM 2740 C C . ALA B 1 117 ? -8.578 -22.109 -18.969 1 97.25 117 ALA B C 1
ATOM 2742 O O . ALA B 1 117 ? -8.062 -21.25 -19.688 1 97.25 117 ALA B O 1
ATOM 2743 N N . ARG B 1 118 ? -9.273 -21.797 -17.906 1 98 118 ARG B N 1
ATOM 2744 C CA . ARG B 1 118 ? -9.172 -20.469 -17.312 1 98 118 ARG B CA 1
ATOM 2745 C C . ARG B 1 118 ? -7.887 -20.312 -16.516 1 98 118 ARG B C 1
ATOM 2747 O O . ARG B 1 118 ? -7.41 -21.281 -15.906 1 98 118 ARG B O 1
ATOM 2754 N N . LEU B 1 119 ? -7.352 -19.188 -16.547 1 98.75 119 LEU B N 1
ATOM 2755 C CA . LEU B 1 119 ? -6.031 -19 -15.961 1 98.75 119 LEU B CA 1
ATOM 2756 C C . LEU B 1 119 ? -6.094 -18 -14.812 1 98.75 119 LEU B C 1
ATOM 2758 O O . LEU B 1 119 ? -6.809 -17 -14.891 1 98.75 119 LEU B O 1
ATOM 2762 N N . GLY B 1 120 ? -5.312 -18.219 -13.734 1 98.75 120 GLY B N 1
ATOM 2763 C CA . GLY B 1 120 ? -5.156 -17.312 -12.609 1 98.75 120 GLY B CA 1
ATOM 2764 C C . GLY B 1 120 ? -3.736 -17.25 -12.078 1 98.75 120 GLY B C 1
ATOM 2765 O O . GLY B 1 120 ? -2.906 -18.094 -12.422 1 98.75 120 GLY B O 1
ATOM 2766 N N . ILE B 1 121 ? -3.492 -16.234 -11.32 1 98.81 121 ILE B N 1
ATOM 2767 C CA . ILE B 1 121 ? -2.24 -16.094 -10.586 1 98.81 121 ILE B CA 1
ATOM 2768 C C . ILE B 1 121 ? -2.521 -16.047 -9.086 1 98.81 121 ILE B C 1
ATOM 2770 O O . ILE B 1 121 ? -3.467 -15.391 -8.641 1 98.81 121 ILE B O 1
ATOM 2774 N N . ILE B 1 122 ? -1.828 -16.812 -8.289 1 98.81 122 ILE B N 1
ATOM 2775 C CA . ILE B 1 122 ? -1.717 -16.672 -6.844 1 98.81 122 ILE B CA 1
ATOM 2776 C C . ILE B 1 122 ? -0.272 -16.344 -6.469 1 98.81 122 ILE B C 1
ATOM 2778 O O . ILE B 1 122 ? 0.629 -17.156 -6.695 1 98.81 122 ILE B O 1
ATOM 2782 N N . THR B 1 123 ? -0.023 -15.164 -5.918 1 98.81 123 THR B N 1
ATOM 2783 C CA . THR B 1 123 ? 1.346 -14.719 -5.68 1 98.81 123 THR B CA 1
ATOM 2784 C C . THR B 1 123 ? 1.488 -14.133 -4.277 1 98.81 123 THR B C 1
ATOM 2786 O O . THR B 1 123 ? 0.591 -13.438 -3.797 1 98.81 123 THR B O 1
ATOM 2789 N N . ASN B 1 124 ? 2.609 -14.461 -3.629 1 98.12 124 ASN B N 1
ATOM 2790 C CA . ASN B 1 124 ? 2.973 -13.82 -2.371 1 98.12 124 ASN B CA 1
ATOM 2791 C C . ASN B 1 124 ? 3.619 -12.461 -2.602 1 98.12 124 ASN B C 1
ATOM 2793 O O . ASN B 1 124 ? 3.977 -11.766 -1.646 1 98.12 124 ASN B O 1
ATOM 2797 N N . GLY B 1 125 ? 3.762 -12.031 -3.867 1 97.5 125 GLY B N 1
ATOM 2798 C CA . GLY B 1 125 ? 4.348 -10.734 -4.168 1 97.5 125 GLY B CA 1
ATOM 2799 C C . GLY B 1 125 ? 3.459 -9.57 -3.773 1 97.5 125 GLY B C 1
ATOM 2800 O O . GLY B 1 125 ? 2.418 -9.766 -3.143 1 97.5 125 GLY B O 1
ATOM 2801 N N . PHE B 1 126 ? 3.9 -8.461 -4.148 1 96.75 126 PHE B N 1
ATOM 2802 C CA . PHE B 1 126 ? 3.252 -7.262 -3.639 1 96.75 126 PHE B CA 1
ATOM 2803 C C . PHE B 1 126 ? 2.418 -6.594 -4.727 1 96.75 126 PHE B C 1
ATOM 2805 O O . PHE B 1 126 ? 2.803 -6.594 -5.898 1 96.75 126 PHE B O 1
ATOM 2812 N N . THR B 1 127 ? 1.347 -6.008 -4.312 1 94.81 127 THR B N 1
ATOM 2813 C CA . THR B 1 127 ? 0.318 -5.43 -5.172 1 94.81 127 THR B CA 1
ATOM 2814 C C . THR B 1 127 ? 0.926 -4.426 -6.145 1 94.81 127 THR B C 1
ATOM 2816 O O . THR B 1 127 ? 0.625 -4.449 -7.34 1 94.81 127 THR B O 1
ATOM 2819 N N . GLU B 1 128 ? 1.825 -3.549 -5.695 1 92.75 128 GLU B N 1
ATOM 2820 C CA . GLU B 1 128 ? 2.395 -2.445 -6.461 1 92.75 128 GLU B CA 1
ATOM 2821 C C . GLU B 1 128 ? 3.064 -2.945 -7.738 1 92.75 128 GLU B C 1
ATOM 2823 O O . GLU B 1 128 ? 3.088 -2.242 -8.75 1 92.75 128 GLU B O 1
ATOM 2828 N N . LEU B 1 129 ? 3.484 -4.176 -7.746 1 97.19 129 LEU B N 1
ATOM 2829 C CA . LEU B 1 129 ? 4.285 -4.695 -8.852 1 97.19 129 LEU B CA 1
ATOM 2830 C C . LEU B 1 129 ? 3.42 -5.496 -9.82 1 97.19 129 LEU B C 1
ATOM 2832 O O . LEU B 1 129 ? 3.676 -5.504 -11.023 1 97.19 129 LEU B O 1
ATOM 2836 N N . GLN B 1 130 ? 2.414 -6.152 -9.414 1 96.19 130 GLN B N 1
ATOM 2837 C CA . GLN B 1 130 ? 1.804 -7.266 -10.133 1 96.19 130 GLN B CA 1
ATOM 2838 C C . GLN B 1 130 ? 1.041 -6.777 -11.359 1 96.19 130 GLN B C 1
ATOM 2840 O O . GLN B 1 130 ? 1.25 -7.277 -12.461 1 96.19 130 GLN B O 1
ATOM 2845 N N . GLN B 1 131 ? 0.18 -5.746 -11.227 1 91.19 131 GLN B N 1
ATOM 2846 C CA . GLN B 1 131 ? -0.58 -5.273 -12.375 1 91.19 131 GLN B CA 1
ATOM 2847 C C . GLN B 1 131 ? 0.338 -4.645 -13.422 1 91.19 131 GLN B C 1
ATOM 2849 O O . GLN B 1 131 ? 0.156 -4.852 -14.617 1 91.19 131 GLN B O 1
ATOM 2854 N N . VAL B 1 132 ? 1.299 -3.93 -12.953 1 94.25 132 VAL B N 1
ATOM 2855 C CA . VAL B 1 132 ? 2.219 -3.229 -13.844 1 94.25 132 VAL B CA 1
ATOM 2856 C C . VAL B 1 132 ? 2.99 -4.238 -14.688 1 94.25 132 VAL B C 1
ATOM 2858 O O . VAL B 1 132 ? 3.131 -4.062 -15.898 1 94.25 132 VAL B O 1
ATOM 2861 N N . ARG B 1 133 ? 3.463 -5.297 -14.109 1 96.94 133 ARG B N 1
ATOM 2862 C CA . ARG B 1 133 ? 4.266 -6.242 -14.883 1 96.94 133 ARG B CA 1
ATOM 2863 C C . ARG B 1 133 ? 3.402 -7.016 -15.875 1 96.94 133 ARG B C 1
ATOM 2865 O O . ARG B 1 133 ? 3.859 -7.355 -16.969 1 96.94 133 ARG B O 1
ATOM 2872 N N . LEU B 1 134 ? 2.139 -7.305 -15.508 1 9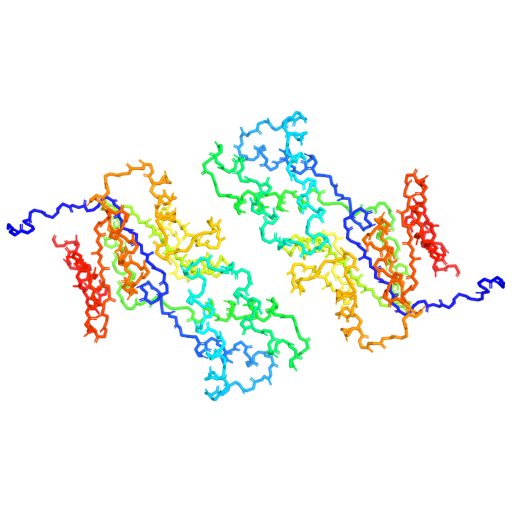7.44 134 LEU B N 1
ATOM 2873 C CA . LEU B 1 134 ? 1.235 -7.973 -16.438 1 97.44 134 LEU B CA 1
ATOM 2874 C C . LEU B 1 134 ? 0.983 -7.105 -17.672 1 97.44 134 LEU B C 1
ATOM 2876 O O . LEU B 1 134 ? 0.969 -7.609 -18.797 1 97.44 134 LEU B O 1
ATOM 2880 N N . GLN B 1 135 ? 0.819 -5.812 -17.453 1 95.75 135 GLN B N 1
ATOM 2881 C CA . GLN B 1 135 ? 0.609 -4.887 -18.562 1 95.75 135 GLN B CA 1
ATOM 2882 C C . GLN B 1 135 ? 1.859 -4.777 -19.438 1 95.75 135 GLN B C 1
ATOM 2884 O O . GLN B 1 135 ? 1.777 -4.852 -20.656 1 95.75 135 GLN B O 1
ATOM 2889 N N . LYS B 1 136 ? 2.938 -4.68 -18.859 1 95.94 136 LYS B N 1
ATOM 2890 C CA . LYS B 1 136 ? 4.195 -4.488 -19.578 1 95.94 136 LYS B CA 1
ATOM 2891 C C . LYS B 1 136 ? 4.535 -5.707 -20.438 1 95.94 136 LYS B C 1
ATOM 2893 O O . LYS B 1 136 ? 5.121 -5.57 -21.516 1 95.94 136 LYS B O 1
ATOM 2898 N N . THR B 1 137 ? 4.164 -6.855 -19.984 1 96.94 137 THR B N 1
ATOM 2899 C CA . THR B 1 137 ? 4.535 -8.086 -20.688 1 96.94 137 THR B CA 1
ATOM 2900 C C . THR B 1 137 ? 3.43 -8.516 -21.656 1 96.94 137 THR B C 1
ATOM 2902 O O . THR B 1 137 ? 3.588 -9.484 -22.391 1 96.94 137 THR B O 1
ATOM 2905 N N . GLY B 1 138 ? 2.287 -7.859 -21.594 1 96.06 138 GLY B N 1
ATOM 2906 C CA . GLY B 1 138 ? 1.162 -8.203 -22.438 1 96.06 138 GLY B CA 1
ATOM 2907 C C . GLY B 1 138 ? 0.385 -9.406 -21.953 1 96.06 138 GLY B C 1
ATOM 2908 O O . GLY B 1 138 ? -0.354 -10.031 -22.719 1 96.06 138 GLY B O 1
ATOM 2909 N N . PHE B 1 139 ? 0.56 -9.781 -20.672 1 97.56 139 PHE B N 1
ATOM 2910 C CA . PHE B 1 139 ? -0.075 -10.984 -20.141 1 97.56 139 PHE B CA 1
ATOM 2911 C C . PHE B 1 139 ? -1.404 -10.648 -19.469 1 97.56 139 PHE B C 1
ATOM 2913 O O . PHE B 1 139 ? -2.164 -11.539 -19.109 1 97.56 139 PHE B O 1
ATOM 2920 N N . ALA B 1 140 ? -1.759 -9.398 -19.344 1 96.38 140 ALA B N 1
ATOM 2921 C CA . ALA B 1 140 ? -2.898 -8.969 -18.531 1 96.38 140 ALA B CA 1
ATOM 2922 C C . ALA B 1 140 ? -4.184 -9.648 -19 1 96.38 140 ALA B C 1
ATOM 2924 O O . ALA B 1 140 ? -4.984 -10.094 -18.172 1 96.38 140 ALA B O 1
ATOM 2925 N N . GLU B 1 141 ? -4.387 -9.82 -20.25 1 96.06 141 GLU B N 1
ATOM 2926 C CA . GLU B 1 141 ? -5.645 -10.32 -20.797 1 96.06 141 GLU B CA 1
ATOM 2927 C C . GLU B 1 141 ? -5.699 -11.844 -20.766 1 96.06 141 GLU B C 1
ATOM 2929 O O . GLU B 1 141 ? -6.738 -12.445 -21.047 1 96.06 141 GLU B O 1
ATOM 2934 N N . HIS B 1 142 ? -4.598 -12.469 -20.406 1 97.56 142 HIS B N 1
ATOM 2935 C CA . HIS B 1 142 ? -4.566 -13.93 -20.359 1 97.56 142 HIS B CA 1
ATOM 2936 C C . HIS B 1 142 ? -5.234 -14.453 -19.094 1 97.56 142 HIS B C 1
ATOM 2938 O O . HIS B 1 142 ? -5.629 -15.617 -19.031 1 97.56 142 HIS B O 1
ATOM 2944 N N . PHE B 1 143 ? -5.34 -13.586 -18.078 1 98.19 143 PHE B N 1
ATOM 2945 C CA . PHE B 1 143 ? -5.699 -14.109 -16.766 1 98.19 143 PHE B CA 1
ATOM 2946 C C . PHE B 1 143 ? -7.094 -13.648 -16.359 1 98.19 143 PHE B C 1
ATOM 2948 O O . PHE B 1 143 ? -7.414 -12.461 -16.469 1 98.19 143 PHE B O 1
ATOM 2955 N N . ASP B 1 144 ? -7.82 -14.594 -15.852 1 97.5 144 ASP B N 1
ATOM 2956 C CA . ASP B 1 144 ? -9.164 -14.328 -15.352 1 97.5 144 ASP B CA 1
ATOM 2957 C C . ASP B 1 144 ? -9.125 -13.914 -13.883 1 97.5 144 ASP B C 1
ATOM 2959 O O . ASP B 1 144 ? -10.094 -13.344 -13.367 1 97.5 144 ASP B O 1
ATOM 2963 N N . LEU B 1 145 ? -8.031 -14.242 -13.273 1 96.81 145 LEU B N 1
ATOM 2964 C CA . LEU B 1 145 ? -7.953 -14.07 -11.828 1 96.81 145 LEU B CA 1
ATOM 2965 C C . LEU B 1 145 ? -6.539 -13.688 -11.398 1 96.81 145 LEU B C 1
ATOM 2967 O O . LEU B 1 145 ? -5.566 -14.266 -11.883 1 96.81 145 LEU B O 1
ATOM 2971 N N . LEU B 1 146 ? -6.434 -12.688 -10.594 1 97.12 146 LEU B N 1
ATOM 2972 C CA . LEU B 1 146 ? -5.191 -12.305 -9.938 1 97.12 146 LEU B CA 1
ATOM 2973 C C . LEU B 1 146 ? -5.375 -12.219 -8.43 1 97.12 146 LEU B C 1
ATOM 2975 O O . LEU B 1 146 ? -6.113 -11.359 -7.938 1 97.12 146 LEU B O 1
ATOM 2979 N N . VAL B 1 147 ? -4.734 -13.133 -7.664 1 97.38 147 VAL B N 1
ATOM 2980 C CA . VAL B 1 147 ? -4.809 -13.188 -6.207 1 97.38 147 VAL B CA 1
ATOM 2981 C C . VAL B 1 147 ? -3.443 -12.852 -5.609 1 97.38 147 VAL B C 1
ATOM 2983 O O . VAL B 1 147 ? -2.457 -13.547 -5.871 1 97.38 147 VAL B O 1
ATOM 2986 N N . ILE B 1 148 ? -3.41 -11.797 -4.84 1 97.5 148 ILE B N 1
ATOM 2987 C CA . ILE B 1 148 ? -2.182 -11.305 -4.219 1 97.5 148 ILE B CA 1
ATOM 2988 C C . ILE B 1 148 ? -2.279 -11.445 -2.701 1 97.5 148 ILE B C 1
ATOM 2990 O O . ILE B 1 148 ? -3.229 -10.961 -2.086 1 97.5 148 ILE B O 1
ATOM 2994 N N . SER B 1 149 ? -1.253 -12.047 -2.084 1 97.62 149 SER B N 1
ATOM 2995 C CA . SER B 1 149 ? -1.279 -12.336 -0.653 1 97.62 149 SER B CA 1
ATOM 2996 C C . SER B 1 149 ? -1.46 -11.062 0.164 1 97.62 149 SER B C 1
ATOM 2998 O O . SER B 1 149 ? -2.182 -11.055 1.164 1 97.62 149 SER B O 1
ATOM 3000 N N . GLU B 1 150 ? -0.83 -10.008 -0.269 1 94.75 150 GLU B N 1
ATOM 3001 C CA . GLU B 1 150 ? -0.924 -8.711 0.404 1 94.75 150 GLU B CA 1
ATOM 3002 C C . GLU B 1 150 ? -2.373 -8.242 0.494 1 94.75 150 GLU B C 1
ATOM 3004 O O . GLU B 1 150 ? -2.805 -7.742 1.535 1 94.75 150 GLU B O 1
ATOM 3009 N N . GLU B 1 151 ? -3.117 -8.477 -0.523 1 92.38 151 GLU B N 1
ATOM 3010 C CA . GLU B 1 151 ? -4.504 -8.031 -0.594 1 92.38 151 GLU B CA 1
ATOM 3011 C C . GLU B 1 151 ? -5.422 -8.945 0.208 1 92.38 151 GLU B C 1
ATOM 3013 O O . GLU B 1 151 ? -6.395 -8.484 0.811 1 92.38 151 GLU B O 1
ATOM 3018 N N . VAL B 1 152 ? -5.07 -10.195 0.229 1 91.44 152 VAL B N 1
ATOM 3019 C CA . VAL B 1 152 ? -5.887 -11.195 0.906 1 91.44 152 VAL B CA 1
ATOM 3020 C C . VAL B 1 152 ? -5.59 -11.18 2.404 1 91.44 152 VAL B C 1
ATOM 3022 O O . VAL B 1 152 ? -6.477 -11.445 3.221 1 91.44 152 VAL B O 1
ATOM 3025 N N . GLY B 1 153 ? -4.328 -10.891 2.801 1 88.69 153 GLY B N 1
ATOM 3026 C CA . GLY B 1 153 ? -3.891 -10.938 4.188 1 88.69 153 GLY B CA 1
ATOM 3027 C C . GLY B 1 153 ? -3.354 -12.289 4.602 1 88.69 153 GLY B C 1
ATOM 3028 O O . GLY B 1 153 ? -2.965 -12.484 5.758 1 88.69 153 GLY B O 1
ATOM 3029 N N . LEU B 1 154 ? -3.318 -13.203 3.705 1 93 154 LEU B N 1
ATOM 3030 C CA . LEU B 1 154 ? -2.771 -14.547 3.904 1 93 154 LEU B CA 1
ATOM 3031 C C . LEU B 1 154 ? -1.817 -14.914 2.773 1 93 154 LEU B C 1
ATOM 3033 O O . LEU B 1 154 ? -2.117 -14.68 1.601 1 93 154 LEU B O 1
ATOM 3037 N N . ALA B 1 155 ? -0.709 -15.5 3.115 1 97.94 155 ALA B N 1
ATOM 3038 C CA . ALA B 1 155 ? 0.273 -15.906 2.115 1 97.94 155 ALA B CA 1
ATOM 3039 C C . ALA B 1 155 ? 0.275 -17.422 1.937 1 97.94 155 ALA B C 1
ATOM 3041 O O . ALA B 1 155 ? -0.082 -18.156 2.857 1 97.94 155 ALA B O 1
ATOM 3042 N N . LYS B 1 156 ? 0.668 -17.812 0.638 1 98.62 156 LYS B N 1
ATOM 3043 C CA . LYS B 1 156 ? 1.029 -19.219 0.49 1 98.62 156 LYS B CA 1
ATOM 3044 C C . LYS B 1 156 ? 2.1 -19.625 1.502 1 98.62 156 LYS B C 1
ATOM 3046 O O . LYS B 1 156 ? 2.996 -18.828 1.812 1 98.62 156 LYS B O 1
ATOM 3051 N N . PRO B 1 157 ? 1.943 -20.797 2.115 1 98.38 157 PRO B N 1
ATOM 3052 C CA . PRO B 1 157 ? 1.06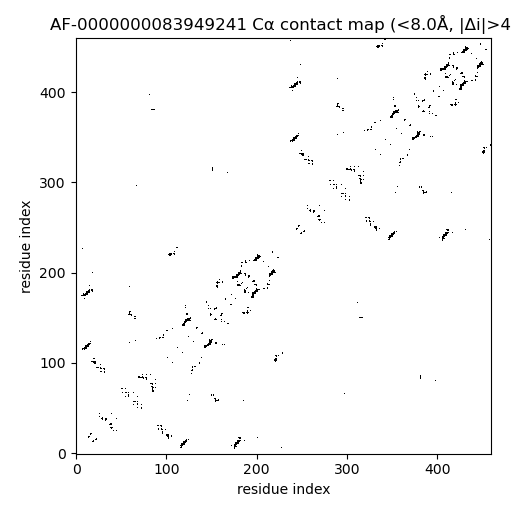6 -21.922 1.788 1 98.38 157 PRO B CA 1
ATOM 3053 C C . PRO B 1 157 ? -0.234 -21.906 2.588 1 98.38 157 PRO B C 1
ATOM 3055 O O . PRO B 1 157 ? -0.981 -22.891 2.574 1 98.38 157 PRO B O 1
ATOM 3058 N N . ASP B 1 158 ? -0.599 -20.906 3.271 1 97.88 158 ASP B N 1
ATOM 3059 C CA . ASP B 1 158 ? -1.83 -20.875 4.055 1 97.88 158 ASP B CA 1
ATOM 3060 C C . ASP B 1 158 ? -3.027 -21.297 3.211 1 97.88 158 ASP B C 1
ATOM 3062 O O . ASP B 1 158 ? -3.209 -20.828 2.092 1 97.88 158 ASP B O 1
ATOM 3066 N N . PRO B 1 159 ? -3.869 -22.203 3.766 1 97.5 159 PRO B N 1
ATOM 3067 C CA . PRO B 1 159 ? -5.02 -22.656 2.979 1 97.5 159 PRO B CA 1
ATOM 3068 C C . PRO B 1 159 ? -5.988 -21.516 2.652 1 97.5 159 PRO B C 1
ATOM 3070 O O . PRO B 1 159 ? -6.699 -21.578 1.646 1 97.5 159 PRO B O 1
ATOM 3073 N N . GLY B 1 160 ? -5.93 -20.5 3.461 1 95.75 160 GLY B N 1
ATOM 3074 C CA . GLY B 1 160 ? -6.875 -19.406 3.299 1 95.75 160 GLY B CA 1
ATOM 3075 C C . GLY B 1 160 ? -6.738 -18.688 1.968 1 95.75 160 GLY B C 1
ATOM 3076 O O . GLY B 1 160 ? -7.73 -18.25 1.387 1 95.75 160 GLY B O 1
ATOM 3077 N N . ILE B 1 161 ? -5.543 -18.531 1.482 1 97.31 161 ILE B N 1
ATOM 3078 C CA . ILE B 1 161 ? -5.363 -17.828 0.22 1 97.31 161 ILE B CA 1
ATOM 3079 C C . ILE B 1 161 ? -5.887 -18.688 -0.931 1 97.31 161 ILE B C 1
ATOM 3081 O O . ILE B 1 161 ? -6.445 -18.172 -1.898 1 97.31 161 ILE B O 1
ATOM 3085 N N . PHE B 1 162 ? -5.766 -19.969 -0.836 1 98.69 162 PHE B N 1
ATOM 3086 C CA . PHE B 1 162 ? -6.301 -20.875 -1.844 1 98.69 162 PHE B CA 1
ATOM 3087 C C . PHE B 1 162 ? -7.824 -20.922 -1.777 1 98.69 162 PHE B C 1
ATOM 3089 O O . PHE B 1 162 ? -8.492 -20.922 -2.811 1 98.69 162 PHE B O 1
ATOM 3096 N N . GLU B 1 163 ? -8.383 -20.953 -0.576 1 97.12 163 GLU B N 1
ATOM 3097 C CA . GLU B 1 163 ? -9.836 -20.891 -0.427 1 97.12 163 GLU B CA 1
ATOM 3098 C C . GLU B 1 163 ? -10.414 -19.625 -1.034 1 97.12 163 GLU B C 1
ATOM 3100 O O . GLU B 1 163 ? -11.469 -19.641 -1.662 1 97.12 163 GLU B O 1
ATOM 3105 N N . HIS B 1 164 ? -9.703 -18.562 -0.805 1 94.94 164 HIS B N 1
ATOM 3106 C CA . HIS B 1 164 ? -10.109 -17.297 -1.411 1 94.94 164 HIS B CA 1
ATOM 3107 C C . HIS B 1 164 ? -10.148 -17.406 -2.932 1 94.94 164 HIS B C 1
ATOM 3109 O O . HIS B 1 164 ? -11.125 -17 -3.562 1 94.94 164 HIS B O 1
ATOM 3115 N N . ALA B 1 165 ? -9.117 -17.922 -3.527 1 97.62 165 ALA B N 1
ATOM 3116 C CA . ALA B 1 165 ? -9.055 -18.094 -4.977 1 97.62 165 ALA B CA 1
ATOM 3117 C C . ALA B 1 165 ? -10.188 -19 -5.465 1 97.62 165 ALA B C 1
ATOM 3119 O O . ALA B 1 165 ? -10.875 -18.672 -6.43 1 97.62 165 ALA B O 1
ATOM 3120 N N . LEU B 1 166 ? -10.414 -20.078 -4.77 1 97.88 166 LEU B N 1
ATOM 3121 C CA . LEU B 1 166 ? -11.438 -21.031 -5.148 1 97.88 166 LEU B CA 1
ATOM 3122 C C . LEU B 1 166 ? -12.828 -20.391 -5.094 1 97.88 166 LEU B C 1
ATOM 3124 O O . LEU B 1 166 ? -13.664 -20.656 -5.961 1 97.88 166 LEU B O 1
ATOM 3128 N N . ALA B 1 167 ? -13.016 -19.625 -4.09 1 95.06 167 ALA B N 1
ATOM 3129 C CA . ALA B 1 167 ? -14.297 -18.922 -3.988 1 95.06 167 ALA B CA 1
ATOM 3130 C C . ALA B 1 167 ? -14.516 -18.016 -5.191 1 95.06 167 ALA B C 1
ATOM 3132 O O . ALA B 1 167 ? -15.602 -17.984 -5.773 1 95.06 167 ALA B O 1
ATOM 3133 N N . LYS B 1 168 ? -13.523 -17.328 -5.605 1 94.75 168 LYS B N 1
ATOM 3134 C CA . LYS B 1 168 ? -13.609 -16.422 -6.75 1 94.75 168 LYS B CA 1
ATOM 3135 C C . LYS B 1 168 ? -13.812 -17.203 -8.047 1 94.75 168 LYS B C 1
ATOM 3137 O O . LYS B 1 168 ? -14.422 -16.688 -8.992 1 94.75 168 LYS B O 1
ATOM 3142 N N . MET B 1 169 ? -13.336 -18.359 -8.047 1 97.25 169 MET B N 1
ATOM 3143 C CA . MET B 1 169 ? -13.453 -19.234 -9.211 1 97.25 169 MET B CA 1
ATOM 3144 C C . MET B 1 169 ? -14.789 -19.969 -9.203 1 97.25 169 MET B C 1
ATOM 3146 O O . MET B 1 169 ? -15.031 -20.844 -10.039 1 97.25 169 MET B O 1
ATOM 3150 N N . GLN B 1 170 ? -15.617 -19.672 -8.234 1 95.69 170 GLN B N 1
ATOM 3151 C CA . GLN B 1 170 ? -16.953 -20.234 -8.086 1 95.69 170 GLN B CA 1
ATOM 3152 C C . GLN B 1 170 ? -16.875 -21.719 -7.75 1 95.69 170 GLN B C 1
ATOM 3154 O O . GLN B 1 170 ? -17.656 -22.516 -8.281 1 95.69 170 GLN B O 1
ATOM 3159 N N . GLN B 1 171 ? -15.906 -22.078 -7.062 1 95.5 171 GLN B N 1
ATOM 3160 C CA . GLN B 1 171 ? -15.734 -23.375 -6.41 1 95.5 171 GLN B CA 1
ATOM 3161 C C . GLN B 1 171 ? -15.727 -24.5 -7.434 1 95.5 171 GLN B C 1
ATOM 3163 O O . GLN B 1 171 ? -16.531 -25.422 -7.352 1 95.5 171 GLN B O 1
ATOM 3168 N N . PRO B 1 172 ? -14.844 -24.531 -8.32 1 97.69 172 PRO B N 1
ATOM 3169 C CA . PRO B 1 172 ? -14.695 -25.688 -9.219 1 97.69 172 PRO B CA 1
ATOM 3170 C C . PRO B 1 172 ? -14.273 -26.953 -8.484 1 97.69 172 PRO B C 1
ATOM 3172 O O . PRO B 1 172 ? -13.883 -26.891 -7.316 1 97.69 172 PRO B O 1
ATOM 3175 N N . GLU B 1 173 ? -14.508 -28.078 -9.195 1 97.56 173 GLU B N 1
ATOM 3176 C CA . GLU B 1 173 ? -13.938 -29.297 -8.656 1 97.56 173 GLU B CA 1
ATOM 3177 C C . GLU B 1 173 ? -12.43 -29.172 -8.461 1 97.56 173 GLU B C 1
ATOM 3179 O O . GLU B 1 173 ? -11.695 -28.891 -9.414 1 97.56 173 GLU B O 1
ATOM 3184 N N . ARG B 1 174 ? -11.914 -29.391 -7.258 1 98.06 174 ARG B N 1
ATOM 3185 C CA . ARG B 1 174 ? -10.539 -29.094 -6.875 1 98.06 174 ARG B CA 1
ATOM 3186 C C . ARG B 1 174 ? -9.555 -29.906 -7.699 1 98.06 174 ARG B C 1
ATOM 3188 O O . ARG B 1 174 ? -8.469 -29.438 -8.039 1 98.06 174 ARG B O 1
ATOM 3195 N N . LYS B 1 175 ? -9.938 -31.109 -8.047 1 97.12 175 LYS B N 1
ATOM 3196 C CA . LYS B 1 175 ? -9.047 -31.984 -8.805 1 97.12 175 LYS B CA 1
ATOM 3197 C C . LYS B 1 175 ? -8.914 -31.5 -10.25 1 97.12 175 LYS B C 1
ATOM 3199 O O . LYS B 1 175 ? -8.039 -31.969 -10.984 1 97.12 175 LYS B O 1
ATOM 3204 N N . ARG B 1 176 ? -9.758 -30.562 -10.656 1 97.69 176 ARG B N 1
ATOM 3205 C CA . ARG B 1 176 ? -9.688 -29.969 -11.992 1 97.69 176 ARG B CA 1
ATOM 3206 C C . ARG B 1 176 ? -8.992 -28.609 -11.961 1 97.69 176 ARG B C 1
ATOM 3208 O O . ARG B 1 176 ? -9.102 -27.828 -12.906 1 97.69 176 ARG B O 1
ATOM 3215 N N . VAL B 1 177 ? -8.344 -28.266 -10.859 1 98.62 177 VAL B N 1
ATOM 3216 C CA . VAL B 1 177 ? -7.535 -27.062 -10.695 1 98.62 177 VAL B CA 1
ATOM 3217 C C . VAL B 1 177 ? -6.07 -27.453 -10.508 1 98.62 177 VAL B C 1
ATOM 3219 O O . VAL B 1 177 ? -5.746 -28.281 -9.648 1 98.62 177 VAL B O 1
ATOM 3222 N N . LEU B 1 178 ? -5.176 -26.922 -11.352 1 98.75 178 LEU B N 1
ATOM 3223 C CA . LEU B 1 178 ? -3.738 -27.156 -11.273 1 98.75 178 LEU B CA 1
ATOM 3224 C C . LEU B 1 178 ? -3.012 -25.938 -10.719 1 98.75 178 LEU B C 1
ATOM 3226 O O . LEU B 1 178 ? -3.154 -24.828 -11.25 1 98.75 178 LEU B O 1
ATOM 3230 N N . MET B 1 179 ? -2.277 -26.062 -9.633 1 98.94 179 MET B N 1
ATOM 3231 C CA . MET B 1 179 ? -1.376 -25.031 -9.117 1 98.94 179 MET B CA 1
ATOM 3232 C C . MET B 1 179 ? 0.045 -25.25 -9.625 1 98.94 179 MET B C 1
ATOM 3234 O O . MET B 1 179 ? 0.665 -26.281 -9.32 1 98.94 179 MET B O 1
ATOM 3238 N N . VAL B 1 180 ? 0.551 -24.328 -10.406 1 98.94 180 VAL B N 1
ATOM 3239 C CA . VAL B 1 180 ? 1.897 -24.375 -10.969 1 98.94 180 VAL B CA 1
ATOM 3240 C C . VAL B 1 180 ? 2.803 -23.391 -10.234 1 98.94 180 VAL B C 1
ATOM 3242 O O . VAL B 1 180 ? 2.453 -22.219 -10.078 1 98.94 180 VAL B O 1
ATOM 3245 N N . GLY B 1 181 ? 3.922 -23.828 -9.758 1 98.94 181 GLY B N 1
ATOM 3246 C CA . GLY B 1 181 ? 4.852 -22.906 -9.117 1 98.94 181 GLY B CA 1
ATOM 3247 C C . GLY B 1 181 ? 6.246 -23.484 -8.961 1 98.94 181 GLY B C 1
ATOM 3248 O O . GLY B 1 181 ? 6.457 -24.688 -9.172 1 98.94 181 GLY B O 1
ATOM 3249 N N . ASP B 1 182 ? 7.184 -22.672 -8.586 1 98.81 182 ASP B N 1
ATOM 3250 C CA . ASP B 1 182 ? 8.578 -23.078 -8.469 1 98.81 182 ASP B CA 1
ATOM 3251 C C . ASP B 1 182 ? 8.93 -23.438 -7.027 1 98.81 182 ASP B C 1
ATOM 3253 O O . ASP B 1 182 ? 9.938 -24.109 -6.777 1 98.81 182 ASP B O 1
ATOM 3257 N N . ASN B 1 183 ? 8.203 -22.953 -6.062 1 98.31 183 ASN B N 1
ATOM 3258 C CA . ASN B 1 183 ? 8.547 -23.156 -4.66 1 98.31 183 ASN B CA 1
ATOM 3259 C C . ASN B 1 183 ? 7.77 -24.312 -4.055 1 98.31 183 ASN B C 1
ATOM 3261 O O . ASN B 1 183 ? 6.547 -24.25 -3.926 1 98.31 183 ASN B O 1
ATOM 3265 N N . PRO B 1 184 ? 8.438 -25.375 -3.65 1 98.5 184 PRO B N 1
ATOM 3266 C CA . PRO B 1 184 ? 7.719 -26.531 -3.131 1 98.5 184 PRO B CA 1
ATOM 3267 C C . PRO B 1 184 ? 6.992 -26.25 -1.821 1 98.5 184 PRO B C 1
ATOM 3269 O O . PRO B 1 184 ? 5.918 -26.812 -1.572 1 98.5 184 PRO B O 1
ATOM 3272 N N . HIS B 1 185 ? 7.508 -25.344 -1.053 1 97.62 185 HIS B N 1
ATOM 3273 C CA . HIS B 1 185 ? 6.98 -25.141 0.291 1 97.62 185 HIS B CA 1
ATOM 3274 C C . HIS B 1 185 ? 5.77 -24.219 0.269 1 97.62 185 HIS B C 1
ATOM 3276 O O . HIS B 1 185 ? 4.895 -24.312 1.133 1 97.62 185 HIS B O 1
ATOM 3282 N N . SER B 1 186 ? 5.777 -23.297 -0.721 1 98.12 186 SER B N 1
ATOM 3283 C CA . SER B 1 186 ? 4.645 -22.375 -0.783 1 98.12 186 SER B CA 1
ATOM 3284 C C . SER B 1 186 ? 3.646 -22.797 -1.855 1 98.12 186 SER B C 1
ATOM 3286 O O . SER B 1 186 ? 2.473 -23.016 -1.561 1 98.12 186 SER B O 1
ATOM 3288 N N . ASP B 1 187 ? 4.09 -23.047 -3.027 1 98.75 187 ASP B N 1
ATOM 3289 C CA . ASP B 1 187 ? 3.203 -23.344 -4.148 1 98.75 187 ASP B CA 1
ATOM 3290 C C . ASP B 1 187 ? 2.693 -24.781 -4.086 1 98.75 187 ASP B C 1
ATOM 3292 O O . ASP B 1 187 ? 1.486 -25.031 -4.16 1 98.75 187 ASP B O 1
ATOM 3296 N N . ILE B 1 188 ? 3.551 -25.719 -3.943 1 98.81 188 ILE B N 1
ATOM 3297 C CA . ILE B 1 188 ? 3.199 -27.141 -4.059 1 98.81 188 ILE B CA 1
ATOM 3298 C C . ILE B 1 188 ? 2.506 -27.594 -2.777 1 98.81 188 ILE B C 1
ATOM 3300 O O . ILE B 1 188 ? 1.381 -28.094 -2.818 1 98.81 188 ILE B O 1
ATOM 3304 N N . LEU B 1 189 ? 3.178 -27.375 -1.65 1 98.69 189 LEU B N 1
ATOM 3305 C CA . LEU B 1 189 ? 2.557 -27.75 -0.384 1 98.69 189 LEU B CA 1
ATOM 3306 C C . LEU B 1 189 ? 1.196 -27.078 -0.229 1 98.69 189 LEU B C 1
ATOM 3308 O O . LEU B 1 189 ? 0.221 -27.719 0.166 1 98.69 189 LEU B O 1
ATOM 3312 N N . GLY B 1 190 ? 1.141 -25.75 -0.543 1 98.62 190 GLY B N 1
ATOM 3313 C CA . GLY B 1 190 ? -0.124 -25.031 -0.464 1 98.62 190 GLY B CA 1
ATOM 3314 C C . GLY B 1 190 ? -1.202 -25.625 -1.35 1 98.62 190 GLY B C 1
ATOM 3315 O O . GLY B 1 190 ? -2.338 -25.828 -0.909 1 98.62 190 GLY B O 1
ATOM 3316 N N . GLY B 1 191 ? -0.886 -25.891 -2.607 1 98.81 191 GLY B N 1
ATOM 3317 C CA . GLY B 1 191 ? -1.819 -26.531 -3.525 1 98.81 191 GLY B CA 1
ATOM 3318 C C . GLY B 1 191 ? -2.299 -27.891 -3.047 1 98.81 191 GLY B C 1
ATOM 3319 O O . GLY B 1 191 ? -3.492 -28.188 -3.113 1 98.81 191 GLY B O 1
ATOM 3320 N N . LEU B 1 192 ? -1.403 -28.688 -2.541 1 98.62 192 LEU B N 1
ATOM 3321 C CA . LEU B 1 192 ? -1.738 -30 -2.023 1 98.62 192 LEU B CA 1
ATOM 3322 C C . LEU B 1 192 ? -2.713 -29.906 -0.855 1 98.62 192 LEU B C 1
ATOM 3324 O O . LEU B 1 192 ? -3.727 -30.609 -0.821 1 98.62 192 LEU B O 1
ATOM 3328 N N . GLN B 1 193 ? -2.428 -29.047 0.087 1 98.19 193 GLN B N 1
ATOM 3329 C CA . GLN B 1 193 ? -3.256 -28.875 1.277 1 98.19 193 GLN B CA 1
ATOM 3330 C C . GLN B 1 193 ? -4.641 -28.359 0.914 1 98.19 193 GLN B C 1
ATOM 3332 O O . GLN B 1 193 ? -5.613 -28.594 1.632 1 98.19 193 GLN B O 1
ATOM 3337 N N . ALA B 1 194 ? -4.695 -27.672 -0.179 1 98.44 194 ALA B N 1
ATOM 3338 C CA . ALA B 1 194 ? -5.961 -27.125 -0.659 1 98.44 194 ALA B CA 1
ATOM 3339 C C . ALA B 1 194 ? -6.734 -28.172 -1.468 1 98.44 194 ALA B C 1
ATOM 3341 O O . ALA B 1 194 ? -7.855 -27.922 -1.909 1 98.44 194 ALA B O 1
ATOM 3342 N N . GLY B 1 195 ? -6.105 -29.312 -1.734 1 98.44 195 GLY B N 1
ATOM 3343 C CA . GLY B 1 195 ? -6.758 -30.391 -2.467 1 98.44 195 GLY B CA 1
ATOM 3344 C C . GLY B 1 195 ? -6.629 -30.25 -3.973 1 98.44 195 GLY B C 1
ATOM 3345 O O . GLY B 1 195 ? -7.344 -30.906 -4.727 1 98.44 195 GLY B O 1
ATOM 3346 N N . LEU B 1 196 ? -5.766 -29.406 -4.457 1 98.62 196 LEU B N 1
ATOM 3347 C CA . LEU B 1 196 ? -5.559 -29.172 -5.883 1 98.62 196 LEU B CA 1
ATOM 3348 C C . LEU B 1 196 ? -4.531 -30.156 -6.445 1 98.62 196 LEU B C 1
ATOM 3350 O O . LEU B 1 196 ? -3.76 -30.75 -5.688 1 98.62 196 LEU B O 1
ATOM 3354 N N . ASP B 1 197 ? -4.594 -30.391 -7.734 1 98.5 197 ASP B N 1
ATOM 3355 C CA . ASP B 1 197 ? -3.404 -30.938 -8.375 1 98.5 197 ASP B CA 1
ATOM 3356 C C . ASP B 1 197 ? -2.285 -29.906 -8.438 1 98.5 197 ASP B C 1
ATOM 3358 O O . ASP B 1 197 ? -2.547 -28.703 -8.422 1 98.5 197 ASP B O 1
ATOM 3362 N N . THR B 1 198 ? -1.056 -30.359 -8.445 1 98.69 198 THR B N 1
ATOM 3363 C CA . THR B 1 198 ? 0.074 -29.438 -8.391 1 98.69 198 THR B CA 1
ATOM 3364 C C . THR B 1 198 ? 1.122 -29.812 -9.438 1 98.69 198 THR B C 1
ATOM 3366 O O . THR B 1 198 ? 1.302 -30.984 -9.758 1 98.69 198 THR B O 1
ATOM 3369 N N . CYS B 1 199 ? 1.699 -28.844 -10.016 1 98.81 199 CYS B N 1
ATOM 3370 C CA . CYS B 1 199 ? 2.846 -28.984 -10.906 1 98.81 199 CYS B CA 1
ATOM 3371 C C . CYS B 1 199 ? 4.031 -28.172 -10.398 1 98.81 199 CYS B C 1
ATOM 3373 O O . CYS B 1 199 ? 3.971 -26.938 -10.344 1 98.81 199 CYS B O 1
ATOM 3375 N N . TRP B 1 200 ? 5.121 -28.859 -10.047 1 98.88 200 TRP B N 1
ATOM 3376 C CA . TRP B 1 200 ? 6.352 -28.219 -9.586 1 98.88 200 TRP B CA 1
ATOM 3377 C C . TRP B 1 200 ? 7.262 -27.891 -10.766 1 98.88 200 TRP B C 1
ATOM 3379 O O . TRP B 1 200 ? 7.746 -28.781 -11.461 1 98.88 200 TRP B O 1
ATOM 3389 N N . LEU B 1 201 ? 7.418 -26.609 -11.07 1 98.88 201 LEU B N 1
ATOM 3390 C CA . LEU B 1 201 ? 8.422 -26.156 -12.023 1 98.88 201 LEU B CA 1
ATOM 3391 C C . LEU B 1 201 ? 9.812 -26.188 -11.398 1 98.88 201 LEU B C 1
ATOM 3393 O O . LEU B 1 201 ? 10.258 -25.203 -10.812 1 98.88 201 LEU B O 1
ATOM 3397 N N . ASN B 1 202 ? 10.539 -27.234 -11.516 1 98.69 202 ASN B N 1
ATOM 3398 C CA . ASN B 1 202 ? 11.836 -27.516 -10.898 1 98.69 202 ASN B CA 1
ATOM 3399 C C . ASN B 1 202 ? 12.977 -27.391 -11.914 1 98.69 202 ASN B C 1
ATOM 3401 O O . ASN B 1 202 ? 13.609 -28.375 -12.266 1 98.69 202 ASN B O 1
ATOM 3405 N N . VAL B 1 203 ? 13.281 -26.188 -12.227 1 97.69 203 VAL B N 1
ATOM 3406 C CA . VAL B 1 203 ? 14.219 -25.875 -13.297 1 97.69 203 VAL B CA 1
ATOM 3407 C C . VAL B 1 203 ? 15.594 -26.438 -12.961 1 97.69 203 VAL B C 1
ATOM 3409 O O . VAL B 1 203 ? 16.328 -26.906 -13.844 1 97.69 203 VAL B O 1
ATOM 3412 N N . LYS B 1 204 ? 16 -26.484 -11.734 1 96.75 204 LYS B N 1
ATOM 3413 C CA . LYS B 1 204 ? 17.344 -26.859 -11.32 1 96.75 204 LYS B CA 1
ATOM 3414 C C . LYS B 1 204 ? 17.438 -28.359 -11.008 1 96.75 204 LYS B C 1
ATOM 3416 O O . LYS B 1 204 ? 18.516 -28.875 -10.711 1 96.75 204 LYS B O 1
ATOM 3421 N N . GLY B 1 205 ? 16.312 -29.031 -11.062 1 97.12 205 GLY B N 1
ATOM 3422 C CA . GLY B 1 205 ? 16.312 -30.453 -10.789 1 97.12 205 GLY B CA 1
ATOM 3423 C C . GLY B 1 205 ? 16.656 -30.797 -9.352 1 97.12 205 GLY B C 1
ATOM 3424 O O . GLY B 1 205 ? 17.422 -31.719 -9.086 1 97.12 205 GLY B O 1
ATOM 3425 N N . GLU B 1 206 ? 16.109 -30.031 -8.422 1 97.62 206 GLU B N 1
ATOM 3426 C CA . GLU B 1 206 ? 16.328 -30.266 -6.996 1 97.62 206 GLU B CA 1
ATOM 3427 C C . GLU B 1 206 ? 15.531 -31.469 -6.5 1 97.62 206 GLU B C 1
ATOM 3429 O O . GLU B 1 206 ? 14.531 -31.844 -7.117 1 97.62 206 GLU B O 1
ATOM 3434 N N . ALA B 1 207 ? 15.977 -32 -5.418 1 97.38 207 ALA B N 1
ATOM 3435 C CA . ALA B 1 207 ? 15.211 -33.062 -4.777 1 97.38 207 ALA B CA 1
ATOM 3436 C C . ALA B 1 207 ? 13.945 -32.5 -4.129 1 97.38 207 ALA B C 1
ATOM 3438 O O . ALA B 1 207 ? 13.969 -31.438 -3.521 1 97.38 207 ALA B O 1
ATOM 3439 N N . ALA B 1 208 ? 12.906 -33.25 -4.148 1 96.06 208 ALA B N 1
ATOM 3440 C CA . ALA B 1 208 ? 11.68 -32.812 -3.484 1 96.06 208 ALA B CA 1
ATOM 3441 C C . ALA B 1 208 ? 11.836 -32.844 -1.966 1 96.06 208 ALA B C 1
ATOM 3443 O O . ALA B 1 208 ? 12.406 -33.812 -1.417 1 96.06 208 ALA B O 1
ATOM 3444 N N . PRO B 1 209 ? 11.391 -31.844 -1.285 1 97.5 209 PRO B N 1
ATOM 3445 C CA . PRO B 1 209 ? 11.43 -31.906 0.178 1 97.5 209 PRO B CA 1
ATOM 3446 C C . PRO B 1 209 ? 10.594 -33.062 0.729 1 97.5 209 PRO B C 1
ATOM 3448 O O . PRO B 1 209 ? 9.617 -33.469 0.103 1 97.5 209 PRO B O 1
ATOM 3451 N N . GLU B 1 210 ? 10.969 -33.531 1.886 1 96.81 210 GLU B N 1
ATOM 3452 C CA . GLU B 1 210 ? 10.242 -34.625 2.537 1 96.81 210 GLU B CA 1
ATOM 3453 C C . GLU B 1 210 ? 8.781 -34.219 2.773 1 96.81 210 GLU B C 1
ATOM 3455 O O . GLU B 1 210 ? 8.492 -33.125 3.252 1 96.81 210 GLU B O 1
ATOM 3460 N N . GLY B 1 211 ? 7.934 -35.094 2.35 1 97.25 211 GLY B N 1
ATOM 3461 C CA . GLY B 1 211 ? 6.52 -34.906 2.627 1 97.25 211 GLY B CA 1
ATOM 3462 C C . GLY B 1 211 ? 5.809 -34.094 1.562 1 97.25 211 GLY B C 1
ATOM 3463 O O . GLY B 1 211 ? 4.594 -33.875 1.64 1 97.25 211 GLY B O 1
ATOM 3464 N N . ILE B 1 212 ? 6.531 -33.625 0.593 1 98.31 212 ILE B N 1
ATOM 3465 C CA . ILE B 1 212 ? 5.926 -32.844 -0.481 1 98.31 212 ILE B CA 1
ATOM 3466 C C . ILE B 1 212 ? 6.102 -33.594 -1.811 1 98.31 212 ILE B C 1
ATOM 3468 O O . ILE B 1 212 ? 7.215 -33.688 -2.332 1 98.31 212 ILE B O 1
ATOM 3472 N N . LYS B 1 213 ? 4.973 -34.094 -2.33 1 97.88 213 LYS B N 1
ATOM 3473 C CA . LYS B 1 213 ? 4.992 -34.844 -3.582 1 97.88 213 LYS B CA 1
ATOM 3474 C C . LYS B 1 213 ? 4.094 -34.188 -4.629 1 97.88 213 LYS B C 1
ATOM 3476 O O . LYS B 1 213 ? 2.871 -34.375 -4.594 1 97.88 213 LYS B O 1
ATOM 3481 N N . PRO B 1 214 ? 4.703 -33.5 -5.516 1 98.5 214 PRO B N 1
ATOM 3482 C CA . PRO B 1 214 ? 3.881 -32.875 -6.562 1 98.5 214 PRO B CA 1
ATOM 3483 C C . PRO B 1 214 ? 3.246 -33.938 -7.488 1 98.5 214 PRO B C 1
ATOM 3485 O O . PRO B 1 214 ? 3.801 -35 -7.676 1 98.5 214 PRO B O 1
ATOM 3488 N N . HIS B 1 215 ? 2.061 -33.656 -8.07 1 98 215 HIS B N 1
ATOM 3489 C CA . HIS B 1 215 ? 1.424 -34.531 -9.055 1 98 215 HIS B CA 1
ATOM 3490 C C . HIS B 1 215 ? 2.195 -34.531 -10.367 1 98 215 HIS B C 1
ATOM 3492 O O . HIS B 1 215 ? 2.287 -35.594 -11.031 1 98 215 HIS B O 1
ATOM 3498 N N . ILE B 1 216 ? 2.648 -33.406 -10.766 1 97.62 216 ILE B N 1
ATOM 3499 C CA . ILE B 1 216 ? 3.447 -33.219 -11.969 1 97.62 216 ILE B CA 1
ATOM 3500 C C . ILE B 1 216 ? 4.738 -32.469 -11.617 1 97.62 216 ILE B C 1
ATOM 3502 O O . ILE B 1 216 ? 4.746 -31.594 -10.742 1 97.62 216 ILE B O 1
ATOM 3506 N N . GLU B 1 217 ? 5.805 -32.812 -12.234 1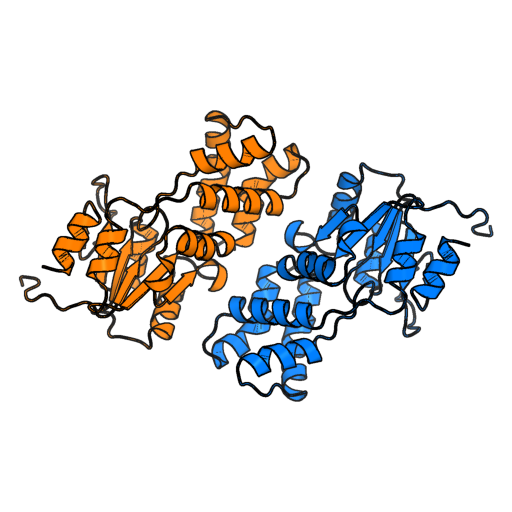 98.44 217 GLU B N 1
ATOM 3507 C CA . GLU B 1 217 ? 7.074 -32.094 -12.148 1 98.44 217 GLU B CA 1
ATOM 3508 C C . GLU B 1 217 ? 7.668 -31.859 -13.539 1 98.44 217 GLU B C 1
ATOM 3510 O O . GLU B 1 217 ? 7.723 -32.781 -14.359 1 98.44 217 GLU B O 1
ATOM 3515 N N . VAL B 1 218 ? 8 -30.656 -13.836 1 98.62 218 VAL B N 1
ATOM 3516 C CA . VAL B 1 218 ? 8.617 -30.312 -15.117 1 98.62 218 VAL B CA 1
ATOM 3517 C C . VAL B 1 218 ? 9.859 -29.469 -14.875 1 98.62 218 VAL B C 1
ATOM 3519 O O . VAL B 1 218 ? 10.031 -28.891 -13.797 1 98.62 218 VAL B O 1
ATOM 3522 N N . ARG B 1 219 ? 10.68 -29.344 -15.891 1 98.19 219 ARG B N 1
ATOM 3523 C CA . ARG B 1 219 ? 11.914 -28.562 -15.773 1 98.19 219 ARG B CA 1
ATOM 3524 C C . ARG B 1 219 ? 11.836 -27.281 -16.578 1 98.19 219 ARG B C 1
ATOM 3526 O O . ARG B 1 219 ? 12.75 -26.453 -16.547 1 98.19 219 ARG B O 1
ATOM 3533 N N . SER B 1 220 ? 10.766 -27.125 -17.328 1 98.5 220 SER B N 1
ATOM 3534 C CA . SER B 1 220 ? 10.547 -25.922 -18.125 1 98.5 220 SER B CA 1
ATOM 3535 C C . SER B 1 220 ? 9.07 -25.734 -18.438 1 98.5 220 SER B C 1
ATOM 3537 O O . SER B 1 220 ? 8.281 -26.672 -18.344 1 98.5 220 SER B O 1
ATOM 3539 N N . LEU B 1 221 ? 8.75 -24.484 -18.797 1 98.69 221 LEU B N 1
ATOM 3540 C CA . LEU B 1 221 ? 7.367 -24.203 -19.172 1 98.69 221 LEU B CA 1
ATOM 3541 C C . LEU B 1 221 ? 7.008 -24.844 -20.5 1 98.69 221 LEU B C 1
ATOM 3543 O O . LEU B 1 221 ? 5.852 -25.219 -20.719 1 98.69 221 LEU B O 1
ATOM 3547 N N . SER B 1 222 ? 7.996 -24.984 -21.344 1 98.31 222 SER B N 1
ATOM 3548 C CA . SER B 1 222 ? 7.773 -25.703 -22.594 1 98.31 222 SER B CA 1
ATOM 3549 C C . SER B 1 222 ? 7.375 -27.156 -22.328 1 98.31 222 SER B C 1
ATOM 3551 O O . SER B 1 222 ? 6.512 -27.703 -23.016 1 98.31 222 SER B O 1
ATOM 3553 N N . GLU B 1 223 ? 8.055 -27.75 -21.375 1 98.06 223 GLU B N 1
ATOM 3554 C CA . GLU B 1 223 ? 7.695 -29.109 -20.984 1 98.06 223 GLU B CA 1
ATOM 3555 C C . GLU B 1 223 ? 6.281 -29.172 -20.422 1 98.06 223 GLU B C 1
ATOM 3557 O O . GLU B 1 223 ? 5.531 -30.109 -20.703 1 98.06 223 GLU B O 1
ATOM 3562 N N . LEU B 1 224 ? 5.926 -28.219 -19.609 1 98.12 224 LEU B N 1
ATOM 3563 C CA . LEU B 1 224 ? 4.566 -28.156 -19.078 1 98.12 224 LEU B CA 1
ATOM 3564 C C . LEU B 1 224 ? 3.547 -28.047 -20.203 1 98.12 224 LEU B C 1
ATOM 3566 O O . LEU B 1 224 ? 2.512 -28.719 -20.188 1 98.12 224 LEU B O 1
ATOM 3570 N N . GLN B 1 225 ? 3.865 -27.188 -21.156 1 97.62 225 GLN B N 1
ATOM 3571 C CA . GLN B 1 225 ? 2.988 -27.016 -22.297 1 97.62 225 GLN B CA 1
ATOM 3572 C C . GLN B 1 225 ? 2.738 -28.359 -23 1 97.62 225 GLN B C 1
ATOM 3574 O O . GLN B 1 225 ? 1.599 -28.672 -23.344 1 97.62 225 GLN B O 1
ATOM 3579 N N . ARG B 1 226 ? 3.77 -29.094 -23.219 1 96.06 226 ARG B N 1
ATOM 3580 C CA . ARG B 1 226 ? 3.654 -30.391 -23.875 1 96.06 226 ARG B CA 1
ATOM 3581 C C . ARG B 1 226 ? 2.783 -31.344 -23.078 1 96.06 226 ARG B C 1
ATOM 3583 O O . ARG B 1 226 ? 2.002 -32.125 -23.641 1 96.06 226 ARG B O 1
ATOM 3590 N N . GLN B 1 227 ? 2.891 -31.281 -21.797 1 94.38 227 GLN B N 1
ATOM 3591 C CA . GLN B 1 227 ? 2.145 -32.188 -20.922 1 94.38 227 GLN B CA 1
ATOM 3592 C C . GLN B 1 227 ? 0.667 -31.812 -20.891 1 94.38 227 GLN B C 1
ATOM 3594 O O . GLN B 1 227 ? -0.198 -32.688 -20.766 1 94.38 227 GLN B O 1
ATOM 3599 N N . LEU B 1 228 ? 0.386 -30.531 -20.922 1 94.38 228 LEU B N 1
ATOM 3600 C CA . LEU B 1 228 ? -0.991 -30.078 -20.75 1 94.38 228 LEU B CA 1
ATOM 3601 C C . LEU B 1 228 ? -1.726 -30.094 -22.094 1 94.38 228 LEU B C 1
ATOM 3603 O O . LEU B 1 228 ? -2.955 -30.172 -22.125 1 94.38 228 LEU B O 1
ATOM 3607 N N . CYS B 1 229 ? -1.068 -29.891 -23.188 1 84.88 229 CYS B N 1
ATOM 3608 C CA . CYS B 1 229 ? -1.727 -29.719 -24.469 1 84.88 229 CYS B CA 1
ATOM 3609 C C . CYS B 1 229 ? -1.526 -30.938 -25.359 1 84.88 229 CYS B C 1
ATOM 3611 O O . CYS B 1 229 ? -2.008 -30.969 -26.5 1 84.88 229 CYS B O 1
ATOM 3613 N N . SER B 1 230 ? -0.835 -31.859 -24.906 1 73.5 230 SER B N 1
ATOM 3614 C CA . SER B 1 230 ? -0.734 -33.094 -25.688 1 73.5 230 SER B CA 1
ATOM 3615 C C . SER B 1 230 ? -2.01 -33.938 -25.578 1 73.5 230 SER B C 1
ATOM 3617 O O . SER B 1 230 ? -2.74 -33.812 -24.578 1 73.5 230 SER B O 1
#

pLDDT: mean 95.0, std 10.18, range [31.47, 98.94]

Sequence (460 aa):
MPYSNSQAYQWVLFDADETLFQFDAPRGLKLMFSRQGVDFSDADYAEYQQTNAPLWVAYQDGKISASELQLTRFSHWAKRLGRTPFELNSAFMTAMADICEPLPGAAELLDSLKGRARLGIITNGFTELQQVRLQKTGFAEHFDLLVISEEVGLAKPDPGIFEHALAKMQQPERKRVLMVGDNPHSDILGGLQAGLDTCWLNVKGEAAPEGIKPHIEVRSLSELQRQLCSMPYSNSQAYQWVLFDADETLFQFDAPRGLKLMFSRQGVDFSDADYAEYQQTNAPLWVAYQDGKISASELQLTRFSHWAKRLGRTPFELNSAFMTAMADICEPLPGAAELLDSLKGRARLGIITNGFTELQQVRLQKTGFAEHFDLLVISEEVGLAKPDPGIFEHALAKMQQPERKRVLMVGDNPHSDILGGLQAGLDTCWLNVKGEAAPEGIKPHIEVRSLSELQRQLCS

Solvent-accessible surface area (backbone atoms only — not comparable to full-atom values): 24357 Å² total; per-residue (Å²): 123,74,91,64,85,78,74,70,38,52,31,43,32,29,30,42,76,59,50,38,26,55,70,60,60,70,62,19,48,33,51,33,33,44,76,70,74,38,88,62,47,71,68,54,47,55,55,46,44,70,53,37,54,59,41,52,53,35,31,41,69,64,74,46,50,62,63,57,42,48,31,59,58,30,41,70,58,13,63,75,68,75,51,44,17,41,60,52,41,51,42,34,40,50,31,41,46,73,69,55,42,69,32,78,41,36,68,62,34,56,61,68,35,59,96,62,35,49,29,30,35,51,28,71,54,54,72,89,36,52,64,57,41,28,56,75,70,66,47,51,86,65,44,80,39,80,45,43,16,59,52,70,74,35,26,51,31,42,53,64,42,51,52,52,51,36,55,77,63,67,58,61,65,42,76,33,28,34,29,34,17,46,45,60,70,32,38,34,42,19,22,48,77,60,51,28,34,20,31,35,44,38,64,84,67,70,80,71,58,88,95,50,78,61,78,36,76,36,58,43,43,56,54,44,36,51,67,72,72,99,125,76,88,57,85,79,76,70,37,53,30,41,34,28,30,41,76,60,51,39,25,53,70,61,60,69,62,21,48,32,51,33,34,44,77,69,75,37,88,61,47,72,68,53,48,55,56,45,43,69,53,37,53,59,40,53,54,35,30,42,68,64,75,46,50,63,62,56,41,48,31,59,58,30,40,70,58,12,63,74,66,77,50,43,18,41,58,51,43,50,44,34,41,52,30,41,46,72,68,56,41,69,32,80,40,37,68,62,34,55,60,68,34,58,93,62,36,50,30,30,36,52,29,72,53,55,71,89,36,53,62,56,40,25,57,76,71,67,48,52,86,66,44,80,40,82,46,40,16,58,49,70,73,35,26,52,32,42,53,63,42,52,50,52,50,35,56,74,62,68,58,61,66,43,76,33,28,34,31,35,19,47,44,60,72,32,38,34,43,19,22,47,75,58,50,28,34,19,32,35,43,38,65,83,67,68,80,71,57,90,93,47,78,62,78,37,75,34,58,42,43,56,53,44,37,51,68,71,71,98

Secondary structure (DSSP, 8-state):
----S----SEEEE-SBTTTB---HHHHHHHHHHTTT----HHHHHHHHHHHHHHHHHHHTTSS-HHHHHHHTTHHHHHHHT--HHHHHHHHHHHHHHT--BPTTHHHHHHHHTTTSEEEEEESS-HHHHHHHHHHHT-GGG-SEEEEHHHHT--TT-HHHHHHHHHHTT---GGGEEEEES-IIIIIHHHHHTT-EEEEE-TT-PPPPTT---SEEESSHHHHHHHHH-/----S----SEEEE-SBTTTB---HHHHHHHHHHTTT----HHHHHHHHHHHHHHHHHHHTTSS-HHHHHHHTTHHHHHHHT--HHHHHHHHHHHHHHT--BPTTHHHHHHHHTTTSEEEEEESS-HHHHHHHHHHHT-GGG-SEEEEHHHHT--TT-HHHHHHHHHHTT---GGGEEEEES-IIIIIHHHHHTT-EEEEE-TT-PPPPTT---SEEESSHHHHHHHHH-

InterPro domains:
  IPR006439 HAD hydrolase, subfamily IA [PR00413] (9-20)
  IPR006439 HAD hydrolase, subfamily IA [PR00413] (112-125)
  IPR006439 HAD hydrolase, subfamily IA [PR00413] (143-159)
  IPR006439 HAD hydrolase, subfamily IA [PR00413] (190-203)
  IPR006439 HAD hydrolase, subfamily IA [TIGR01509] (65-201)
  IPR006439 HAD hydrolase, subfamily IA [TIGR01549] (104-195)
  IPR011951 HAD-superfamily hydrolase, subfamily IA, YjjG/PynA [TIGR02254] (9-227)
  IPR023198 Phosphoglycolate phosphatase-like, domain 2 [G3DSA:1.10.150.240] (22-101)
  IPR023214 HAD superfamily [G3DSA:3.40.50.1000] (11-224)
  IPR036412 HAD-like superfamily [SSF56784] (9-228)
  IPR052550 Pyrimidine 5'-nucleotidase YjjG [PTHR47478] (8-228)

Nearest PDB structures (foldseek):
  3i76-assembly3_C  TM=8.592E-01  e=4.868E-20  Bacillus subtilis
  3i76-assembly1_A  TM=8.871E-01  e=1.193E-18  Bacillus subtilis
  3qnm-assembly1_A  TM=8.465E-01  e=2.430E-18  Bacteroides thetaiotaomicron
  4knv-assembly2_B  TM=7.172E-01  e=8.271E-13  Homo sapiens
  8hp6-assembly3_C  TM=7.169E-01  e=4.095E-12  Novosphingobium sp. MBES04

Foldseek 3Di:
DPVPDLLQQQEEEEEDDPTFKDFDQVQLLCVLVVVVVDRQDPVNVVVLCVFLVVLVVCVQVLNDAPVCNQQRSCVVVCVVSVHGSNVSSLSSLVSRLVVMDTDPCNVVLLVLCVPRYAYEYEYQDDPSRPCSNCVVHVNNVSHPYYQYCNVQSHAFLDLSSVVVVCVVVVNDDQASYEFEYADQRGGQNSSVVNVHQYEHQPLPPDDHDPPGDHPHYDNGSVRVSVSNND/DPVPDQLQQQEEEEEDDPTFKDFDQVQLLCVLVVVVVDRQDPVNVVVLCVFLVVLVVCVQVLNDAPVCSQQRSCVVVCVVSVHGSNVSSLSSLVSRLVVMDTDPQNVVLLVLCVPRYAYEYEYQDDPSRPCSNCVVHVNNVSHPYYQYCNVQSHAFLDLSSVVVVCVVVVNPDQQSYEFEYADQRGGQNSSVVNVHQYEHQPQPPDDHDPPGDHPHYDNGSVVVSVSNND

Organism: NCBI:txid38313